Protein AF-0000000074725024 (afdb_homodimer)

Solvent-accessible surface area (backbone atoms only — not comparable to full-atom values): 27165 Å² total; per-residue (Å²): 115,57,59,33,85,63,50,76,61,23,32,67,68,50,50,46,53,52,60,68,39,51,56,36,55,47,45,32,67,66,24,28,79,45,58,31,84,35,16,43,44,42,52,52,52,52,29,56,77,61,71,52,32,69,74,36,36,34,34,26,52,48,32,56,48,36,32,62,54,53,39,37,39,75,73,43,40,26,52,33,37,39,29,23,20,64,48,58,70,36,41,52,50,19,51,52,53,34,47,76,68,71,37,56,92,34,45,48,76,43,78,31,46,54,81,66,59,83,71,57,68,49,69,21,47,25,30,38,36,59,57,38,63,36,49,41,81,51,62,59,54,45,44,39,44,43,46,44,27,22,23,72,64,15,32,42,39,37,35,28,58,25,40,43,55,85,59,46,71,70,56,46,42,52,50,22,58,72,69,27,21,29,41,35,42,37,53,67,54,50,46,49,43,40,42,75,42,44,22,49,75,76,41,64,40,74,64,74,50,42,45,66,46,38,52,37,39,47,45,34,56,68,27,25,29,32,55,62,49,33,55,56,53,70,64,38,62,68,62,49,51,49,51,51,52,52,46,50,53,52,35,52,36,23,71,65,39,23,37,38,26,32,32,38,26,26,34,31,49,68,76,73,72,79,120,116,56,60,34,84,65,51,76,62,24,33,68,71,48,49,45,53,51,61,69,40,50,57,35,55,46,45,32,69,65,24,28,80,45,58,34,83,33,15,42,45,41,53,50,52,53,29,57,76,62,73,52,32,68,74,36,37,34,35,27,53,47,32,56,48,34,33,61,54,52,38,36,37,74,72,43,39,26,53,33,37,40,30,22,22,64,47,59,68,35,41,52,50,18,52,52,54,35,45,77,69,69,37,57,91,34,47,48,76,43,78,31,45,54,81,66,59,83,70,59,68,49,68,23,48,24,28,36,35,58,57,37,64,35,48,41,81,52,63,59,53,45,43,38,46,42,47,45,27,20,23,72,64,15,32,41,38,36,34,28,60,24,40,44,55,84,60,47,70,69,57,46,43,52,51,22,60,73,70,27,20,30,40,37,41,38,52,68,54,49,45,49,44,40,42,73,41,45,23,48,77,77,41,66,39,74,65,75,51,42,45,65,47,38,52,38,40,47,46,34,56,68,28,27,30,31,56,62,47,34,54,55,51,72,64,38,62,67,62,49,53,50,50,52,51,51,47,50,52,51,35,52,36,23,71,64,39,22,37,37,26,33,32,37,26,26,32,31,49,67,76,73,71,80,119

Foldseek 3Di:
DFFAPPLVCLDPVNLLVCCPALNVVLLCVQVNPQSFFPFLNVLLVQCVLQVHAAPFEEEEEQCFLVSSVCSRVVPRRHQAYEYEHQHPVRQVNNCVVCVVVVNNVGYYYDNDHLLPRPAAFQAGLEYEYEAGCLSPLDNLSSLLSRLRRHHAQGKYKYKHKAFFPDQDSVLQNVLCSVNSGRGHHALVVSCVSNVVSQWDWDFRDFPPRQLVSLVSSLCCCVPNVVVVSCVSVVNPPVVSVVVNVSSVSSNVCVVVRGITMIITMTTHHDPPPPD/DFFAPPLVCLDPVNLLVCCPALNVVLLCVQVNPQSFFPFLNVLLVQCVLQVHAAPFEEEEEQCFLVSSVVSRVVPRRHQAYEYEHQHPVRQVNNCVVCVVVVNNVGYYYDNDHLLPRPAAFQAGLEYEYEAGCLSPLDNLSSLLSRLRRHHAQGKYKYKHKAFFPDQDSVLQNVLCSVNSGRGHHALVVSCVSNVVSQWDWDFRDFPPRQLVSLVSSLCCCVPNVVVVSCVSVVNPPVVSVVVNVSSVSSNVCVVVRGITMIITMTTHHDPPPPD

Radius of gyration: 26.31 Å; Cα contacts (8 Å, |Δi|>4): 1121; chains: 2; bounding box: 47×104×57 Å

Structure (mmCIF, N/CA/C/O backbone):
data_AF-0000000074725024-model_v1
#
loop_
_entity.id
_entity.type
_entity.pdbx_description
1 polymer 'Methyltransferase type 11 domain-containing protein'
#
loop_
_atom_site.group_PDB
_atom_site.id
_atom_site.type_symbol
_atom_site.label_atom_id
_atom_site.label_alt_id
_atom_site.label_comp_id
_ato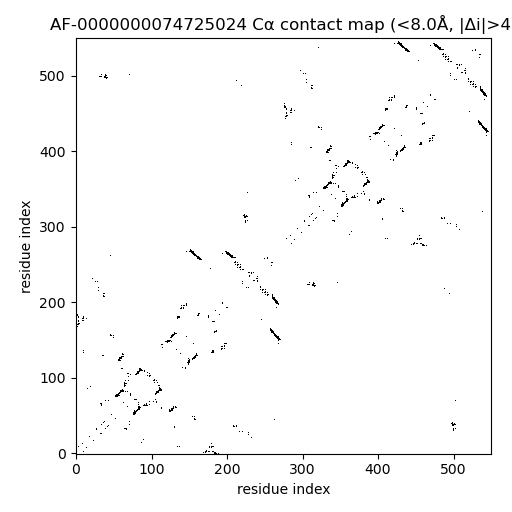m_site.label_asym_id
_atom_site.label_entity_id
_atom_site.label_seq_id
_atom_site.pdbx_PDB_ins_code
_atom_site.Cartn_x
_atom_site.Cartn_y
_atom_site.Cartn_z
_atom_site.occupancy
_atom_site.B_iso_or_equiv
_atom_site.auth_seq_id
_atom_site.auth_comp_id
_atom_site.auth_asym_id
_atom_site.auth_atom_id
_atom_site.pdbx_PDB_model_num
ATOM 1 N N . MET A 1 1 ? -19.097 -26.063 -10.879 1 89.95 1 MET A N 1
ATOM 2 C CA . MET A 1 1 ? -18.338 -24.819 -10.977 1 89.95 1 MET A CA 1
ATOM 3 C C . MET A 1 1 ? -19.211 -23.689 -11.512 1 89.95 1 MET A C 1
ATOM 5 O O . MET A 1 1 ? -19.903 -23.857 -12.518 1 89.95 1 MET A O 1
ATOM 9 N N . LYS A 1 2 ? -19.249 -22.587 -10.816 1 93.5 2 LYS A N 1
ATOM 10 C CA . LYS A 1 2 ? -20.007 -21.437 -11.3 1 93.5 2 LYS A CA 1
ATOM 11 C C . LYS A 1 2 ? -19.301 -20.769 -12.477 1 93.5 2 LYS A C 1
ATOM 13 O O . LYS A 1 2 ? -18.077 -20.626 -12.473 1 93.5 2 LYS A O 1
ATOM 18 N N . THR A 1 3 ? -20.054 -20.399 -13.488 1 94.34 3 THR A N 1
ATOM 19 C CA . THR A 1 3 ? -19.509 -19.849 -14.724 1 94.34 3 THR A CA 1
ATOM 20 C C . THR A 1 3 ? -20.167 -18.513 -15.057 1 94.34 3 THR A C 1
ATOM 22 O O . THR A 1 3 ? -21.323 -18.278 -14.7 1 94.34 3 THR A O 1
ATOM 25 N N . LEU A 1 4 ? -19.406 -17.691 -15.711 1 93.5 4 LEU A N 1
ATOM 26 C CA . LEU A 1 4 ? -19.961 -16.456 -16.256 1 93.5 4 LEU A CA 1
ATOM 27 C C . LEU A 1 4 ? -20.88 -16.747 -17.437 1 93.5 4 LEU A C 1
ATOM 29 O O . LEU A 1 4 ? -20.505 -17.48 -18.355 1 93.5 4 LEU A O 1
ATOM 33 N N . VAL A 1 5 ? -22.004 -16.153 -17.356 1 90.11 5 VAL A N 1
ATOM 34 C CA . VAL A 1 5 ? -22.998 -16.396 -18.396 1 90.11 5 VAL A CA 1
ATOM 35 C C . VAL A 1 5 ? -22.504 -15.829 -19.725 1 90.11 5 VAL A C 1
ATOM 37 O O . VAL A 1 5 ? -22.553 -16.508 -20.754 1 90.11 5 VAL A O 1
ATOM 40 N N . ASP A 1 6 ? -22.019 -14.632 -19.724 1 86.84 6 ASP A N 1
ATOM 41 C CA . ASP A 1 6 ? -21.477 -14.005 -20.926 1 86.84 6 ASP A CA 1
ATOM 42 C C . ASP A 1 6 ? -20.005 -14.364 -21.116 1 86.84 6 ASP A C 1
ATOM 44 O O . ASP A 1 6 ? -19.121 -13.564 -20.805 1 86.84 6 ASP A O 1
ATOM 48 N N . GLN A 1 7 ? -19.711 -15.383 -21.716 1 86.21 7 GLN A N 1
ATOM 49 C CA . GLN A 1 7 ? -18.352 -15.895 -21.849 1 86.21 7 GLN A CA 1
ATOM 50 C C . GLN A 1 7 ? -17.522 -15.019 -22.784 1 86.21 7 GLN A C 1
ATOM 52 O O . GLN A 1 7 ? -16.291 -15.053 -22.744 1 86.21 7 GLN A O 1
ATOM 57 N N . GLU A 1 8 ? -18.116 -14.277 -23.621 1 81.18 8 GLU A N 1
ATOM 58 C CA . GLU A 1 8 ? -17.41 -13.368 -24.52 1 81.18 8 GLU A CA 1
ATOM 59 C C . GLU A 1 8 ? -16.719 -12.25 -23.744 1 81.18 8 GLU A C 1
ATOM 61 O O . GLU A 1 8 ? -15.647 -11.786 -24.137 1 81.18 8 GLU A O 1
ATOM 66 N N . ALA A 1 9 ? -17.331 -11.995 -22.662 1 77.78 9 ALA A N 1
ATOM 67 C CA . ALA A 1 9 ? -16.816 -10.911 -21.83 1 77.78 9 ALA A CA 1
ATOM 68 C C . ALA A 1 9 ? -15.565 -11.346 -21.074 1 77.78 9 ALA A C 1
ATOM 70 O O . ALA A 1 9 ? -14.835 -10.511 -20.534 1 77.78 9 ALA A O 1
ATOM 71 N N . ALA A 1 10 ? -15.235 -12.596 -21.132 1 78.17 10 ALA A N 1
ATOM 72 C CA . ALA A 1 10 ? -14.094 -13.112 -20.382 1 78.17 10 ALA A CA 1
ATOM 73 C C . ALA A 1 10 ? -13.013 -13.639 -21.322 1 78.17 10 ALA A C 1
ATOM 75 O O . ALA A 1 10 ? -12.081 -14.32 -20.887 1 78.17 10 ALA A O 1
ATOM 76 N N . LYS A 1 11 ? -13.171 -13.309 -22.537 1 75.46 11 LYS A N 1
ATOM 77 C CA . LYS A 1 11 ? -12.157 -13.755 -23.488 1 75.46 11 LYS A CA 1
ATOM 78 C C . LYS A 1 11 ? -10.839 -13.016 -23.275 1 75.46 11 LYS A C 1
ATOM 80 O O . LYS A 1 11 ? -10.809 -11.963 -22.634 1 75.46 11 LYS A O 1
ATOM 85 N N . ALA A 1 12 ? -9.858 -13.542 -23.825 1 69.38 12 ALA A N 1
ATOM 86 C CA . ALA A 1 12 ? -8.47 -13.13 -23.633 1 69.38 12 ALA A CA 1
ATOM 87 C C . ALA A 1 12 ? -8.297 -11.64 -23.914 1 69.38 12 ALA A C 1
ATOM 89 O O . ALA A 1 12 ? -7.569 -10.948 -23.199 1 69.38 12 ALA A O 1
ATOM 90 N N . ASP A 1 13 ? -8.935 -11.201 -24.879 1 67.82 13 ASP A N 1
ATOM 91 C CA . ASP A 1 13 ? -8.801 -9.799 -25.265 1 67.82 13 ASP A CA 1
ATOM 92 C C . ASP A 1 13 ? -9.31 -8.875 -24.161 1 67.82 13 ASP A C 1
ATOM 94 O O . ASP A 1 13 ? -8.718 -7.825 -23.901 1 67.82 13 ASP A O 1
ATOM 98 N N . ALA A 1 14 ? -10.363 -9.303 -23.53 1 68.34 14 ALA A N 1
ATOM 99 C CA . ALA A 1 14 ? -10.942 -8.506 -22.452 1 68.34 14 ALA A CA 1
ATOM 100 C C . ALA A 1 14 ? -10.016 -8.469 -21.239 1 68.34 14 ALA A C 1
ATOM 102 O O . ALA A 1 14 ? -9.831 -7.416 -20.624 1 68.34 14 ALA A O 1
ATOM 103 N N . VAL A 1 15 ? -9.411 -9.595 -20.958 1 68.48 15 VAL A N 1
ATOM 104 C CA . VAL A 1 15 ? -8.474 -9.703 -19.845 1 68.48 15 VAL A CA 1
ATOM 105 C C . VAL A 1 15 ? -7.248 -8.833 -20.115 1 68.48 15 VAL A C 1
ATOM 107 O O . VAL A 1 15 ? -6.787 -8.108 -19.23 1 68.48 15 VAL A O 1
ATOM 110 N N . ALA A 1 16 ? -6.858 -8.911 -21.277 1 68.31 16 ALA A N 1
ATOM 111 C CA . ALA A 1 16 ? -5.699 -8.116 -21.671 1 68.31 16 ALA A CA 1
ATOM 112 C C . ALA A 1 16 ? -5.971 -6.625 -21.495 1 68.31 16 ALA A C 1
ATOM 114 O O . ALA A 1 16 ? -5.09 -5.872 -21.072 1 68.31 16 ALA A O 1
ATOM 115 N N . LYS A 1 17 ? -7.149 -6.216 -21.766 1 66.13 17 LYS A N 1
ATOM 116 C CA . LYS A 1 17 ? -7.52 -4.811 -21.626 1 66.13 17 LYS A CA 1
ATOM 117 C C . LYS A 1 17 ? -7.502 -4.381 -20.162 1 66.13 17 LYS A C 1
ATOM 119 O O . LYS A 1 17 ? -7.091 -3.263 -19.843 1 66.13 17 LYS A O 1
ATOM 124 N N . CYS A 1 18 ? -7.87 -5.307 -19.284 1 62.96 18 CYS A N 1
ATOM 125 C CA . CYS A 1 18 ? -7.897 -5.032 -17.852 1 62.96 18 CYS A CA 1
ATOM 126 C C . CYS A 1 18 ? -6.487 -4.845 -17.306 1 62.96 18 CYS A C 1
ATOM 128 O O . CYS A 1 18 ? -6.264 -4.015 -16.422 1 62.96 18 CYS A O 1
ATOM 130 N N . TYR A 1 19 ? -5.616 -5.425 -17.928 1 64.71 19 TYR A N 1
ATOM 131 C CA . TYR A 1 19 ? -4.273 -5.406 -17.36 1 64.71 19 TYR A CA 1
ATOM 132 C C . TYR A 1 19 ? -3.339 -4.539 -18.197 1 64.71 19 TYR A C 1
ATOM 134 O O . TYR A 1 19 ? -2.124 -4.54 -17.986 1 64.71 19 TYR A O 1
ATOM 142 N N . SER A 1 20 ? -3.861 -3.825 -19.102 1 67.45 20 SER A N 1
ATOM 143 C CA . SER A 1 20 ? -3.033 -2.904 -19.873 1 67.45 20 SER A CA 1
ATOM 144 C C . SER A 1 20 ? -3.419 -1.454 -19.603 1 67.45 20 SER A C 1
ATOM 146 O O . SER A 1 20 ? -2.729 -0.53 -20.04 1 67.45 20 SER A O 1
ATOM 148 N N . GLY A 1 21 ? -4.289 -1.244 -18.716 1 72.86 21 GLY A N 1
ATOM 149 C CA . GLY A 1 21 ? -4.763 0.112 -18.49 1 72.86 21 GLY A CA 1
ATOM 150 C C . GLY A 1 21 ? -4.537 0.594 -17.069 1 72.86 21 GLY A C 1
ATOM 151 O O . GLY A 1 21 ? -3.704 0.043 -16.346 1 72.86 21 GLY A O 1
ATOM 152 N N . PRO A 1 22 ? -5.108 1.684 -16.752 1 79.69 22 PRO A N 1
ATOM 153 C CA . PRO A 1 22 ? -4.988 2.318 -15.437 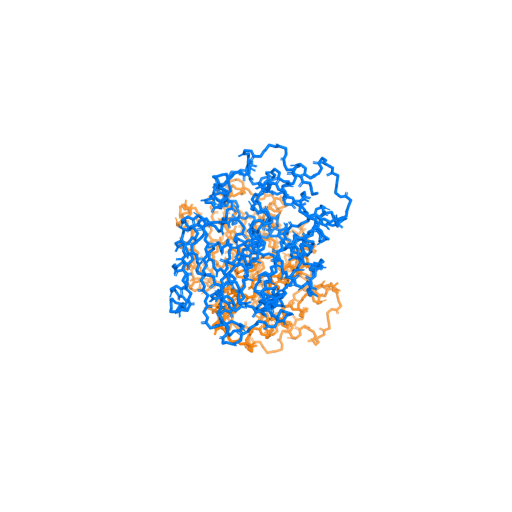1 79.69 22 PRO A CA 1
ATOM 154 C C . PRO A 1 22 ? -5.339 1.372 -14.291 1 79.69 22 PRO A C 1
ATOM 156 O O . PRO A 1 22 ? -4.814 1.515 -13.184 1 79.69 22 PRO A O 1
ATOM 159 N N . GLU A 1 23 ? -6.058 0.396 -14.631 1 78.29 23 GLU A N 1
ATOM 160 C CA . GLU A 1 23 ? -6.493 -0.528 -13.589 1 78.29 23 GLU A CA 1
ATOM 161 C C . GLU A 1 23 ? -5.335 -1.397 -13.103 1 78.29 23 GLU A C 1
ATOM 163 O O . GLU A 1 23 ? -5.224 -1.682 -11.909 1 78.29 23 GLU A O 1
ATOM 168 N N . GLN A 1 24 ? -4.499 -1.815 -14.018 1 83.73 24 GLN A N 1
ATOM 169 C CA . GLN A 1 24 ? -3.316 -2.581 -13.638 1 83.73 24 GLN A CA 1
ATOM 170 C C . GLN A 1 24 ? -2.429 -1.786 -12.684 1 83.73 24 GLN A C 1
ATOM 172 O O . GLN A 1 24 ? -1.877 -2.341 -11.732 1 83.73 24 GLN A O 1
ATOM 177 N N . ASN A 1 25 ? -2.368 -0.521 -12.966 1 90.95 25 ASN A N 1
ATOM 178 C CA . ASN A 1 25 ? -1.54 0.338 -12.127 1 90.95 25 ASN A CA 1
ATOM 179 C C . ASN A 1 25 ? -2.114 0.47 -10.72 1 90.95 25 ASN A C 1
ATOM 181 O O . ASN A 1 25 ? -1.366 0.589 -9.748 1 90.95 25 ASN A O 1
ATOM 185 N N . VAL A 1 26 ? -3.389 0.41 -10.648 1 93.77 26 VAL A N 1
ATOM 186 C CA . VAL A 1 26 ? -4.029 0.493 -9.34 1 93.77 26 VAL A CA 1
ATOM 187 C C . VAL A 1 26 ? -3.783 -0.797 -8.561 1 93.77 26 VAL A C 1
ATOM 189 O O . VAL A 1 26 ? -3.548 -0.764 -7.35 1 93.77 26 VAL A O 1
ATOM 192 N N . TRP A 1 27 ? -3.838 -1.911 -9.237 1 93.61 27 TRP A N 1
ATOM 193 C CA . TRP A 1 27 ? -3.526 -3.171 -8.572 1 93.61 27 TRP A CA 1
ATOM 194 C C . TRP A 1 27 ? -2.098 -3.167 -8.038 1 93.61 27 TRP A C 1
ATOM 196 O O . TRP A 1 27 ? -1.846 -3.613 -6.916 1 93.61 27 TRP A O 1
ATOM 206 N N . GLU A 1 28 ? -1.204 -2.665 -8.859 1 94.25 28 GLU A N 1
ATOM 207 C CA . GLU A 1 28 ? 0.183 -2.601 -8.407 1 94.25 28 GLU A CA 1
ATOM 208 C C . GLU A 1 28 ? 0.33 -1.671 -7.206 1 94.25 28 GLU A C 1
ATOM 210 O O . GLU A 1 28 ? 1.142 -1.924 -6.314 1 94.25 28 GLU A O 1
ATOM 215 N N . LEU A 1 29 ? -0.467 -0.607 -7.208 1 95.86 29 LEU A N 1
ATOM 216 C CA . LEU A 1 29 ? -0.442 0.337 -6.096 1 95.86 29 LEU A CA 1
ATOM 217 C C . LEU A 1 29 ? -0.753 -0.366 -4.779 1 95.86 29 LEU A C 1
ATOM 219 O O . LEU A 1 29 ? -0.082 -0.131 -3.771 1 95.86 29 LEU A O 1
ATOM 223 N N . VAL A 1 30 ? -1.691 -1.266 -4.785 1 96.64 30 VAL A N 1
ATOM 224 C CA . VAL A 1 30 ? -2.148 -1.805 -3.508 1 96.64 30 VAL A CA 1
ATOM 225 C C . VAL A 1 30 ? -1.504 -3.167 -3.261 1 96.64 30 VAL A C 1
ATOM 227 O O . VAL A 1 30 ? -1.335 -3.581 -2.111 1 96.64 30 VAL A O 1
ATOM 230 N N . MET A 1 31 ? -1.038 -3.879 -4.302 1 97 31 MET A N 1
ATOM 231 C CA . MET A 1 31 ? -0.524 -5.235 -4.133 1 97 31 MET A CA 1
ATOM 232 C C . MET A 1 31 ? 0.998 -5.257 -4.227 1 97 31 MET A C 1
ATOM 234 O O . MET A 1 31 ? 1.628 -6.276 -3.939 1 97 31 MET A O 1
ATOM 238 N N . GLY A 1 32 ? 1.568 -4.151 -4.641 1 94.97 32 GLY A N 1
ATOM 239 C CA . GLY A 1 32 ? 2.988 -4.157 -4.954 1 94.97 32 GLY A CA 1
ATOM 240 C C . GLY A 1 32 ? 3.301 -4.807 -6.289 1 94.97 32 GLY A C 1
ATOM 241 O O . GLY A 1 32 ? 2.392 -5.134 -7.055 1 94.97 32 GLY A O 1
ATOM 242 N N . LYS A 1 33 ? 4.533 -5.034 -6.535 1 93.52 33 LYS A N 1
ATOM 243 C CA . LYS A 1 33 ? 4.991 -5.467 -7.852 1 93.52 33 LYS A CA 1
ATOM 244 C C . LYS A 1 33 ? 4.772 -6.964 -8.046 1 93.52 33 LYS A C 1
ATOM 246 O O . LYS A 1 33 ? 4.893 -7.476 -9.161 1 93.52 33 LYS A O 1
ATOM 251 N N . GLN A 1 34 ? 4.42 -7.651 -7.038 1 94.94 34 GLN A N 1
ATOM 252 C CA . GLN A 1 34 ? 4.088 -9.067 -7.164 1 94.94 34 GLN A CA 1
ATOM 253 C C . GLN A 1 34 ? 2.711 -9.255 -7.794 1 94.94 34 GLN A C 1
ATOM 255 O O . GLN A 1 34 ? 2.46 -10.262 -8.459 1 94.94 34 GLN A O 1
ATOM 260 N N . ILE A 1 35 ? 1.803 -8.347 -7.518 1 94.84 35 ILE A N 1
ATOM 261 C CA . ILE A 1 35 ? 0.449 -8.262 -8.056 1 94.84 35 ILE A CA 1
ATOM 262 C C . ILE A 1 35 ? -0.311 -9.55 -7.747 1 94.84 35 ILE A C 1
ATOM 264 O O . ILE A 1 35 ? -0.96 -10.121 -8.627 1 94.84 35 ILE A O 1
ATOM 268 N N . ASP A 1 36 ? -0.214 -10.04 -6.592 1 97.03 36 ASP A N 1
ATOM 269 C CA . ASP A 1 36 ? -1.001 -11.167 -6.102 1 97.03 36 ASP A CA 1
ATOM 270 C C . ASP A 1 36 ? -1.218 -11.072 -4.594 1 97.03 36 ASP A C 1
ATOM 272 O O . ASP A 1 36 ? -0.539 -10.302 -3.911 1 97.03 36 ASP A O 1
ATOM 276 N N . ILE A 1 37 ? -2.158 -11.807 -4.101 1 97.95 37 ILE A N 1
ATOM 277 C CA . ILE A 1 37 ? -2.502 -11.789 -2.683 1 97.95 37 ILE A CA 1
ATOM 278 C C . ILE A 1 37 ? -1.365 -12.401 -1.868 1 97.95 37 ILE A C 1
ATOM 280 O O . ILE A 1 37 ? -0.971 -13.546 -2.102 1 97.95 37 ILE A O 1
ATOM 284 N N . GLY A 1 38 ? -0.888 -11.618 -0.943 1 97.61 38 GLY A N 1
ATOM 285 C CA . GLY A 1 38 ? 0.121 -12.112 -0.02 1 97.61 38 GLY A CA 1
ATOM 286 C C . GLY A 1 38 ? 1.539 -11.881 -0.507 1 97.61 38 GLY A C 1
ATOM 287 O O . GLY A 1 38 ? 2.501 -12.135 0.222 1 97.61 38 GLY A O 1
ATOM 288 N N . GLY A 1 39 ? 1.707 -11.46 -1.805 1 97.66 39 GLY A N 1
ATOM 289 C CA . GLY A 1 39 ? 3.011 -11.101 -2.341 1 97.66 39 GLY A CA 1
ATOM 290 C C . GLY A 1 39 ? 4.058 -12.179 -2.134 1 97.66 39 GLY A C 1
ATOM 291 O O . GLY A 1 39 ? 3.754 -13.371 -2.214 1 97.66 39 GLY A O 1
ATOM 292 N N . ALA A 1 40 ? 5.293 -11.779 -1.957 1 98 40 ALA A N 1
ATOM 293 C CA . ALA A 1 40 ? 6.422 -12.697 -1.832 1 98 40 ALA A CA 1
ATOM 294 C C . ALA A 1 40 ? 6.27 -13.59 -0.603 1 98 40 ALA A C 1
ATOM 296 O O . ALA A 1 40 ? 6.706 -14.744 -0.609 1 98 40 ALA A O 1
ATOM 297 N N . SER A 1 41 ? 5.622 -13.065 0.42 1 98.1 41 SER A N 1
ATOM 298 C CA . SER A 1 41 ? 5.389 -13.885 1.605 1 98.1 41 SER A CA 1
ATOM 299 C C . SER A 1 41 ? 4.57 -15.126 1.266 1 98.1 41 SER A C 1
ATOM 301 O O . SER A 1 41 ? 4.916 -16.235 1.678 1 98.1 41 SER A O 1
ATOM 303 N N . SER A 1 42 ? 3.531 -14.921 0.53 1 98.35 42 SER A N 1
ATOM 304 C CA . SER A 1 42 ? 2.688 -16.031 0.098 1 98.35 42 SER A CA 1
ATOM 305 C C . SER A 1 42 ? 3.441 -16.962 -0.846 1 98.35 42 SER A C 1
ATOM 307 O O . SER A 1 42 ? 3.313 -18.185 -0.754 1 98.35 42 SER A O 1
ATOM 309 N N . THR A 1 43 ? 4.227 -16.405 -1.73 1 98.53 43 THR A N 1
ATOM 310 C CA . THR A 1 43 ? 5.031 -17.176 -2.672 1 98.53 43 THR A CA 1
ATOM 311 C C . THR A 1 43 ? 6.02 -18.072 -1.932 1 98.53 43 THR A C 1
ATOM 313 O O . THR A 1 43 ? 6.16 -19.252 -2.259 1 98.53 43 THR A O 1
ATOM 316 N N . LEU A 1 44 ? 6.663 -17.583 -0.95 1 98.42 44 LEU A N 1
ATOM 317 C CA . LEU A 1 44 ? 7.644 -18.333 -0.174 1 98.42 44 LEU A CA 1
ATOM 318 C C . LEU A 1 44 ? 6.969 -19.44 0.631 1 98.42 44 LEU A C 1
ATOM 320 O O . LEU A 1 44 ? 7.491 -20.554 0.72 1 98.42 44 LEU A O 1
ATOM 324 N N . GLU A 1 45 ? 5.85 -19.104 1.228 1 98.52 45 GLU A N 1
ATOM 325 C CA . GLU A 1 45 ? 5.116 -20.139 1.95 1 98.52 45 GLU A CA 1
ATOM 326 C C . GLU A 1 45 ? 4.73 -21.288 1.024 1 98.52 45 GLU A C 1
ATOM 328 O O . GLU A 1 45 ? 4.907 -22.458 1.371 1 98.52 45 GLU A O 1
ATOM 333 N N . LEU A 1 46 ? 4.176 -20.952 -0.1 1 98.74 46 LEU A N 1
ATOM 334 C CA . LEU A 1 46 ? 3.764 -21.951 -1.08 1 98.74 46 LEU A CA 1
ATOM 335 C C . LEU A 1 46 ? 4.946 -22.816 -1.505 1 98.74 46 LEU A C 1
ATOM 337 O O . LEU A 1 46 ? 4.833 -24.042 -1.568 1 98.74 46 LEU A O 1
ATOM 341 N N . SER A 1 47 ? 6.087 -22.193 -1.824 1 98.77 47 SER A N 1
ATOM 342 C CA . SER A 1 47 ? 7.268 -22.929 -2.259 1 98.77 47 SER A CA 1
ATOM 343 C C . SER A 1 47 ? 7.77 -23.866 -1.166 1 98.77 47 SER A C 1
ATOM 345 O O . SER A 1 47 ? 8.134 -25.011 -1.441 1 98.77 47 SER A O 1
ATOM 347 N N . GLN A 1 48 ? 7.753 -23.391 0.038 1 98.69 48 GLN A N 1
ATOM 348 C CA . GLN A 1 48 ? 8.187 -24.212 1.163 1 98.69 48 GLN A CA 1
ATOM 349 C C . GLN A 1 48 ? 7.279 -25.426 1.341 1 98.69 48 GLN A C 1
ATOM 351 O O . GLN A 1 48 ? 7.76 -26.548 1.512 1 98.69 48 GLN A O 1
ATOM 356 N N . ARG A 1 49 ? 6.03 -25.213 1.319 1 98.48 49 ARG A N 1
ATOM 357 C CA . ARG A 1 49 ? 5.064 -26.291 1.503 1 98.48 49 ARG A CA 1
ATOM 358 C C . ARG A 1 49 ? 5.141 -27.296 0.359 1 98.48 49 ARG A C 1
ATOM 360 O O . ARG A 1 49 ? 4.863 -28.482 0.547 1 98.48 49 ARG A O 1
ATOM 367 N N . ALA A 1 50 ? 5.56 -26.835 -0.812 1 98.74 50 ALA A N 1
ATOM 368 C CA . ALA A 1 50 ? 5.657 -27.693 -1.991 1 98.74 50 ALA A CA 1
ATOM 369 C C . ALA A 1 50 ? 7.017 -28.381 -2.057 1 98.74 50 ALA A C 1
ATOM 371 O O . ALA A 1 50 ? 7.239 -29.251 -2.903 1 98.74 50 ALA A O 1
ATOM 372 N N . GLY A 1 51 ? 7.944 -27.974 -1.204 1 98.38 51 GLY A N 1
ATOM 373 C CA . GLY A 1 51 ? 9.292 -28.515 -1.272 1 98.38 51 GLY A CA 1
ATOM 374 C C . GLY A 1 51 ? 10.076 -28.013 -2.47 1 98.38 51 GLY A C 1
ATOM 375 O O . GLY A 1 51 ? 10.897 -28.742 -3.032 1 98.38 51 GLY A O 1
ATOM 376 N N . VAL A 1 52 ? 9.8 -26.801 -2.894 1 98.21 52 VAL A N 1
ATOM 377 C CA . VAL A 1 52 ? 10.476 -26.167 -4.02 1 98.21 52 VAL A CA 1
ATOM 378 C C . VAL A 1 52 ? 11.529 -25.187 -3.507 1 98.21 52 VAL A C 1
ATOM 380 O O . VAL A 1 52 ? 11.261 -24.4 -2.596 1 98.21 52 VAL A O 1
ATOM 383 N N . GLY A 1 53 ? 12.689 -25.205 -4.123 1 97.24 53 GLY A N 1
ATOM 384 C CA . GLY A 1 53 ? 13.744 -24.346 -3.608 1 97.24 53 GLY A CA 1
ATOM 385 C C . GLY A 1 53 ? 15.025 -24.425 -4.416 1 97.24 53 GLY A C 1
ATOM 386 O O . GLY A 1 53 ? 14.986 -24.531 -5.644 1 97.24 53 GLY A O 1
ATOM 387 N N . PRO A 1 54 ? 16.131 -24.416 -3.721 1 98.07 54 PRO A N 1
ATOM 388 C CA . PRO A 1 54 ? 17.449 -24.275 -4.344 1 98.07 54 PRO A CA 1
ATOM 38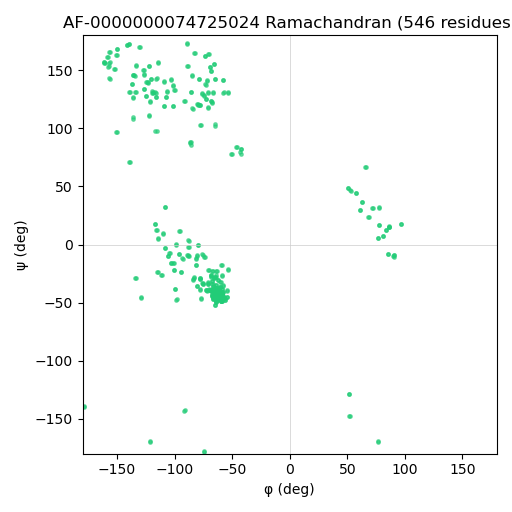9 C C . PRO A 1 54 ? 17.728 -25.357 -5.385 1 98.07 54 PRO A C 1
ATOM 391 O O . PRO A 1 54 ? 17.485 -26.539 -5.132 1 98.07 54 PRO A O 1
ATOM 394 N N . GLY A 1 55 ? 18.189 -24.871 -6.548 1 97.41 55 GLY A N 1
ATOM 395 C CA . GLY A 1 55 ? 18.667 -25.773 -7.583 1 97.41 55 GLY A CA 1
ATOM 396 C C . GLY A 1 55 ? 17.579 -26.206 -8.547 1 97.41 55 GLY A C 1
ATOM 397 O O . GLY A 1 55 ? 17.862 -26.827 -9.573 1 97.41 55 GLY A O 1
ATOM 398 N N . MET A 1 56 ? 16.403 -25.908 -8.275 1 98.79 56 MET A N 1
ATOM 399 C CA . MET A 1 56 ? 15.292 -26.357 -9.11 1 98.79 56 MET A CA 1
ATOM 400 C C . MET A 1 56 ? 15.006 -25.354 -10.222 1 98.79 56 MET A C 1
ATOM 402 O O . MET A 1 56 ? 15.326 -24.171 -10.094 1 98.79 56 MET A O 1
ATOM 406 N N . LYS A 1 57 ? 14.451 -25.839 -11.291 1 98.87 57 LYS A N 1
ATOM 407 C CA . LYS A 1 57 ? 14.029 -25.051 -12.446 1 98.87 57 LYS A CA 1
ATOM 408 C C . LYS A 1 57 ? 12.518 -25.132 -12.644 1 98.87 57 LYS A C 1
ATOM 410 O O . LYS A 1 57 ? 11.935 -26.216 -12.581 1 98.87 57 LYS A O 1
ATOM 415 N N . GLY A 1 58 ? 11.979 -23.958 -12.802 1 98.84 58 GLY A N 1
ATOM 416 C CA . GLY A 1 58 ? 10.526 -23.96 -12.855 1 98.84 58 GLY A CA 1
ATOM 417 C C . GLY A 1 58 ? 9.971 -23.185 -14.035 1 98.84 58 GLY A C 1
ATOM 418 O O . GLY A 1 58 ? 10.723 -22.549 -14.776 1 98.84 58 GLY A O 1
ATOM 419 N N . VAL A 1 59 ? 8.66 -23.318 -14.261 1 98.92 59 VAL A N 1
ATOM 420 C CA . VAL A 1 59 ? 7.873 -22.595 -15.255 1 98.92 59 VAL A CA 1
ATOM 421 C C . VAL A 1 59 ? 6.676 -21.927 -14.581 1 98.92 59 VAL A C 1
ATOM 423 O O . VAL A 1 59 ? 6.028 -22.525 -13.718 1 98.92 59 VAL A O 1
ATOM 426 N N . GLU A 1 60 ? 6.459 -20.709 -14.9 1 98.89 60 GLU A N 1
ATOM 427 C CA . GLU A 1 60 ? 5.224 -20.062 -14.467 1 98.89 60 GLU A CA 1
ATOM 428 C C . GLU A 1 60 ? 4.28 -19.832 -15.644 1 98.89 60 GLU A C 1
ATOM 430 O O . GLU A 1 60 ? 4.65 -19.185 -16.626 1 98.89 60 GLU A O 1
ATOM 435 N N . LEU A 1 61 ? 3.125 -20.406 -15.588 1 98.55 61 LEU A N 1
ATOM 436 C CA . LEU A 1 61 ? 2.076 -20.207 -16.582 1 98.55 61 LEU A CA 1
ATOM 437 C C . LEU A 1 61 ? 1.146 -19.071 -16.171 1 98.55 61 LEU A C 1
ATOM 439 O O . LEU A 1 61 ? 0.517 -19.13 -15.112 1 98.55 61 LEU A O 1
ATOM 443 N N . ASN A 1 62 ? 0.988 -18.024 -17.032 1 97.01 62 ASN A N 1
ATOM 444 C CA . ASN A 1 62 ? 0.363 -16.74 -16.731 1 97.01 62 ASN A CA 1
ATOM 445 C C . ASN A 1 62 ? 1.173 -15.95 -15.707 1 97.01 62 ASN A C 1
ATOM 447 O O . ASN A 1 62 ? 0.668 -15.617 -14.633 1 97.01 62 ASN A O 1
ATOM 451 N N . CYS A 1 63 ? 2.373 -15.543 -16.153 1 97.23 63 CYS A N 1
ATOM 452 C CA . CYS A 1 63 ? 3.38 -15.07 -15.21 1 97.23 63 CYS A CA 1
ATOM 453 C C . CYS A 1 63 ? 3.241 -13.572 -14.969 1 97.23 63 CYS A C 1
ATOM 455 O O . CYS A 1 63 ? 3.86 -13.026 -14.054 1 97.23 63 CYS A O 1
ATOM 457 N N . ASN A 1 64 ? 2.382 -12.908 -15.766 1 94.63 64 ASN A N 1
ATOM 458 C CA . ASN A 1 64 ? 2.272 -11.456 -15.68 1 94.63 64 ASN A CA 1
ATOM 459 C C . ASN A 1 64 ? 3.638 -10.783 -15.78 1 94.63 64 ASN A C 1
ATOM 461 O O . ASN A 1 64 ? 4.402 -11.056 -16.707 1 94.63 64 ASN A O 1
ATOM 465 N N . ASN A 1 65 ? 4.036 -9.898 -14.885 1 95.32 65 ASN A N 1
ATOM 466 C CA . ASN A 1 65 ? 5.306 -9.186 -14.983 1 95.32 65 ASN A CA 1
ATOM 467 C C . ASN A 1 65 ? 6.439 -9.967 -14.324 1 95.32 65 ASN A C 1
ATOM 469 O O . ASN A 1 65 ? 7.534 -9.436 -14.13 1 95.32 65 ASN A O 1
ATOM 473 N N . GLY A 1 66 ? 6.181 -11.158 -13.837 1 97.67 66 GLY A N 1
ATOM 474 C CA . GLY A 1 66 ? 7.214 -12.056 -13.347 1 97.67 66 GLY A CA 1
ATOM 475 C C . GLY A 1 66 ? 7.576 -11.811 -11.894 1 97.67 66 GLY A C 1
ATOM 476 O O . GLY A 1 66 ? 8.639 -12.234 -11.434 1 97.67 66 GLY A O 1
ATOM 477 N N . GLY A 1 67 ? 6.737 -11.076 -11.197 1 97.65 67 GLY A N 1
ATOM 478 C CA . GLY A 1 67 ? 7.02 -10.794 -9.799 1 97.65 67 GLY A CA 1
ATOM 479 C C . GLY A 1 67 ? 7.247 -12.045 -8.972 1 97.65 67 GLY A C 1
ATOM 480 O O . GLY A 1 67 ? 8.16 -12.092 -8.145 1 97.65 67 GLY A O 1
ATOM 481 N N . GLY A 1 68 ? 6.399 -13.02 -9.147 1 98.16 68 GLY A N 1
ATOM 482 C CA . GLY A 1 68 ? 6.556 -14.277 -8.434 1 98.16 68 GLY A CA 1
ATOM 483 C C . GLY A 1 68 ? 7.846 -14.999 -8.775 1 98.16 68 GLY A C 1
ATOM 484 O O . GLY A 1 68 ? 8.495 -15.57 -7.896 1 98.16 68 GLY A O 1
ATOM 485 N N . MET A 1 69 ? 8.265 -14.964 -10.027 1 98.75 69 MET A N 1
ATOM 486 C CA . MET A 1 69 ? 9.502 -15.612 -10.454 1 98.75 69 MET A CA 1
ATOM 487 C C . MET A 1 69 ? 10.714 -14.95 -9.808 1 98.75 69 MET A C 1
ATOM 489 O O . MET A 1 69 ? 11.608 -15.635 -9.307 1 98.75 69 MET A O 1
ATOM 493 N N . ARG A 1 70 ? 10.738 -13.659 -9.822 1 98.74 70 ARG A N 1
ATOM 494 C CA . ARG A 1 70 ? 11.848 -12.946 -9.198 1 98.74 70 ARG A CA 1
ATOM 495 C C . ARG A 1 70 ? 11.926 -13.253 -7.706 1 98.74 70 ARG A C 1
ATOM 497 O O . ARG A 1 70 ? 13.017 -13.424 -7.158 1 98.74 70 ARG A O 1
ATOM 504 N N . ALA A 1 71 ? 10.784 -13.346 -7.051 1 98.51 71 ALA A N 1
ATOM 505 C CA . ALA A 1 71 ? 10.767 -13.691 -5.632 1 98.51 71 ALA A CA 1
ATOM 506 C C . ALA A 1 71 ? 11.335 -15.088 -5.399 1 98.51 71 ALA A C 1
ATOM 508 O O . ALA A 1 71 ? 12.135 -15.295 -4.484 1 98.51 71 ALA A O 1
ATOM 509 N N . LEU A 1 72 ? 10.951 -16.064 -6.199 1 98.77 72 LEU A N 1
ATOM 510 C CA . LEU A 1 72 ? 11.405 -17.441 -6.037 1 98.77 72 LEU A CA 1
ATOM 511 C C . LEU A 1 72 ? 12.909 -17.549 -6.266 1 98.77 72 LEU A C 1
ATOM 513 O O . LEU A 1 72 ? 13.611 -18.222 -5.508 1 98.77 72 LEU A O 1
ATOM 517 N N . VAL A 1 73 ? 13.381 -16.887 -7.304 1 98.72 73 VAL A N 1
ATOM 518 C CA . VAL A 1 73 ? 14.804 -16.951 -7.62 1 98.72 73 VAL A CA 1
ATOM 519 C C . VAL A 1 73 ? 15.608 -16.241 -6.533 1 98.72 73 VAL A C 1
ATOM 521 O O . VAL A 1 73 ? 16.584 -16.79 -6.016 1 98.72 73 VAL A O 1
ATOM 524 N N . ARG A 1 74 ? 15.207 -15.096 -6.093 1 97.81 74 ARG A N 1
ATOM 525 C CA . ARG A 1 74 ? 15.972 -14.248 -5.184 1 97.81 74 ARG A CA 1
ATOM 526 C C . ARG A 1 74 ? 15.886 -14.764 -3.752 1 97.81 74 ARG A C 1
ATOM 528 O O . ARG A 1 74 ? 16.877 -14.743 -3.018 1 97.81 74 ARG A O 1
ATOM 535 N N . LEU A 1 75 ? 14.681 -15.251 -3.38 1 97.39 75 LEU A N 1
ATOM 536 C CA . LEU A 1 75 ? 14.457 -15.458 -1.953 1 97.39 75 LEU A CA 1
ATOM 537 C C . LEU A 1 75 ? 14.36 -16.945 -1.628 1 97.39 75 LEU A C 1
ATOM 539 O O . LEU A 1 75 ? 14.609 -17.354 -0.492 1 97.39 75 LEU A O 1
ATOM 543 N N . ALA A 1 76 ? 13.951 -17.745 -2.625 1 97.74 76 ALA A N 1
ATOM 544 C CA . ALA A 1 76 ? 13.785 -19.169 -2.347 1 97.74 76 ALA A CA 1
ATOM 545 C C . ALA A 1 76 ? 14.934 -19.981 -2.938 1 97.74 76 ALA A C 1
ATOM 547 O O . ALA A 1 76 ? 15 -21.199 -2.756 1 97.74 76 ALA A O 1
ATOM 548 N N . GLY A 1 77 ? 15.806 -19.359 -3.724 1 97.97 77 GLY A N 1
ATOM 549 C CA . GLY A 1 77 ? 16.995 -20.024 -4.232 1 97.97 77 GLY A CA 1
ATOM 550 C C . GLY A 1 77 ? 16.732 -20.847 -5.478 1 97.97 77 GLY A C 1
ATOM 551 O O . GLY A 1 77 ? 17.556 -21.678 -5.865 1 97.97 77 GLY A O 1
ATOM 552 N N . VAL A 1 78 ? 15.615 -20.698 -6.089 1 98.81 78 VAL A N 1
ATOM 553 C CA . VAL A 1 78 ? 15.318 -21.376 -7.347 1 98.81 78 VAL A CA 1
ATOM 554 C C . VAL A 1 78 ? 16.362 -20.999 -8.396 1 98.81 78 VAL A C 1
ATOM 556 O O . VAL A 1 78 ? 16.77 -19.839 -8.486 1 98.81 78 VAL A O 1
ATOM 559 N N . ASP A 1 79 ? 16.723 -21.968 -9.186 1 98.8 79 ASP A N 1
ATOM 560 C CA . ASP A 1 79 ? 17.851 -21.781 -10.094 1 98.8 79 ASP A CA 1
ATOM 561 C C . ASP A 1 79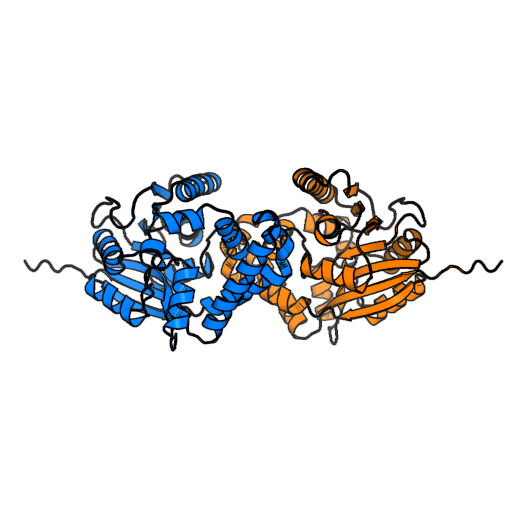 ? 17.451 -20.939 -11.303 1 98.8 79 ASP A C 1
ATOM 563 O O . ASP A 1 79 ? 18.184 -20.033 -11.705 1 98.8 79 ASP A O 1
ATOM 567 N N . SER A 1 80 ? 16.322 -21.274 -11.886 1 98.78 80 SER A N 1
ATOM 568 C CA . SER A 1 80 ? 15.875 -20.523 -13.055 1 98.78 80 SER A CA 1
ATOM 569 C C . SER A 1 80 ? 14.382 -20.719 -13.299 1 98.78 80 SER A C 1
ATOM 571 O O . SER A 1 80 ? 13.794 -21.695 -12.83 1 98.78 80 SER A O 1
ATOM 573 N N . MET A 1 81 ? 13.851 -19.778 -13.954 1 98.81 81 MET A N 1
ATOM 574 C CA . MET A 1 81 ? 12.422 -19.798 -14.253 1 98.81 81 MET A CA 1
ATOM 575 C C . MET A 1 81 ? 12.163 -19.382 -15.698 1 98.81 81 MET A C 1
ATOM 577 O O . MET A 1 81 ? 12.878 -18.539 -16.243 1 98.81 81 MET A O 1
ATOM 581 N N . ILE A 1 82 ? 11.167 -19.946 -16.331 1 98.89 82 ILE A N 1
ATOM 582 C CA . ILE A 1 82 ? 10.58 -19.479 -17.582 1 98.89 82 ILE A CA 1
ATOM 583 C C . ILE A 1 82 ? 9.128 -19.07 -17.349 1 98.89 82 ILE A C 1
ATOM 585 O O . ILE A 1 82 ? 8.356 -19.816 -16.742 1 98.89 82 ILE A O 1
ATOM 589 N N . GLY A 1 83 ? 8.79 -17.898 -17.74 1 98.72 83 GLY A N 1
ATOM 590 C CA . GLY A 1 83 ? 7.421 -17.422 -17.624 1 98.72 83 GLY A CA 1
ATOM 591 C C . GLY A 1 83 ? 6.716 -17.302 -18.962 1 98.72 83 GLY A C 1
ATOM 592 O O . GLY A 1 83 ? 7.321 -16.891 -19.954 1 98.72 83 GLY A O 1
ATOM 593 N N . VAL A 1 84 ? 5.462 -17.671 -18.987 1 98.33 84 VAL A N 1
ATOM 594 C CA . VAL A 1 84 ? 4.63 -17.563 -20.182 1 98.33 84 VAL A CA 1
ATOM 595 C C . VAL A 1 84 ? 3.441 -16.646 -19.903 1 98.33 84 VAL A C 1
ATOM 597 O O . VAL A 1 84 ? 2.766 -16.789 -18.88 1 98.33 84 VAL A O 1
ATOM 600 N N . ASP A 1 85 ? 3.213 -15.759 -20.761 1 96.37 85 ASP A N 1
ATOM 601 C CA . ASP A 1 85 ? 2.03 -14.908 -20.674 1 96.37 85 ASP A CA 1
ATOM 602 C C . ASP A 1 85 ? 1.599 -14.424 -22.057 1 96.37 85 ASP A C 1
ATOM 604 O O . ASP A 1 85 ? 2.438 -14.202 -22.932 1 96.37 85 ASP A O 1
ATOM 608 N N . LEU A 1 86 ? 0.332 -14.2 -22.16 1 93.97 86 LEU A N 1
ATOM 609 C CA . LEU A 1 86 ? -0.25 -13.834 -23.447 1 93.97 86 LEU A CA 1
ATOM 610 C C . LEU A 1 86 ? -0.104 -12.338 -23.704 1 93.97 86 LEU A C 1
ATOM 612 O O . LEU A 1 86 ? -0.075 -11.902 -24.857 1 93.97 86 LEU A O 1
ATOM 616 N N . THR A 1 87 ? -0.061 -11.557 -22.655 1 91.85 87 THR A N 1
ATOM 617 C CA . THR A 1 87 ? -0.054 -10.103 -22.773 1 91.85 87 THR A CA 1
ATOM 618 C C . THR A 1 87 ? 1.361 -9.587 -23.014 1 91.85 87 THR A C 1
ATOM 620 O O . THR A 1 87 ? 2.21 -9.648 -22.122 1 91.85 87 THR A O 1
ATOM 623 N N . LYS A 1 88 ? 1.592 -8.977 -24.131 1 93.34 88 LYS A N 1
ATOM 624 C CA . LYS A 1 88 ? 2.917 -8.52 -24.54 1 93.34 88 LYS A CA 1
ATOM 625 C C . LYS A 1 88 ? 3.445 -7.447 -23.593 1 93.34 88 LYS A C 1
ATOM 627 O O . LYS A 1 88 ? 4.615 -7.476 -23.203 1 93.34 88 LYS A O 1
ATOM 632 N N . SER A 1 89 ? 2.612 -6.531 -23.199 1 91.55 89 SER A N 1
ATOM 633 C CA . SER A 1 89 ? 3.052 -5.406 -22.379 1 91.55 89 SER A CA 1
ATOM 634 C C . SER A 1 89 ? 3.566 -5.878 -21.023 1 91.55 89 SER A C 1
ATOM 636 O O . SER A 1 89 ? 4.551 -5.346 -20.507 1 91.55 89 SER A O 1
ATOM 638 N N . VAL A 1 90 ? 2.961 -6.854 -20.403 1 92.37 90 VAL A N 1
ATOM 639 C CA . VAL A 1 90 ? 3.396 -7.304 -19.085 1 92.37 90 VAL A CA 1
ATOM 640 C C . VAL A 1 90 ? 4.67 -8.136 -19.217 1 92.37 90 VAL A C 1
ATOM 642 O O . VAL A 1 90 ? 5.538 -8.096 -18.343 1 92.37 90 VAL A O 1
ATOM 645 N N . VAL A 1 91 ? 4.81 -8.868 -20.295 1 95.66 91 VAL A N 1
ATOM 646 C CA . VAL A 1 91 ? 6.022 -9.635 -20.565 1 95.66 91 VAL A CA 1
ATOM 647 C C . VAL A 1 91 ? 7.208 -8.687 -20.728 1 95.66 91 VAL A C 1
ATOM 649 O O . VAL A 1 91 ? 8.272 -8.909 -20.145 1 95.66 91 VAL A O 1
ATOM 652 N N . GLU A 1 92 ? 6.989 -7.643 -21.465 1 96.48 92 GLU A N 1
ATOM 653 C CA . GLU A 1 92 ? 8.049 -6.662 -21.673 1 96.48 92 GLU A CA 1
ATOM 654 C C . GLU A 1 92 ? 8.418 -5.964 -20.367 1 96.48 92 GLU A C 1
ATOM 656 O O . GLU A 1 92 ? 9.598 -5.75 -20.083 1 96.48 92 GLU A O 1
ATOM 661 N N . MET A 1 93 ? 7.408 -5.622 -19.627 1 95.14 93 MET A N 1
ATOM 662 C CA . MET A 1 93 ? 7.658 -5.044 -18.31 1 95.14 93 MET A CA 1
ATOM 663 C C . MET A 1 93 ? 8.434 -6.015 -17.427 1 95.14 93 MET A C 1
ATOM 665 O O . MET A 1 93 ? 9.352 -5.612 -16.711 1 95.14 93 MET A O 1
ATOM 669 N N . GLY A 1 94 ? 8.027 -7.26 -17.454 1 97 94 GLY A N 1
ATOM 670 C CA . GLY A 1 94 ? 8.74 -8.282 -16.704 1 97 94 GLY A CA 1
ATOM 671 C C . GLY A 1 94 ? 10.203 -8.393 -17.09 1 97 94 GLY A C 1
ATOM 672 O O . GLY A 1 94 ? 11.074 -8.49 -16.222 1 97 94 GLY A O 1
ATOM 673 N N . ARG A 1 95 ? 10.5 -8.394 -18.368 1 98.46 95 ARG A N 1
ATOM 674 C CA . ARG A 1 95 ? 11.877 -8.453 -18.847 1 98.46 95 ARG A CA 1
ATOM 675 C C . ARG A 1 95 ? 12.688 -7.268 -18.331 1 98.46 95 ARG A C 1
ATOM 677 O O . ARG A 1 95 ? 13.806 -7.441 -17.842 1 98.46 95 ARG A O 1
ATOM 684 N N . LYS A 1 96 ? 12.112 -6.098 -18.465 1 98.3 96 LYS A N 1
ATOM 685 C CA . LYS A 1 96 ? 12.792 -4.884 -18.021 1 98.3 96 LYS A CA 1
ATOM 686 C C . LYS A 1 96 ? 13.108 -4.946 -16.529 1 98.3 96 LYS A C 1
ATOM 688 O O . LYS A 1 96 ? 14.238 -4.673 -16.117 1 98.3 96 LYS A O 1
ATOM 693 N N . ARG A 1 97 ? 12.147 -5.293 -15.727 1 97.64 97 ARG A N 1
ATOM 694 C CA . ARG A 1 97 ? 12.333 -5.342 -14.28 1 97.64 97 ARG A CA 1
ATOM 695 C C . ARG A 1 97 ? 13.351 -6.411 -13.895 1 97.64 97 ARG A C 1
ATOM 697 O O . ARG A 1 97 ? 14.158 -6.208 -12.986 1 97.64 97 ARG A O 1
ATOM 704 N N . THR A 1 98 ? 13.267 -7.515 -14.583 1 98.53 98 THR A N 1
ATOM 705 C CA . THR A 1 98 ? 14.206 -8.603 -14.332 1 98.53 98 THR A CA 1
ATOM 706 C C . THR A 1 98 ? 15.634 -8.168 -14.645 1 98.53 98 THR A C 1
ATOM 708 O O . THR A 1 98 ? 16.558 -8.454 -13.881 1 98.53 98 THR A O 1
ATOM 711 N N . GLU A 1 99 ? 15.758 -7.472 -15.736 1 98.5 99 GLU A N 1
ATOM 712 C CA . GLU A 1 99 ? 17.061 -6.933 -16.114 1 98.5 99 GLU A CA 1
ATOM 713 C C . GLU A 1 99 ? 17.566 -5.933 -15.078 1 98.5 99 GLU A C 1
ATOM 715 O O . GLU A 1 99 ? 18.725 -5.993 -14.663 1 98.5 99 GLU A O 1
ATOM 720 N N . GLU A 1 100 ? 16.726 -5.059 -14.658 1 97.57 100 GLU A N 1
ATOM 721 C CA . GLU A 1 100 ? 17.073 -4.047 -13.665 1 97.57 100 GLU A CA 1
ATOM 722 C C . GLU A 1 100 ? 17.555 -4.689 -12.367 1 97.57 100 GLU A C 1
ATOM 724 O O . GLU A 1 100 ? 18.369 -4.109 -11.647 1 97.57 100 GLU A O 1
ATOM 729 N N . GLU A 1 101 ? 17.097 -5.892 -12.128 1 97.45 101 GLU A N 1
ATOM 730 C CA . GLU A 1 101 ? 17.435 -6.555 -10.872 1 97.45 101 GLU A CA 1
ATOM 731 C C . GLU A 1 101 ? 18.586 -7.539 -11.059 1 97.45 101 GLU A C 1
ATOM 733 O O . GLU A 1 101 ? 18.958 -8.252 -10.125 1 97.45 101 GLU A O 1
ATOM 738 N N . GLY A 1 102 ? 19.099 -7.663 -12.238 1 97.99 102 GLY A N 1
ATOM 739 C CA . GLY A 1 102 ? 20.249 -8.508 -12.518 1 97.99 102 GLY A CA 1
ATOM 740 C C . GLY A 1 102 ? 19.903 -9.984 -12.585 1 97.99 102 GLY A C 1
ATOM 741 O O . GLY A 1 102 ? 20.711 -10.834 -12.207 1 97.99 102 GLY A O 1
ATOM 742 N N . LEU A 1 103 ? 18.701 -10.3 -13.037 1 98.48 103 LEU A N 1
ATOM 743 C CA . LEU A 1 103 ? 18.255 -11.689 -13.011 1 98.48 103 LEU A CA 1
ATOM 744 C C . LEU A 1 103 ? 17.999 -12.204 -14.424 1 98.48 103 LEU A C 1
ATOM 746 O O . LEU A 1 103 ? 17.34 -13.231 -14.605 1 98.48 103 LEU A O 1
ATOM 750 N N . SER A 1 104 ? 18.522 -11.544 -15.453 1 98.29 104 SER A N 1
ATOM 751 C CA . SER A 1 104 ? 18.229 -11.865 -16.846 1 98.29 104 SER A CA 1
ATOM 752 C C . SER A 1 104 ? 18.798 -13.226 -17.231 1 98.29 104 SER A C 1
ATOM 754 O O . SER A 1 104 ? 18.321 -13.86 -18.175 1 98.29 104 SER A O 1
ATOM 756 N N . ASP A 1 105 ? 19.801 -13.705 -16.533 1 98.45 105 ASP A N 1
ATOM 757 C CA . ASP A 1 105 ? 20.402 -15 -16.835 1 98.45 105 ASP A CA 1
ATOM 758 C C . ASP A 1 105 ? 19.586 -16.139 -16.228 1 98.45 105 ASP A C 1
ATOM 760 O O . ASP A 1 105 ? 19.788 -17.306 -16.571 1 98.45 105 ASP A O 1
ATOM 764 N N . LYS A 1 106 ? 18.675 -15.798 -15.374 1 98.78 106 LYS A N 1
ATOM 765 C CA . LYS A 1 106 ? 17.973 -16.833 -14.62 1 98.78 106 LYS A CA 1
ATOM 766 C C . LYS A 1 106 ? 16.491 -16.868 -14.985 1 98.78 106 LYS A C 1
ATOM 768 O O . LYS A 1 106 ? 15.814 -17.873 -14.757 1 98.78 106 LYS A O 1
ATOM 773 N N . ILE A 1 107 ? 15.963 -15.78 -15.483 1 98.89 107 ILE A N 1
ATOM 774 C CA . ILE A 1 107 ? 14.533 -15.701 -15.757 1 98.89 107 ILE A CA 1
ATOM 775 C C . ILE A 1 107 ? 14.308 -15.315 -17.218 1 98.89 107 ILE A C 1
ATOM 777 O O . ILE A 1 107 ? 14.872 -14.33 -17.7 1 98.89 107 ILE A O 1
ATOM 781 N N . LYS A 1 108 ? 13.525 -16.06 -17.916 1 98.68 108 LYS A N 1
ATOM 782 C CA . LYS A 1 108 ? 13.147 -15.79 -19.301 1 98.68 108 LYS A CA 1
ATOM 783 C C . LYS A 1 108 ? 11.632 -15.679 -19.445 1 98.68 108 LYS A C 1
ATOM 785 O O . LYS A 1 108 ? 10.884 -16.267 -18.662 1 98.68 108 LYS A O 1
ATOM 790 N N . PHE A 1 109 ? 11.229 -14.932 -20.462 1 98.6 109 PHE A N 1
ATOM 791 C CA . PHE A 1 109 ? 9.81 -14.722 -20.728 1 98.6 109 PHE A CA 1
ATOM 792 C C . PHE A 1 109 ? 9.454 -15.163 -22.143 1 98.6 109 PHE A C 1
ATOM 794 O O . PHE A 1 109 ? 10.216 -14.928 -23.082 1 98.6 109 PHE A O 1
ATOM 801 N N . ILE A 1 110 ? 8.336 -15.784 -22.249 1 97.98 110 ILE A N 1
ATOM 802 C CA . ILE A 1 110 ? 7.753 -16.151 -23.535 1 97.98 110 ILE A CA 1
ATOM 803 C C . ILE A 1 110 ? 6.375 -15.51 -23.679 1 97.98 110 ILE A C 1
ATOM 805 O O . ILE A 1 110 ? 5.514 -15.672 -22.811 1 97.98 110 ILE A O 1
ATOM 809 N N . ASN A 1 111 ? 6.167 -14.716 -24.749 1 96.87 111 ASN A N 1
ATOM 810 C CA . ASN A 1 111 ? 4.859 -14.145 -25.048 1 96.87 111 ASN A CA 1
ATOM 811 C C . ASN A 1 111 ? 4.004 -15.102 -25.874 1 96.87 111 ASN A C 1
ATOM 813 O O . ASN A 1 111 ? 4.06 -15.086 -27.105 1 96.87 111 ASN A O 1
ATOM 817 N N . LYS A 1 112 ? 3.274 -15.961 -25.177 1 95.9 112 LYS A N 1
ATOM 818 C CA . LYS A 1 112 ? 2.428 -16.98 -25.791 1 95.9 112 LYS A CA 1
ATOM 819 C C . LYS A 1 112 ? 1.227 -17.302 -24.907 1 95.9 112 LYS A C 1
ATOM 821 O O . LYS A 1 112 ? 1.149 -16.844 -23.765 1 95.9 112 LYS A O 1
ATOM 826 N N . ASN A 1 113 ? 0.322 -18.014 -25.493 1 95.25 113 ASN A N 1
ATOM 827 C CA . ASN A 1 113 ? -0.802 -18.578 -24.753 1 95.25 113 ASN A CA 1
ATOM 828 C C . ASN A 1 113 ? -0.364 -19.743 -23.87 1 95.25 113 ASN A C 1
ATOM 830 O O . ASN A 1 113 ? 0.21 -20.717 -24.36 1 95.25 113 ASN A O 1
ATOM 834 N N . SER A 1 114 ? -0.641 -19.717 -22.6 1 96.23 114 SER A N 1
ATOM 835 C CA . SER A 1 114 ? -0.236 -20.75 -21.653 1 96.23 114 SER A CA 1
ATOM 836 C C . SER A 1 114 ? -0.887 -22.09 -21.983 1 96.23 114 SER A C 1
ATOM 838 O O . SER A 1 114 ? -0.373 -23.145 -21.606 1 96.23 114 SER A O 1
ATOM 840 N N . LEU A 1 115 ? -1.99 -22.065 -22.682 1 96.25 115 LEU A N 1
ATOM 841 C CA . LEU A 1 115 ? -2.688 -23.29 -23.058 1 96.25 115 LEU A CA 1
ATOM 842 C C . LEU A 1 115 ? -2.047 -23.925 -24.287 1 96.25 115 LEU A C 1
ATOM 844 O O . LEU A 1 115 ? -2.336 -25.077 -24.618 1 96.25 115 LEU A O 1
ATOM 848 N N . GLU A 1 116 ? -1.285 -23.129 -24.978 1 94.75 116 GLU A N 1
ATOM 849 C CA . GLU A 1 116 ? -0.523 -23.547 -26.152 1 94.75 116 GLU A CA 1
ATOM 850 C C . GLU A 1 116 ? 0.869 -22.923 -26.157 1 94.75 116 GLU A C 1
ATOM 852 O O . GLU A 1 116 ? 1.203 -22.145 -27.053 1 94.75 116 GLU A O 1
ATOM 857 N N . ASN A 1 117 ? 1.73 -23.357 -25.286 1 93.7 117 ASN A N 1
ATOM 858 C CA . ASN A 1 117 ? 2.935 -22.592 -24.984 1 93.7 117 ASN A CA 1
ATOM 859 C C . ASN A 1 117 ? 4.165 -23.194 -25.656 1 93.7 117 ASN A C 1
ATOM 861 O O . ASN A 1 117 ? 5.206 -22.542 -25.754 1 93.7 117 ASN A O 1
ATOM 865 N N . GLY A 1 118 ? 4.068 -24.44 -26.125 1 95.38 118 GLY A N 1
ATOM 866 C CA . GLY A 1 118 ? 5.135 -25.032 -26.915 1 95.38 118 GLY A CA 1
ATOM 867 C C . GLY A 1 118 ? 6.323 -25.472 -26.081 1 95.38 118 GLY A C 1
ATOM 868 O O . GLY A 1 118 ? 7.348 -25.892 -26.623 1 95.38 118 GLY A O 1
ATOM 869 N N . LEU A 1 119 ? 6.277 -25.4 -24.793 1 98.19 119 LEU A N 1
ATOM 870 C CA . LEU A 1 119 ? 7.37 -25.848 -23.937 1 98.19 119 LEU A CA 1
ATOM 871 C C . LEU A 1 119 ? 7.522 -27.364 -23.999 1 98.19 119 LEU A C 1
ATOM 873 O O . LEU A 1 119 ? 6.538 -28.084 -24.185 1 98.19 119 LEU A O 1
ATOM 877 N N . PRO A 1 120 ? 8.72 -27.838 -23.833 1 98.01 120 PRO A N 1
ATOM 878 C CA . PRO A 1 120 ? 8.938 -29.283 -23.939 1 98.01 120 PRO A CA 1
ATOM 879 C C . PRO A 1 120 ? 8.318 -30.06 -22.78 1 98.01 120 PRO A C 1
ATOM 881 O O . PRO A 1 120 ? 8.211 -29.536 -21.668 1 98.01 120 PRO A O 1
ATOM 884 N N . ASP A 1 121 ? 7.988 -31.288 -23.07 1 97.99 121 ASP A N 1
ATOM 885 C CA . ASP A 1 121 ? 7.486 -32.197 -22.044 1 97.99 121 ASP A CA 1
ATOM 886 C C . ASP A 1 121 ? 8.559 -32.49 -20.997 1 97.99 121 ASP A C 1
ATOM 888 O O . ASP A 1 121 ? 9.739 -32.619 -21.329 1 97.99 121 ASP A O 1
ATOM 892 N N . ALA A 1 122 ? 8.134 -32.594 -19.761 1 97.96 122 ALA A N 1
ATOM 893 C CA . ALA A 1 122 ? 8.991 -33.03 -18.661 1 97.96 122 ALA A CA 1
ATOM 894 C C . ALA A 1 122 ? 10.275 -32.207 -18.607 1 97.96 122 ALA A C 1
ATOM 896 O O . ALA A 1 122 ? 11.372 -32.763 -18.504 1 97.96 122 ALA A O 1
ATOM 897 N N . SER A 1 123 ? 10.101 -30.939 -18.705 1 98.03 123 SER A N 1
ATOM 898 C CA . SER A 1 123 ? 11.267 -30.071 -18.825 1 98.03 123 SER A CA 1
ATOM 899 C C . SER A 1 123 ? 11.492 -29.268 -17.548 1 98.03 123 SER A C 1
ATOM 901 O O . SER A 1 123 ? 12.495 -28.563 -17.42 1 98.03 123 SER A O 1
ATOM 903 N N . ALA A 1 124 ? 10.645 -29.384 -16.583 1 98.76 124 ALA A N 1
ATOM 904 C CA . ALA A 1 124 ? 10.743 -28.553 -15.386 1 98.76 124 ALA A CA 1
ATOM 905 C C . ALA A 1 124 ? 10.581 -29.392 -14.121 1 98.76 124 ALA A C 1
ATOM 907 O O . ALA A 1 124 ? 9.901 -30.421 -14.135 1 98.76 124 ALA A O 1
ATOM 908 N N . ASP A 1 125 ? 11.157 -28.893 -13.059 1 98.87 125 ASP A N 1
ATOM 909 C CA . ASP A 1 125 ? 10.989 -29.525 -11.754 1 98.87 125 ASP A CA 1
ATOM 910 C C . ASP A 1 125 ? 9.631 -29.181 -11.148 1 98.87 125 ASP A C 1
ATOM 912 O O . ASP A 1 125 ? 9.075 -29.963 -10.374 1 98.87 125 ASP A O 1
ATOM 916 N N . PHE A 1 126 ? 9.133 -28.031 -11.51 1 98.92 126 PHE A N 1
ATOM 917 C CA . PHE A 1 126 ? 7.826 -27.627 -11.006 1 98.92 126 PHE A CA 1
ATOM 918 C C . PHE A 1 126 ? 7.18 -26.606 -11.935 1 98.92 126 PHE A C 1
ATOM 920 O O . PHE A 1 126 ? 7.868 -25.948 -12.718 1 98.92 126 PHE A O 1
ATOM 927 N N . VAL A 1 127 ? 5.9 -26.511 -11.88 1 98.94 127 VAL A N 1
ATOM 928 C CA . VAL A 1 127 ? 5.101 -25.454 -12.491 1 98.94 127 VAL A CA 1
ATOM 929 C C . VAL A 1 127 ? 4.391 -24.649 -11.405 1 98.94 127 VAL A C 1
ATOM 931 O O . VAL A 1 127 ? 3.933 -25.21 -10.407 1 98.94 127 VAL A O 1
ATOM 934 N N . TYR A 1 128 ? 4.312 -23.336 -11.657 1 98.57 128 TYR A N 1
ATOM 935 C CA . TYR A 1 128 ? 3.895 -22.357 -10.66 1 98.57 128 TYR A CA 1
ATOM 936 C C . TYR A 1 128 ? 2.887 -21.376 -11.246 1 98.57 128 TYR A C 1
ATOM 938 O O . TYR A 1 128 ? 2.882 -21.13 -12.455 1 98.57 128 TYR A O 1
ATOM 946 N N . SER A 1 129 ? 1.962 -20.952 -10.466 1 98.62 129 SER A N 1
ATOM 947 C CA . SER A 1 129 ? 1.108 -19.82 -10.811 1 98.62 129 SER A CA 1
ATOM 948 C C . SER A 1 129 ? 0.529 -19.163 -9.563 1 98.62 129 SER A C 1
ATOM 950 O O . SER A 1 129 ? 0.159 -19.85 -8.609 1 98.62 129 SER A O 1
ATOM 952 N N . LYS A 1 130 ? 0.422 -17.823 -9.601 1 97.73 130 LYS A N 1
ATOM 953 C CA . LYS A 1 130 ? -0.15 -17.097 -8.47 1 97.73 130 LYS A CA 1
ATOM 954 C C . LYS A 1 130 ? -1.359 -16.271 -8.902 1 97.73 130 LYS A C 1
ATOM 956 O O . LYS A 1 130 ? -1.215 -15.278 -9.618 1 97.73 130 LYS A O 1
ATOM 961 N N . ASP A 1 131 ? -2.553 -16.661 -8.471 1 97.42 131 ASP A N 1
ATOM 962 C CA . ASP A 1 131 ? -3.785 -15.902 -8.664 1 97.42 131 ASP A CA 1
ATOM 963 C C . ASP A 1 131 ? -3.961 -15.504 -10.128 1 97.42 131 ASP A C 1
ATOM 965 O O . ASP A 1 131 ? -4.238 -14.342 -10.431 1 97.42 131 ASP A O 1
ATOM 969 N N . ALA A 1 132 ? -3.805 -16.442 -11.035 1 96.75 132 ALA A N 1
ATOM 970 C CA . ALA A 1 132 ? -3.819 -16.095 -12.453 1 96.75 132 ALA A CA 1
ATOM 971 C C . ALA A 1 132 ? -4.694 -17.062 -13.246 1 96.75 132 ALA A C 1
ATOM 973 O O . ALA A 1 132 ? -5.268 -16.691 -14.273 1 96.75 132 ALA A O 1
ATOM 974 N N . TRP A 1 133 ? -4.801 -18.279 -12.783 1 97.24 133 TRP A N 1
ATOM 975 C CA . TRP A 1 133 ? -5.527 -19.287 -13.548 1 97.24 133 TRP A CA 1
ATOM 976 C C . TRP A 1 133 ? -7.032 -19.06 -13.459 1 97.24 133 TRP A C 1
ATOM 978 O O . TRP A 1 133 ? -7.8 -19.642 -14.228 1 97.24 133 TRP A O 1
ATOM 988 N N . CYS A 1 134 ? -7.465 -18.19 -12.584 1 96.09 134 CYS A N 1
ATOM 989 C CA . CYS A 1 134 ? -8.858 -17.757 -12.539 1 96.09 134 CYS A CA 1
ATOM 990 C C . CYS A 1 134 ? -9.275 -17.125 -13.862 1 96.09 134 CYS A C 1
ATOM 992 O O . CYS A 1 134 ? -10.457 -17.127 -14.21 1 96.09 134 CYS A O 1
ATOM 994 N N . TYR A 1 135 ? -8.328 -16.723 -14.679 1 94.08 135 TYR A N 1
ATOM 995 C CA . TYR A 1 135 ? -8.61 -16.076 -15.956 1 94.08 135 TYR A CA 1
ATOM 996 C C . TYR A 1 135 ? -8.657 -17.098 -17.086 1 94.08 135 TYR A C 1
ATOM 998 O O . TYR A 1 135 ? -9.086 -16.782 -18.198 1 94.08 135 TYR A O 1
ATOM 1006 N N . MET A 1 136 ? -8.228 -18.242 -16.811 1 93.3 136 MET A N 1
ATOM 1007 C CA . MET A 1 136 ? -8.152 -19.258 -17.857 1 93.3 136 MET A CA 1
ATOM 1008 C C . MET A 1 136 ? -9.534 -19.82 -18.172 1 93.3 136 MET A C 1
ATOM 1010 O O . MET A 1 136 ? -10.241 -20.279 -17.273 1 93.3 136 MET A O 1
ATOM 1014 N N . PRO A 1 137 ? -9.882 -19.859 -19.37 1 91.34 137 PRO A N 1
ATOM 1015 C CA . PRO A 1 137 ? -11.204 -20.378 -19.73 1 91.34 137 PRO A CA 1
ATOM 1016 C C . PRO A 1 137 ? -11.317 -21.888 -19.537 1 91.34 137 PRO A C 1
ATOM 1018 O O . PRO A 1 137 ? -12.41 -22.401 -19.281 1 91.34 137 PRO A O 1
ATOM 1021 N N . ASP A 1 138 ? -10.242 -22.618 -19.738 1 94.07 138 ASP A N 1
ATOM 1022 C CA . ASP A 1 138 ? -10.206 -24.07 -19.591 1 94.07 138 ASP A CA 1
ATOM 1023 C C . ASP A 1 138 ? -9.273 -24.484 -18.456 1 94.07 138 ASP A C 1
ATOM 1025 O O . ASP A 1 138 ? -8.074 -24.674 -18.669 1 94.07 138 ASP A O 1
ATOM 1029 N N . LYS A 1 139 ? -9.84 -24.738 -17.312 1 96.29 139 LYS A N 1
ATOM 1030 C CA . LYS A 1 139 ? -9.069 -25.018 -16.105 1 96.29 139 LYS A CA 1
ATOM 1031 C C . LYS A 1 139 ? -8.381 -26.377 -16.195 1 96.29 139 LYS A C 1
ATOM 1033 O O . LYS A 1 139 ? -7.248 -26.537 -15.734 1 96.29 139 LYS A O 1
ATOM 1038 N N . GLN A 1 140 ? -9.073 -27.314 -16.75 1 98.02 140 GLN A N 1
ATOM 1039 C CA . GLN A 1 140 ? -8.452 -28.628 -16.88 1 98.02 140 GLN A CA 1
ATOM 1040 C C . GLN A 1 140 ? -7.277 -28.587 -17.853 1 98.02 140 GLN A C 1
ATOM 1042 O O . GLN A 1 140 ? -6.239 -29.205 -17.607 1 98.02 140 GLN A O 1
ATOM 1047 N N . LYS A 1 141 ? -7.426 -27.832 -18.911 1 97.96 141 LYS A N 1
ATOM 1048 C CA . LYS A 1 141 ? -6.37 -27.774 -19.917 1 97.96 141 LYS A CA 1
ATOM 1049 C C . LYS A 1 141 ? -5.097 -27.158 -19.343 1 97.96 141 LYS A C 1
ATOM 1051 O O . LYS A 1 141 ? -3.99 -27.592 -19.668 1 97.96 141 LYS A O 1
ATOM 1056 N N . ILE A 1 142 ? -5.201 -26.12 -18.54 1 98.13 142 ILE A N 1
ATOM 1057 C CA . ILE A 1 142 ? -4.004 -25.504 -17.978 1 98.13 142 ILE A CA 1
ATOM 1058 C C . ILE A 1 142 ? -3.326 -26.478 -17.017 1 98.13 142 ILE A C 1
ATOM 1060 O O . ILE A 1 142 ? -2.096 -26.512 -16.922 1 98.13 142 ILE A O 1
ATOM 1064 N N . ILE A 1 143 ? -4.06 -27.243 -16.291 1 98.61 143 ILE A N 1
ATOM 1065 C CA . ILE A 1 143 ? -3.51 -28.274 -15.417 1 98.61 143 ILE A CA 1
ATOM 1066 C C . ILE A 1 143 ? -2.818 -29.346 -16.256 1 98.61 143 ILE A C 1
ATOM 1068 O O . ILE A 1 143 ? -1.736 -29.82 -15.9 1 98.61 143 ILE A O 1
ATOM 1072 N N . ASP A 1 144 ? -3.458 -29.689 -17.374 1 98.39 144 ASP A N 1
ATOM 1073 C CA . ASP A 1 144 ? -2.853 -30.664 -18.276 1 98.39 144 ASP A CA 1
ATOM 1074 C C . ASP A 1 144 ? -1.528 -30.15 -18.833 1 98.39 144 ASP A C 1
ATOM 1076 O O . ASP A 1 144 ? -0.575 -30.916 -18.99 1 98.39 144 ASP A O 1
ATOM 1080 N N . GLN A 1 145 ? -1.494 -28.845 -19.191 1 98.55 145 GLN A N 1
ATOM 1081 C CA . GLN A 1 145 ? -0.237 -28.24 -19.617 1 98.55 145 GLN A CA 1
ATOM 1082 C C . GLN A 1 145 ? 0.822 -28.344 -18.523 1 98.55 145 GLN A C 1
ATOM 1084 O O . GLN A 1 145 ? 1.976 -28.678 -18.799 1 98.55 145 GLN A O 1
ATOM 1089 N N . ALA A 1 146 ? 0.428 -28.07 -17.304 1 98.73 146 ALA A N 1
ATOM 1090 C CA . ALA A 1 146 ? 1.357 -28.2 -16.184 1 98.73 146 ALA A CA 1
ATOM 1091 C C . ALA A 1 146 ? 1.875 -29.63 -16.065 1 98.73 146 ALA A C 1
ATOM 1093 O O . ALA A 1 146 ? 3.077 -29.849 -15.897 1 98.73 146 ALA A O 1
ATOM 1094 N N . ALA A 1 147 ? 0.962 -30.573 -16.176 1 98.33 147 ALA A N 1
ATOM 1095 C CA . ALA A 1 147 ? 1.323 -31.984 -16.062 1 98.33 147 ALA A CA 1
ATOM 1096 C C . ALA A 1 147 ? 2.293 -32.392 -17.167 1 98.33 147 ALA A C 1
ATOM 1098 O O . ALA A 1 147 ? 3.207 -33.187 -16.936 1 98.33 147 ALA A O 1
ATOM 1099 N N . ARG A 1 148 ? 2.043 -31.912 -18.324 1 98.17 148 ARG A N 1
ATOM 1100 C CA . ARG A 1 148 ? 2.91 -32.213 -19.458 1 98.17 148 ARG A CA 1
ATOM 1101 C C . ARG A 1 148 ? 4.314 -31.662 -19.235 1 98.17 148 ARG A C 1
ATOM 1103 O O . ARG A 1 148 ? 5.304 -32.328 -19.543 1 98.17 148 ARG A O 1
ATOM 1110 N N . ILE A 1 149 ? 4.44 -30.493 -18.665 1 98.62 149 ILE A N 1
ATOM 1111 C CA . ILE A 1 149 ? 5.686 -29.744 -18.549 1 98.62 149 ILE A CA 1
ATOM 1112 C C . ILE A 1 149 ? 6.506 -30.283 -17.379 1 98.62 149 ILE A C 1
ATOM 1114 O O . ILE A 1 149 ? 7.737 -30.329 -17.444 1 98.62 149 ILE A O 1
ATOM 1118 N N . VAL A 1 150 ? 5.902 -30.695 -16.305 1 98.37 150 VAL A N 1
ATOM 1119 C CA . VAL A 1 150 ? 6.603 -31.09 -15.088 1 98.37 150 VAL A CA 1
ATOM 1120 C C . VAL A 1 150 ? 7.165 -32.501 -15.25 1 98.37 150 VAL A C 1
ATOM 1122 O O . VAL A 1 150 ? 6.51 -33.375 -15.823 1 98.37 150 VAL A O 1
ATOM 1125 N N . LYS A 1 151 ? 8.309 -32.74 -14.734 1 97.94 151 LYS A N 1
ATOM 1126 C CA . LYS A 1 151 ? 8.911 -34.069 -14.678 1 97.94 151 LYS A CA 1
ATOM 1127 C C . LYS A 1 151 ? 8.104 -35 -13.777 1 97.94 151 LYS A C 1
ATOM 1129 O O . LYS A 1 151 ? 7.371 -34.541 -12.899 1 97.94 151 LYS A O 1
ATOM 1134 N N . ALA A 1 152 ? 8.263 -36.31 -14.085 1 97.16 152 ALA A N 1
ATOM 1135 C CA . ALA A 1 152 ? 7.704 -37.274 -13.14 1 97.16 152 ALA A CA 1
ATOM 1136 C C . ALA A 1 152 ? 8.218 -37.018 -11.726 1 97.16 152 ALA A C 1
ATOM 1138 O O . ALA A 1 152 ? 9.41 -36.771 -11.527 1 97.16 152 ALA A O 1
ATOM 1139 N N . GLY A 1 153 ? 7.338 -36.971 -10.818 1 97.2 153 GLY A N 1
ATOM 1140 C CA . GLY A 1 153 ? 7.709 -36.695 -9.439 1 97.2 153 GLY A CA 1
ATOM 1141 C C . GLY A 1 153 ? 7.806 -35.213 -9.132 1 97.2 153 GLY A C 1
ATOM 1142 O O . GLY A 1 153 ? 7.939 -34.821 -7.971 1 97.2 153 GLY A O 1
ATOM 1143 N N . GLY A 1 154 ? 7.71 -34.384 -10.164 1 98.4 154 GLY A N 1
ATOM 1144 C CA . GLY A 1 154 ? 7.762 -32.942 -9.982 1 98.4 154 GLY A CA 1
ATOM 1145 C C . GLY A 1 154 ? 6.484 -32.368 -9.401 1 98.4 154 GLY A C 1
ATOM 1146 O O . GLY A 1 154 ? 5.573 -33.113 -9.034 1 98.4 154 GLY A O 1
ATOM 1147 N N . LYS A 1 155 ? 6.473 -31.029 -9.25 1 98.78 155 LYS A N 1
ATOM 1148 C CA . LYS A 1 155 ? 5.386 -30.402 -8.502 1 98.78 155 LYS A CA 1
ATOM 1149 C C . LYS A 1 155 ? 4.622 -29.409 -9.373 1 98.78 155 LYS A C 1
ATOM 1151 O O . LYS A 1 155 ? 5.208 -28.749 -10.233 1 98.78 155 LYS A O 1
ATOM 1156 N N . VAL A 1 156 ? 3.337 -29.364 -9.196 1 98.91 156 VAL A N 1
ATOM 1157 C CA . VAL A 1 156 ? 2.561 -28.175 -9.532 1 98.91 156 VAL A CA 1
ATOM 1158 C C . VAL A 1 156 ? 2.14 -27.454 -8.253 1 98.91 156 VAL A C 1
ATOM 1160 O O . VAL A 1 156 ? 1.754 -28.093 -7.271 1 98.91 156 VAL A O 1
ATOM 1163 N N . MET A 1 157 ? 2.347 -26.116 -8.164 1 98.93 157 MET A N 1
ATOM 1164 C CA . MET A 1 157 ? 1.953 -25.325 -7.001 1 98.93 157 MET A CA 1
ATOM 1165 C C . MET A 1 157 ? 1.351 -23.991 -7.429 1 98.93 157 MET A C 1
ATOM 1167 O O . MET A 1 157 ? 1.897 -23.309 -8.298 1 98.93 157 MET A O 1
ATOM 1171 N N . PHE A 1 158 ? 0.198 -23.644 -6.88 1 98.89 158 PHE A N 1
ATOM 1172 C CA . PHE A 1 158 ? -0.438 -22.398 -7.29 1 98.89 158 PHE A CA 1
ATOM 1173 C C . PHE A 1 158 ? -1.463 -21.948 -6.256 1 98.89 158 PHE A C 1
ATOM 1175 O O . PHE A 1 158 ? -1.88 -22.735 -5.403 1 98.89 158 PHE A O 1
ATOM 1182 N N . THR A 1 159 ? -1.759 -20.685 -6.238 1 98.83 159 THR A N 1
ATOM 1183 C CA . THR A 1 159 ? -2.926 -20.108 -5.58 1 98.83 159 THR A CA 1
ATOM 1184 C C . THR A 1 159 ? -3.878 -19.498 -6.604 1 98.83 159 THR A C 1
ATOM 1186 O O . THR A 1 159 ? -3.476 -19.196 -7.73 1 98.83 159 THR A O 1
ATOM 1189 N N . ASP A 1 160 ? -5.094 -19.402 -6.192 1 98.62 160 ASP A N 1
ATOM 1190 C CA . ASP A 1 160 ? -6.08 -18.837 -7.108 1 98.62 160 ASP A CA 1
ATOM 1191 C C . ASP A 1 160 ? -7.286 -18.289 -6.348 1 98.62 160 ASP A C 1
ATOM 1193 O O . ASP A 1 160 ? -7.538 -18.683 -5.207 1 98.62 160 ASP A O 1
ATOM 1197 N N . TRP A 1 161 ? -7.929 -17.299 -6.98 1 98.38 161 TRP A N 1
ATOM 1198 C CA . TRP A 1 161 ? -9.181 -16.788 -6.43 1 98.38 161 TRP A CA 1
ATOM 1199 C C . TRP A 1 161 ? -10.339 -17.727 -6.75 1 98.38 161 TRP A C 1
ATOM 1201 O O . TRP A 1 161 ? -10.656 -17.956 -7.919 1 98.38 161 TRP A O 1
ATOM 1211 N N . ILE A 1 162 ? -10.978 -18.239 -5.708 1 98.58 162 ILE A N 1
ATOM 1212 C CA . ILE A 1 162 ? -11.938 -19.305 -5.974 1 98.58 162 ILE A CA 1
ATOM 1213 C C . ILE A 1 162 ? -13.175 -19.115 -5.099 1 98.58 162 ILE A C 1
ATOM 1215 O O . ILE A 1 162 ? -13.206 -18.229 -4.241 1 98.58 162 ILE A O 1
ATOM 1219 N N . GLU A 1 163 ? -14.137 -19.962 -5.423 1 98.61 163 GLU A N 1
ATOM 1220 C CA . GLU A 1 163 ? -15.403 -19.943 -4.697 1 98.61 163 GLU A CA 1
ATOM 1221 C C . GLU A 1 163 ? -15.251 -20.556 -3.307 1 98.61 163 GLU A C 1
ATOM 1223 O O . GLU A 1 163 ? -14.663 -21.63 -3.158 1 98.61 163 GLU A O 1
ATOM 1228 N N . GLY A 1 164 ? -15.705 -19.795 -2.312 1 98.04 164 GLY A N 1
ATOM 1229 C CA . GLY A 1 164 ? -15.86 -20.337 -0.971 1 98.04 164 GLY A CA 1
ATOM 1230 C C . GLY A 1 164 ? -17.241 -20.909 -0.715 1 98.04 164 GLY A C 1
ATOM 1231 O O . GLY A 1 164 ? -17.829 -21.543 -1.594 1 98.04 164 GLY A O 1
ATOM 1232 N N . GLU A 1 165 ? -17.741 -20.727 0.459 1 97.15 165 GLU A N 1
ATOM 1233 C CA . GLU A 1 165 ? -19.037 -21.297 0.815 1 97.15 165 GLU A CA 1
ATOM 1234 C C . GLU A 1 165 ? -20.143 -20.249 0.732 1 97.15 165 GLU A C 1
ATOM 1236 O O . GLU A 1 165 ? -19.955 -19.105 1.151 1 97.15 165 GLU A O 1
ATOM 1241 N N . GLY A 1 166 ? -21.237 -20.632 0.099 1 97.1 166 GLY A N 1
ATOM 1242 C CA . GLY A 1 166 ? -22.454 -19.843 0.194 1 97.1 166 GLY A CA 1
ATOM 1243 C C . GLY A 1 166 ? -22.521 -18.723 -0.826 1 97.1 166 GLY A C 1
ATOM 1244 O O . GLY A 1 166 ? -23.309 -17.787 -0.678 1 97.1 166 GLY A O 1
ATOM 1245 N N . LEU A 1 167 ? -21.719 -18.75 -1.816 1 98.3 167 LEU A N 1
ATOM 1246 C CA . LEU A 1 167 ? -21.794 -17.749 -2.875 1 98.3 167 LEU A CA 1
ATOM 1247 C C . LEU A 1 167 ? -23.043 -17.952 -3.727 1 98.3 167 LEU A C 1
ATOM 1249 O O . LEU A 1 167 ? -23.199 -18.993 -4.37 1 98.3 167 LEU A O 1
ATOM 1253 N N . SER A 1 168 ? -23.939 -16.988 -3.76 1 98.25 168 SER A N 1
ATOM 1254 C CA . SER A 1 168 ? -25.15 -17.105 -4.566 1 98.25 168 SER A CA 1
ATOM 1255 C C . SER A 1 168 ? -24.843 -16.946 -6.052 1 98.25 168 SER A C 1
ATOM 1257 O O . SER A 1 168 ? -23.787 -16.429 -6.421 1 98.25 168 SER A O 1
ATOM 1259 N N . ASP A 1 169 ? -25.747 -17.383 -6.888 1 97.26 169 ASP A N 1
ATOM 1260 C CA . ASP A 1 169 ? -25.574 -17.25 -8.331 1 97.26 169 ASP A CA 1
ATOM 1261 C C . ASP A 1 169 ? -25.474 -15.782 -8.74 1 97.26 169 ASP A C 1
ATOM 1263 O O . ASP A 1 169 ? -24.689 -15.43 -9.622 1 97.26 169 ASP A O 1
ATOM 1267 N N . GLN A 1 170 ? -26.263 -14.969 -8.097 1 97.74 170 GLN A N 1
ATOM 1268 C CA . GLN A 1 170 ? -26.243 -13.541 -8.399 1 97.74 170 GLN A CA 1
ATOM 1269 C C . GLN A 1 170 ? -24.898 -12.921 -8.031 1 97.74 170 GLN A C 1
ATOM 1271 O O . GLN A 1 170 ? -24.33 -12.152 -8.81 1 97.74 170 GLN A O 1
ATOM 1276 N N . GLU A 1 171 ? -24.433 -13.233 -6.872 1 98.38 171 GLU A N 1
ATOM 1277 C CA . GLU A 1 171 ? -23.127 -12.749 -6.436 1 98.38 171 GLU A CA 1
ATOM 1278 C C . GLU A 1 171 ? -22.018 -13.243 -7.361 1 98.38 171 GLU A C 1
ATOM 1280 O O . GLU A 1 171 ? -21.109 -12.486 -7.709 1 98.38 171 GLU A O 1
ATOM 1285 N N . ALA A 1 172 ? -22.116 -14.485 -7.737 1 98.13 172 ALA A N 1
ATOM 1286 C CA . ALA A 1 172 ? -21.118 -15.082 -8.621 1 98.13 172 ALA A CA 1
ATOM 1287 C C . ALA A 1 172 ? -21.072 -14.358 -9.964 1 98.13 172 ALA A C 1
ATOM 1289 O O . ALA A 1 172 ? -19.992 -14.05 -10.473 1 98.13 172 ALA A O 1
ATOM 1290 N N . GLN A 1 173 ? -22.223 -14.082 -10.506 1 97.68 173 GLN A N 1
ATOM 1291 C CA . GLN A 1 173 ? -22.263 -13.407 -11.799 1 97.68 173 GLN A CA 1
ATOM 1292 C C . GLN A 1 173 ? -21.611 -12.03 -11.72 1 97.68 173 GLN A C 1
ATOM 1294 O O . GLN A 1 173 ? -20.845 -11.648 -12.608 1 97.68 173 GLN A O 1
ATOM 1299 N N . ARG A 1 174 ? -21.884 -11.314 -10.68 1 97.24 174 ARG A N 1
ATOM 1300 C CA . ARG A 1 174 ? -21.297 -9.987 -10.524 1 97.24 174 ARG A CA 1
ATOM 1301 C C . ARG A 1 174 ? -19.785 -10.075 -10.347 1 97.24 174 ARG A C 1
ATOM 1303 O O . ARG A 1 174 ? -19.037 -9.315 -10.965 1 97.24 174 ARG A O 1
ATOM 1310 N N . TYR A 1 175 ? -19.391 -11.003 -9.536 1 97.61 175 TYR A N 1
ATOM 1311 C CA . TYR A 1 175 ? -17.972 -11.172 -9.244 1 97.61 175 TYR A CA 1
ATOM 1312 C C . TYR A 1 175 ? -17.202 -11.578 -10.496 1 97.61 175 TYR A C 1
ATOM 1314 O O . TYR A 1 175 ? -16.158 -11 -10.805 1 97.61 175 TYR A O 1
ATOM 1322 N N . LEU A 1 176 ? -17.703 -12.556 -11.176 1 96.76 176 LEU A N 1
ATOM 1323 C CA . LEU A 1 176 ? -17.064 -13.055 -12.389 1 96.76 176 LEU A CA 1
ATOM 1324 C C . LEU A 1 176 ? -17.015 -11.974 -13.463 1 96.76 176 LEU A C 1
ATOM 1326 O O . LEU A 1 176 ? -16.013 -11.839 -14.169 1 96.76 176 LEU A O 1
ATOM 1330 N N . SER A 1 177 ? -18.083 -11.225 -13.573 1 94.29 177 SER A N 1
ATOM 1331 C CA . SER A 1 177 ? -18.118 -10.14 -14.548 1 94.29 177 SER A CA 1
ATOM 1332 C C . SER A 1 177 ? -17.108 -9.051 -14.2 1 94.29 177 SER A C 1
ATOM 1334 O O . SER A 1 177 ? -16.371 -8.58 -15.069 1 94.29 177 SER A O 1
ATOM 1336 N N . LEU A 1 178 ? -17.086 -8.743 -12.934 1 92.42 178 LEU A N 1
ATOM 1337 C CA . LEU A 1 178 ? -16.19 -7.707 -12.431 1 92.42 178 LEU A CA 1
ATOM 1338 C C . LEU A 1 178 ? -14.734 -8.07 -12.703 1 92.42 178 LEU A C 1
ATOM 1340 O O . LEU A 1 178 ? -13.944 -7.217 -13.113 1 92.42 178 LEU A O 1
ATOM 1344 N N . MET A 1 179 ? -14.406 -9.293 -12.5 1 93.12 179 MET A N 1
ATOM 1345 C CA . MET A 1 179 ? -13.016 -9.735 -12.578 1 93.12 179 MET A CA 1
ATOM 1346 C C . MET A 1 179 ? -12.705 -10.312 -13.954 1 93.12 179 MET A C 1
ATOM 1348 O O . MET A 1 179 ? -11.553 -10.633 -14.252 1 93.12 179 MET A O 1
ATOM 1352 N N . THR A 1 180 ? -13.706 -10.495 -14.787 1 91.83 180 THR A N 1
ATOM 1353 C CA . THR A 1 180 ? -13.586 -11.098 -16.11 1 91.83 180 THR A CA 1
ATOM 1354 C C . THR A 1 180 ? -13.102 -12.542 -16.004 1 91.83 180 THR A C 1
ATOM 1356 O O . THR A 1 180 ? -12.197 -12.953 -16.733 1 91.83 180 THR A O 1
ATOM 1359 N N . PHE A 1 181 ? -13.588 -13.207 -14.961 1 94.74 181 PHE A N 1
ATOM 1360 C CA . PHE A 1 181 ? -13.326 -14.631 -14.795 1 94.74 181 PHE A CA 1
ATOM 1361 C C . PHE A 1 181 ? -14.351 -15.463 -15.557 1 94.74 181 PHE A C 1
ATOM 1363 O O . PHE A 1 181 ? -15.558 -15.288 -15.376 1 94.74 181 PHE A O 1
ATOM 1370 N N . PRO A 1 182 ? -13.906 -16.43 -16.344 1 95.89 182 PRO A N 1
ATOM 1371 C CA . PRO A 1 182 ? -14.877 -17.277 -17.041 1 95.89 182 PRO A CA 1
ATOM 1372 C C . PRO A 1 182 ? -15.622 -18.22 -16.099 1 95.89 182 PRO A C 1
ATOM 1374 O O . PRO A 1 182 ? -16.771 -18.582 -16.364 1 95.89 182 PRO A O 1
ATOM 1377 N N . ALA A 1 183 ? -14.938 -18.664 -15.092 1 95.47 183 ALA A N 1
ATOM 1378 C CA . ALA A 1 183 ? -15.49 -19.58 -14.097 1 95.47 183 ALA A CA 1
ATOM 1379 C C . ALA A 1 183 ? -14.698 -19.518 -12.794 1 95.47 183 ALA A C 1
ATOM 1381 O O . ALA A 1 183 ? -13.558 -19.048 -12.776 1 95.47 183 ALA A O 1
ATOM 1382 N N . ILE A 1 184 ? -15.294 -19.98 -11.778 1 96.65 184 ILE A N 1
ATOM 1383 C CA . ILE A 1 184 ? -14.633 -19.962 -10.477 1 96.65 184 ILE A CA 1
ATOM 1384 C C . ILE A 1 184 ? -14.85 -21.297 -9.77 1 96.65 184 ILE A C 1
ATOM 1386 O O . ILE A 1 184 ? -15.958 -21.594 -9.317 1 96.65 184 ILE A O 1
ATOM 1390 N N . PRO A 1 185 ? -13.848 -22.108 -9.625 1 97.92 185 PRO A N 1
ATOM 1391 C CA . PRO A 1 185 ? -13.987 -23.415 -8.977 1 97.92 185 PRO A CA 1
ATOM 1392 C C . PRO A 1 185 ? -13.907 -23.33 -7.455 1 97.92 185 PRO A C 1
ATOM 1394 O O . PRO A 1 185 ? -13.494 -22.302 -6.911 1 97.92 185 PRO A O 1
ATOM 1397 N N . THR A 1 186 ? -14.325 -24.382 -6.787 1 98.43 186 THR A N 1
ATOM 1398 C CA . THR A 1 186 ? -14.094 -24.58 -5.361 1 98.43 186 THR A CA 1
ATOM 1399 C C . THR A 1 186 ? -12.774 -25.307 -5.121 1 98.43 186 THR A C 1
ATOM 1401 O O . THR A 1 186 ? -12.134 -25.77 -6.068 1 98.43 186 THR A O 1
ATOM 1404 N N . VAL A 1 187 ? -12.4 -25.411 -3.87 1 98.72 187 VAL A N 1
ATOM 1405 C CA . VAL A 1 187 ? -11.198 -26.15 -3.498 1 98.72 187 VAL A CA 1
ATOM 1406 C C . VAL A 1 187 ? -11.318 -27.6 -3.96 1 98.72 187 VAL A C 1
ATOM 1408 O O . VAL A 1 187 ? -10.387 -28.149 -4.553 1 98.72 187 VAL A O 1
ATOM 1411 N N . LYS A 1 188 ? -12.453 -28.22 -3.755 1 98.44 188 LYS A N 1
ATOM 1412 C CA . LYS A 1 188 ? -12.677 -29.619 -4.106 1 98.44 188 LYS A CA 1
ATOM 1413 C C . LYS A 1 188 ? -12.613 -29.824 -5.617 1 98.44 188 LYS A C 1
ATOM 1415 O O . LYS A 1 188 ? -12.065 -30.822 -6.09 1 98.44 188 LYS A O 1
ATOM 1420 N N . GLU A 1 189 ? -13.171 -28.92 -6.289 1 98.38 189 GLU A N 1
ATOM 1421 C CA . GLU A 1 189 ? -13.183 -29.034 -7.745 1 98.38 189 GLU A CA 1
ATOM 1422 C C . GLU A 1 189 ? -11.771 -28.951 -8.317 1 98.38 189 GLU A C 1
ATOM 1424 O O . GLU A 1 189 ? -11.406 -29.732 -9.198 1 98.38 189 GLU A O 1
ATOM 1429 N N . TYR A 1 190 ? -10.975 -28.054 -7.82 1 98.46 190 TYR A N 1
ATOM 1430 C CA . TYR A 1 190 ? -9.596 -27.946 -8.284 1 98.46 190 TYR A CA 1
ATOM 1431 C C . TYR A 1 190 ? -8.797 -29.19 -7.916 1 98.46 190 TYR A C 1
ATOM 1433 O O . TYR A 1 190 ? -7.955 -29.647 -8.692 1 98.46 190 TYR A O 1
ATOM 1441 N N . ALA A 1 191 ? -9.027 -29.704 -6.745 1 98.81 191 ALA A N 1
ATOM 1442 C CA . ALA A 1 191 ? -8.36 -30.939 -6.342 1 98.81 191 ALA A CA 1
ATOM 1443 C C . ALA A 1 191 ? -8.677 -32.074 -7.31 1 98.81 191 ALA A C 1
ATOM 1445 O O . ALA A 1 191 ? -7.786 -32.833 -7.7 1 98.81 191 ALA A O 1
ATOM 1446 N N . ARG A 1 192 ? -9.905 -32.162 -7.697 1 98.66 192 ARG A N 1
ATOM 1447 C CA . ARG A 1 192 ? -10.316 -33.195 -8.643 1 98.66 192 ARG A CA 1
ATOM 1448 C C . ARG A 1 192 ? -9.648 -32.993 -9.999 1 98.66 192 ARG A C 1
ATOM 1450 O O . ARG A 1 192 ? -9.261 -33.961 -10.656 1 98.66 192 ARG A O 1
ATOM 1457 N N . MET A 1 193 ? -9.566 -31.771 -10.4 1 98.64 193 MET A N 1
ATOM 1458 C CA . MET A 1 193 ? -8.914 -31.474 -11.673 1 98.64 193 MET A CA 1
ATOM 1459 C C . MET A 1 193 ? -7.442 -31.871 -11.635 1 98.64 193 MET A C 1
ATOM 1461 O O . MET A 1 193 ? -6.904 -32.369 -12.626 1 98.64 193 MET A O 1
ATOM 1465 N N . LEU A 1 194 ? -6.801 -31.634 -10.524 1 98.78 194 LEU A N 1
ATOM 1466 C CA . LEU A 1 194 ? -5.407 -32.032 -10.366 1 98.78 194 LEU A CA 1
ATOM 1467 C C . LEU A 1 194 ? -5.262 -33.548 -10.446 1 98.78 194 LEU A C 1
ATOM 1469 O O . LEU A 1 194 ? -4.37 -34.055 -11.13 1 98.78 194 LEU A O 1
ATOM 1473 N N . GLU A 1 195 ? -6.173 -34.243 -9.78 1 98.5 195 GLU A N 1
ATOM 1474 C CA . GLU A 1 195 ? -6.147 -35.702 -9.829 1 98.5 195 GLU A CA 1
ATOM 1475 C C . GLU A 1 195 ? -6.341 -36.21 -11.255 1 98.5 195 GLU A C 1
ATOM 1477 O O . GLU A 1 195 ? -5.618 -37.1 -11.706 1 98.5 195 GLU A O 1
ATOM 1482 N N . LYS A 1 196 ? -7.306 -35.63 -11.868 1 98.27 196 LYS A N 1
ATOM 1483 C CA . LYS A 1 196 ? -7.575 -36 -13.255 1 98.27 196 LYS A CA 1
ATOM 1484 C C . LYS A 1 196 ? -6.366 -35.722 -14.143 1 98.27 196 LYS A C 1
ATOM 1486 O O . LYS A 1 196 ? -6.113 -36.453 -15.103 1 98.27 196 LYS A O 1
ATOM 1491 N N . GLY A 1 197 ? -5.643 -34.69 -13.787 1 97.83 197 GLY A N 1
ATOM 1492 C CA . GLY A 1 197 ? -4.463 -34.312 -14.548 1 97.83 197 GLY A CA 1
ATOM 1493 C C . GLY A 1 197 ? -3.246 -35.157 -14.222 1 97.83 197 GLY A C 1
ATOM 1494 O O . GLY A 1 197 ? -2.168 -34.944 -14.78 1 97.83 197 GLY A O 1
ATOM 1495 N N . GLY A 1 198 ? -3.373 -36.12 -13.309 1 97.72 198 GLY A N 1
ATOM 1496 C CA . GLY A 1 198 ? -2.291 -37.048 -13.023 1 97.72 198 GLY A CA 1
ATOM 1497 C C . GLY A 1 198 ? -1.464 -36.648 -11.816 1 97.72 198 GLY A C 1
ATOM 1498 O O . GLY A 1 198 ? -0.331 -37.105 -11.654 1 97.72 198 GLY A O 1
ATOM 1499 N N . PHE A 1 199 ? -2.014 -35.791 -11.008 1 98.61 199 PHE A N 1
ATOM 1500 C CA . PHE A 1 199 ? -1.29 -35.363 -9.817 1 98.61 199 PHE A CA 1
ATOM 1501 C C . PHE A 1 199 ? -1.843 -36.046 -8.572 1 98.61 199 PHE A C 1
ATOM 1503 O O . PHE A 1 199 ? -3.049 -36.28 -8.47 1 98.61 199 PHE A O 1
ATOM 1510 N N . GLU A 1 200 ? -1.01 -36.395 -7.665 1 98.51 200 GLU A N 1
ATOM 1511 C CA . GLU A 1 200 ? -1.4 -36.63 -6.278 1 98.51 200 GLU A CA 1
ATOM 1512 C C . GLU A 1 200 ? -1.523 -35.318 -5.51 1 98.51 200 GLU A C 1
ATOM 1514 O O . GLU A 1 200 ? -0.541 -34.589 -5.355 1 98.51 200 GLU A O 1
ATOM 1519 N N . VAL A 1 201 ? -2.666 -35.067 -4.995 1 98.78 201 VAL A N 1
ATOM 1520 C CA . VAL A 1 201 ? -2.909 -33.791 -4.329 1 98.78 201 VAL A CA 1
ATOM 1521 C C . VAL A 1 201 ? -2.32 -33.823 -2.921 1 98.78 201 VAL A C 1
ATOM 1523 O O . VAL A 1 201 ? -2.727 -34.638 -2.09 1 98.78 201 VAL A O 1
ATOM 1526 N N . GLU A 1 202 ? -1.422 -32.945 -2.673 1 98.8 202 GLU A N 1
ATOM 1527 C CA . GLU A 1 202 ? -0.794 -32.859 -1.358 1 98.8 202 GLU A CA 1
ATOM 1528 C C . GLU A 1 202 ? -1.416 -31.745 -0.522 1 98.8 202 GLU A C 1
ATOM 1530 O O . GLU A 1 202 ? -1.52 -31.863 0.701 1 98.8 202 GLU A O 1
ATOM 1535 N N . ILE A 1 203 ? -1.735 -30.67 -1.151 1 98.89 203 ILE A N 1
ATOM 1536 C CA . ILE A 1 203 ? -2.376 -29.533 -0.499 1 98.89 203 ILE A CA 1
ATOM 1537 C C . ILE A 1 203 ? -3.542 -29.04 -1.353 1 98.89 203 ILE A C 1
ATOM 1539 O O . ILE A 1 203 ? -3.403 -28.87 -2.566 1 98.89 203 ILE A O 1
ATOM 1543 N N . ALA A 1 204 ? -4.65 -28.832 -0.879 1 98.9 204 ALA A N 1
ATOM 1544 C CA . ALA A 1 204 ? -5.836 -28.173 -1.42 1 98.9 204 ALA A CA 1
ATOM 1545 C C . ALA A 1 204 ? -6.664 -27.535 -0.308 1 98.9 204 ALA A C 1
ATOM 1547 O O . ALA A 1 204 ? -7.446 -28.215 0.36 1 98.9 204 ALA A O 1
ATOM 1548 N N . GLU A 1 205 ? -6.456 -26.239 -0.104 1 98.81 205 GLU A N 1
ATOM 1549 C CA . GLU A 1 205 ? -7.084 -25.615 1.056 1 98.81 205 GLU A CA 1
ATOM 1550 C C . GLU A 1 205 ? -7.244 -24.111 0.854 1 98.81 205 GLU A C 1
ATOM 1552 O O . GLU A 1 205 ? -6.719 -23.549 -0.109 1 98.81 205 GLU A O 1
ATOM 1557 N N . ASN A 1 206 ? -8.048 -23.493 1.69 1 98.64 206 ASN A N 1
ATOM 1558 C CA . ASN A 1 206 ? -8.106 -22.041 1.815 1 98.64 206 ASN A CA 1
ATOM 1559 C C . ASN A 1 206 ? -6.82 -21.478 2.415 1 98.64 206 ASN A C 1
ATOM 1561 O O . ASN A 1 206 ? -6.413 -21.878 3.507 1 98.64 206 ASN A O 1
ATOM 1565 N N . SER A 1 207 ? -6.166 -20.581 1.703 1 98.41 207 SER A N 1
ATOM 1566 C CA . SER A 1 207 ? -4.891 -20.056 2.18 1 98.41 207 SER A CA 1
ATOM 1567 C C . SER A 1 207 ? -5.08 -19.19 3.421 1 98.41 207 SER A C 1
ATOM 1569 O O . SER A 1 207 ? -4.129 -18.947 4.166 1 98.41 207 SER A O 1
ATOM 1571 N N . GLY A 1 208 ? -6.35 -18.598 3.535 1 98.03 208 GLY A N 1
ATOM 1572 C CA . GLY A 1 208 ? -6.639 -17.706 4.646 1 98.03 208 GLY A CA 1
ATOM 1573 C C . GLY A 1 208 ? -6.124 -16.295 4.429 1 98.03 208 GLY A C 1
ATOM 1574 O O . GLY A 1 208 ? -6.237 -15.444 5.314 1 98.03 208 GLY A O 1
ATOM 1575 N N . ARG A 1 209 ? -5.632 -15.934 3.295 1 97.94 209 ARG A N 1
ATOM 1576 C CA . ARG A 1 209 ? -4.947 -14.664 3.08 1 97.94 209 ARG A CA 1
ATOM 1577 C C . ARG A 1 209 ? -5.866 -13.654 2.401 1 97.94 209 ARG A C 1
ATOM 1579 O O . ARG A 1 209 ? -5.583 -12.454 2.397 1 97.94 209 ARG A O 1
ATOM 1586 N N . TYR A 1 210 ? -6.947 -14.116 1.836 1 98.11 210 TYR A N 1
ATOM 1587 C CA . TYR A 1 210 ? -7.77 -13.274 0.976 1 98.11 210 TYR A CA 1
ATOM 1588 C C . TYR A 1 210 ? -8.384 -12.124 1.765 1 98.11 210 TYR A C 1
ATOM 1590 O O . TYR A 1 210 ? -8.25 -10.959 1.383 1 98.11 210 TYR A O 1
ATOM 1598 N N . LEU A 1 211 ? -9.036 -12.388 2.863 1 98.04 211 LEU A N 1
ATOM 1599 C CA . LEU A 1 211 ? -9.78 -11.372 3.599 1 98.04 211 LEU A CA 1
ATOM 1600 C C . LEU A 1 211 ? -8.842 -10.302 4.147 1 98.04 211 LEU A C 1
ATOM 1602 O O . LEU A 1 211 ? -9.059 -9.108 3.927 1 98.04 211 LEU A O 1
ATOM 1606 N N . PRO A 1 212 ? -7.725 -10.657 4.833 1 97.8 212 PRO A N 1
ATOM 1607 C CA . PRO A 1 212 ? -6.837 -9.604 5.33 1 97.8 212 PRO A CA 1
ATOM 1608 C C . PRO A 1 212 ? -6.264 -8.738 4.21 1 97.8 212 PRO A C 1
ATOM 1610 O O . PRO A 1 212 ? -6.077 -7.532 4.391 1 97.8 212 PRO A O 1
ATOM 1613 N N . ALA A 1 213 ? -5.969 -9.327 3.096 1 97.96 213 ALA A N 1
ATOM 1614 C CA . ALA A 1 213 ? -5.459 -8.557 1.964 1 97.96 213 ALA A CA 1
ATOM 1615 C C . ALA A 1 213 ? -6.501 -7.561 1.464 1 97.96 213 ALA A C 1
ATOM 1617 O O . ALA A 1 213 ? -6.198 -6.381 1.272 1 97.96 213 ALA A O 1
ATOM 1618 N N . MET A 1 214 ? -7.711 -8.048 1.304 1 97.88 214 MET A N 1
ATOM 1619 C CA . MET A 1 214 ? -8.775 -7.183 0.802 1 97.88 214 MET A CA 1
ATOM 1620 C C . MET A 1 214 ? -9.024 -6.018 1.755 1 97.88 214 MET A C 1
ATOM 1622 O O . MET A 1 214 ? -9.27 -4.893 1.316 1 97.88 214 MET A O 1
ATOM 1626 N N . ASN A 1 215 ? -8.99 -6.304 3.052 1 97.82 215 ASN A N 1
ATOM 1627 C CA . ASN A 1 215 ? -9.143 -5.229 4.026 1 97.82 215 ASN A CA 1
ATOM 1628 C C . ASN A 1 215 ? -8.06 -4.166 3.862 1 97.82 215 ASN A C 1
ATOM 1630 O O . ASN A 1 215 ? -8.345 -2.969 3.927 1 97.82 215 ASN A O 1
ATOM 1634 N N . SER A 1 216 ? -6.903 -4.609 3.674 1 97.83 216 SER A N 1
ATOM 1635 C CA . SER A 1 216 ? -5.785 -3.691 3.483 1 97.83 216 SER A CA 1
ATOM 1636 C C . SER A 1 216 ? -5.946 -2.883 2.2 1 97.83 216 SER A C 1
ATOM 1638 O O . SER A 1 216 ? -5.696 -1.675 2.186 1 97.83 216 SER A O 1
ATOM 1640 N N . TYR A 1 217 ? -6.347 -3.525 1.108 1 97.96 217 TYR A N 1
ATOM 1641 C CA . TYR A 1 217 ? -6.522 -2.842 -0.168 1 97.96 217 TYR A CA 1
ATOM 1642 C C . TYR A 1 217 ? -7.604 -1.773 -0.07 1 97.96 217 TYR A C 1
ATOM 1644 O O . TYR A 1 217 ? -7.432 -0.659 -0.573 1 97.96 217 TYR A O 1
ATOM 1652 N N . VAL A 1 218 ? -8.677 -2.13 0.588 1 98.2 218 VAL A N 1
ATOM 1653 C CA . VAL A 1 218 ? -9.768 -1.178 0.765 1 98.2 218 VAL A CA 1
ATOM 1654 C C . VAL A 1 218 ? -9.285 0.015 1.586 1 98.2 218 VAL A C 1
ATOM 1656 O O . VAL A 1 218 ? -9.57 1.166 1.247 1 98.2 218 VAL A O 1
ATOM 1659 N N . HIS A 1 219 ? -8.563 -0.237 2.62 1 98.14 219 HIS A N 1
ATOM 1660 C CA . HIS A 1 219 ? -8.021 0.851 3.426 1 98.14 219 HIS A CA 1
ATOM 1661 C C . HIS A 1 219 ? -7.132 1.766 2.589 1 98.14 219 HIS A C 1
ATOM 1663 O O . HIS A 1 219 ? -7.254 2.991 2.66 1 98.14 219 HIS A O 1
ATOM 1669 N N . MET A 1 220 ? -6.259 1.197 1.825 1 97.8 220 MET A N 1
ATOM 1670 C CA . MET A 1 220 ? -5.348 1.979 0.993 1 97.8 220 MET A CA 1
ATOM 1671 C C . MET A 1 220 ? -6.122 2.852 0.011 1 97.8 220 MET A C 1
ATOM 1673 O O . MET A 1 220 ? -5.858 4.05 -0.103 1 97.8 220 MET A O 1
ATOM 1677 N N . LEU A 1 221 ? -7.086 2.291 -0.583 1 97.61 221 LEU A N 1
ATOM 1678 C CA . LEU A 1 221 ? -7.78 2.976 -1.668 1 97.61 221 LEU A CA 1
ATOM 1679 C C . LEU A 1 221 ? -8.752 4.016 -1.121 1 97.61 221 LEU A C 1
ATOM 1681 O O . LEU A 1 221 ? -8.98 5.051 -1.751 1 97.61 221 LEU A O 1
ATOM 1685 N N . LYS A 1 222 ? -9.295 3.802 0.057 1 97.63 222 LYS A N 1
ATOM 1686 C CA . LYS A 1 222 ? -10.317 4.705 0.578 1 97.63 222 LYS A CA 1
ATOM 1687 C C . LYS A 1 222 ? -9.701 5.774 1.476 1 97.63 222 LYS A C 1
ATOM 1689 O O . LYS A 1 222 ? -10.283 6.844 1.667 1 97.63 222 LYS A O 1
ATOM 1694 N N . ARG A 1 223 ? -8.544 5.454 2.005 1 97.82 223 ARG A N 1
ATOM 1695 C CA . ARG A 1 223 ? -8.079 6.33 3.075 1 97.82 223 ARG A CA 1
ATOM 1696 C C . ARG A 1 223 ? -6.648 6.794 2.82 1 97.82 223 ARG A C 1
ATOM 1698 O O . ARG A 1 223 ? -6.357 7.99 2.888 1 97.82 223 ARG A O 1
ATOM 1705 N N . GLN A 1 224 ? -5.781 5.923 2.446 1 98.01 224 GLN A N 1
ATOM 1706 C CA . GLN A 1 224 ? -4.357 6.229 2.537 1 98.01 224 GLN A CA 1
ATOM 1707 C C . GLN A 1 224 ? -3.802 6.67 1.186 1 98.01 224 GLN A C 1
ATOM 1709 O O . GLN A 1 224 ? -3.106 7.684 1.095 1 98.01 224 GLN A O 1
ATOM 1714 N N . ALA A 1 225 ? -4.11 5.938 0.136 1 97.49 225 ALA A N 1
ATOM 1715 C CA . ALA A 1 225 ? -3.489 6.177 -1.165 1 97.49 225 ALA A CA 1
ATOM 1716 C C . ALA A 1 225 ? -4.484 6.795 -2.143 1 97.49 225 ALA A C 1
ATOM 1718 O O . ALA A 1 225 ? -4.45 6.503 -3.34 1 97.49 225 ALA A O 1
ATOM 1719 N N . VAL A 1 226 ? -5.405 7.593 -1.617 1 97.77 226 VAL A N 1
ATOM 1720 C CA . VAL A 1 226 ? -6.501 8.165 -2.392 1 97.77 226 VAL A CA 1
ATOM 1721 C C . VAL A 1 226 ? -5.941 9.015 -3.53 1 97.77 226 VAL A C 1
ATOM 1723 O O . VAL A 1 226 ? -6.34 8.857 -4.686 1 97.77 226 VAL A O 1
ATOM 1726 N N . TYR A 1 227 ? -4.991 9.884 -3.204 1 97.9 227 TYR A N 1
ATOM 1727 C CA . TYR A 1 227 ? -4.423 10.78 -4.205 1 97.9 227 TYR A CA 1
ATOM 1728 C C . TYR A 1 227 ? -3.726 9.993 -5.308 1 97.9 227 TYR A C 1
ATOM 1730 O O . TYR A 1 227 ? -3.916 10.274 -6.494 1 97.9 227 TYR A O 1
ATOM 1738 N N . ASP A 1 228 ? -2.907 9.012 -4.921 1 97.24 228 ASP A N 1
ATOM 1739 C CA . ASP A 1 228 ? -2.171 8.193 -5.88 1 97.24 228 ASP A CA 1
ATOM 1740 C C . ASP A 1 228 ? -3.124 7.435 -6.801 1 97.24 228 ASP A C 1
ATOM 1742 O O . ASP A 1 228 ? -2.912 7.38 -8.014 1 97.24 228 ASP A O 1
ATOM 1746 N N . ALA A 1 229 ? -4.159 6.897 -6.223 1 97.36 229 ALA A N 1
ATOM 1747 C CA . ALA A 1 229 ? -5.123 6.128 -7.006 1 97.36 229 ALA A CA 1
ATOM 1748 C C . ALA A 1 229 ? -5.867 7.024 -7.992 1 97.36 229 ALA A C 1
ATOM 1750 O O . ALA A 1 229 ? -6.016 6.676 -9.166 1 97.36 229 ALA A O 1
ATOM 1751 N N . LYS A 1 230 ? -6.304 8.157 -7.524 1 97.08 230 LYS A N 1
ATOM 1752 C CA . LYS A 1 230 ? -7.003 9.09 -8.403 1 97.08 230 LYS A CA 1
ATOM 1753 C C . LYS A 1 230 ? -6.099 9.553 -9.542 1 97.08 230 LYS A C 1
ATOM 1755 O O . LYS A 1 230 ? -6.542 9.66 -10.688 1 97.08 230 LYS A O 1
ATOM 1760 N N . LYS A 1 231 ? -4.888 9.838 -9.186 1 96.63 231 LYS A N 1
ATOM 1761 C CA . LYS A 1 231 ? -3.935 10.246 -10.215 1 96.63 231 LYS A CA 1
ATOM 1762 C C . LYS A 1 231 ? -3.8 9.177 -11.295 1 96.63 231 LYS A C 1
ATOM 1764 O O . LYS A 1 231 ? -3.804 9.488 -12.488 1 96.63 231 LYS A O 1
ATOM 1769 N N . LEU A 1 232 ? -3.696 7.94 -10.907 1 95.78 232 LEU A N 1
ATOM 1770 C CA . LEU A 1 232 ? -3.557 6.832 -11.846 1 95.78 232 LEU A CA 1
ATOM 1771 C C . LEU A 1 232 ? -4.801 6.699 -12.718 1 95.78 232 LEU A C 1
ATOM 1773 O O . LEU A 1 232 ? -4.721 6.223 -13.852 1 95.78 232 LEU A O 1
ATOM 1777 N N . LEU A 1 233 ? -5.921 7.132 -12.224 1 95.58 233 LEU A N 1
ATOM 1778 C CA . LEU A 1 233 ? -7.183 7.059 -12.953 1 95.58 233 LEU A CA 1
ATOM 1779 C C . LEU A 1 233 ? -7.48 8.378 -13.658 1 95.58 233 LEU A C 1
ATOM 1781 O O . LEU A 1 233 ? -8.623 8.637 -14.042 1 95.58 233 LEU A O 1
ATOM 1785 N N . ASN A 1 234 ? -6.475 9.274 -13.717 1 94.79 234 ASN A N 1
ATOM 1786 C CA . ASN A 1 234 ? -6.564 10.566 -14.39 1 94.79 234 ASN A CA 1
ATOM 1787 C C . ASN A 1 234 ? -7.651 11.444 -13.776 1 94.79 234 ASN A C 1
ATOM 1789 O O . ASN A 1 234 ? -8.382 12.127 -14.494 1 94.79 234 ASN A O 1
ATOM 1793 N N . TRP A 1 235 ? -7.881 11.264 -12.525 1 95.16 235 TRP A N 1
ATOM 1794 C CA . TRP A 1 235 ? -8.759 12.103 -11.716 1 95.16 235 TRP A CA 1
ATOM 1795 C C . TRP A 1 235 ? -10.215 11.931 -12.135 1 95.16 235 TRP A C 1
ATOM 1797 O O . TRP A 1 235 ? -11.021 12.855 -11.996 1 95.16 235 TRP A O 1
ATOM 1807 N N . ASP A 1 236 ? -10.6 10.814 -12.741 1 95.54 236 ASP A N 1
ATOM 1808 C CA . ASP A 1 236 ? -11.976 10.466 -13.082 1 95.54 236 ASP A CA 1
ATOM 1809 C C . ASP A 1 236 ? -12.74 9.98 -11.852 1 95.54 236 ASP A C 1
ATOM 1811 O O . ASP A 1 236 ? -12.613 8.82 -11.454 1 95.54 236 ASP A O 1
ATOM 1815 N N . ASP A 1 237 ? -13.574 10.801 -11.295 1 95.67 237 ASP A N 1
ATOM 1816 C CA . ASP A 1 237 ? -14.278 10.515 -10.049 1 95.67 237 ASP A CA 1
ATOM 1817 C C . ASP A 1 237 ? -15.229 9.331 -10.214 1 95.67 237 ASP A C 1
ATOM 1819 O O . ASP A 1 237 ? -15.421 8.548 -9.282 1 95.67 237 ASP A O 1
ATOM 1823 N N . GLU A 1 238 ? -15.817 9.272 -11.319 1 96.71 238 GLU A N 1
ATOM 1824 C CA . GLU A 1 238 ? -16.722 8.152 -11.561 1 96.71 238 GLU A CA 1
ATOM 1825 C C . GLU A 1 238 ? -15.97 6.824 -11.554 1 96.71 238 GLU A C 1
ATOM 1827 O O . GLU A 1 238 ? -16.399 5.865 -10.908 1 96.71 238 GLU A O 1
ATOM 1832 N N . ALA A 1 239 ? -14.825 6.828 -12.274 1 94.77 239 ALA A N 1
ATOM 1833 C CA . ALA A 1 239 ? -14.002 5.622 -12.303 1 94.77 239 ALA A CA 1
ATOM 1834 C C . ALA A 1 239 ? -13.504 5.264 -10.906 1 94.77 239 ALA A C 1
ATOM 1836 O O . ALA A 1 239 ? -13.492 4.091 -10.526 1 94.77 239 ALA A O 1
ATOM 1837 N N . TYR A 1 240 ? -13.131 6.227 -10.183 1 96.41 240 TYR A N 1
ATOM 1838 C CA . TYR A 1 240 ? -12.621 6.009 -8.834 1 96.41 240 TYR A CA 1
ATOM 1839 C C . TYR A 1 240 ? -13.709 5.452 -7.923 1 96.41 240 TYR A C 1
ATOM 1841 O O . TYR A 1 240 ? -13.475 4.496 -7.179 1 96.41 240 TYR A O 1
ATOM 1849 N N . ASN A 1 241 ? -14.891 6.008 -7.935 1 96.95 241 ASN A N 1
ATOM 1850 C CA . ASN A 1 241 ? -15.997 5.543 -7.104 1 96.95 241 ASN A CA 1
ATOM 1851 C C . ASN A 1 241 ? -16.392 4.11 -7.448 1 96.95 241 ASN A C 1
ATOM 1853 O O . ASN A 1 241 ? -16.722 3.323 -6.559 1 96.95 241 ASN A O 1
ATOM 1857 N N . LYS A 1 242 ? -16.397 3.831 -8.708 1 95.93 242 LYS A N 1
ATOM 1858 C CA . LYS A 1 242 ? -16.674 2.459 -9.126 1 95.93 242 LYS A CA 1
ATOM 1859 C C . LYS A 1 242 ? -15.626 1.495 -8.578 1 95.93 242 LYS A C 1
ATOM 1861 O O . LYS A 1 242 ? -15.962 0.408 -8.104 1 95.93 242 LYS A O 1
ATOM 1866 N N . LEU A 1 243 ? -14.393 1.868 -8.659 1 95.47 243 LEU A N 1
ATOM 1867 C CA . LEU A 1 243 ? -13.293 1.064 -8.139 1 95.47 243 LEU A CA 1
ATOM 1868 C C . LEU A 1 243 ? -13.494 0.761 -6.658 1 95.47 243 LEU A C 1
ATOM 1870 O O . LEU A 1 243 ? -13.37 -0.39 -6.232 1 95.47 243 LEU A O 1
ATOM 1874 N N . ILE A 1 244 ? -13.812 1.745 -5.893 1 97.01 244 ILE A N 1
ATOM 1875 C CA . ILE A 1 244 ? -14.024 1.585 -4.459 1 97.01 244 ILE A CA 1
ATOM 1876 C C . ILE A 1 244 ? -15.182 0.621 -4.212 1 97.01 244 ILE A C 1
ATOM 1878 O O . ILE A 1 244 ? -15.074 -0.291 -3.389 1 97.01 244 ILE A O 1
ATOM 1882 N N . SER A 1 245 ? -16.242 0.852 -4.937 1 97.55 245 SER A N 1
ATOM 1883 C CA . SER A 1 245 ? -17.419 0.002 -4.781 1 97.55 245 SER A CA 1
ATOM 1884 C C . SER A 1 245 ? -17.094 -1.454 -5.096 1 97.55 245 SER A C 1
ATOM 1886 O O . SER A 1 245 ? -17.561 -2.363 -4.406 1 97.55 245 SER A O 1
ATOM 1888 N N . ASP A 1 246 ? -16.31 -1.681 -6.114 1 96.63 246 ASP A N 1
ATOM 1889 C CA . ASP A 1 246 ? -15.918 -3.028 -6.517 1 96.63 246 ASP A CA 1
ATOM 1890 C C . ASP A 1 246 ? -15.065 -3.696 -5.442 1 96.63 246 ASP A C 1
ATOM 1892 O O . ASP A 1 246 ? -15.29 -4.859 -5.097 1 96.63 246 ASP A O 1
ATOM 1896 N N . PHE A 1 247 ? -14.165 -2.97 -4.881 1 97.74 247 PHE A N 1
ATOM 1897 C CA . PHE A 1 247 ? -13.301 -3.526 -3.847 1 97.74 247 PHE A CA 1
ATOM 1898 C C . PHE A 1 247 ? -14.093 -3.813 -2.576 1 97.74 247 PHE A C 1
ATOM 1900 O O . PHE A 1 247 ? -13.852 -4.816 -1.901 1 97.74 247 PHE A O 1
ATOM 1907 N N . GLU A 1 248 ? -14.993 -2.965 -2.248 1 98.24 248 GLU A N 1
ATOM 1908 C CA . GLU A 1 248 ? -15.837 -3.203 -1.081 1 98.24 248 GLU A CA 1
ATOM 1909 C C . GLU A 1 248 ? -16.719 -4.432 -1.279 1 98.24 248 GLU A C 1
ATOM 1911 O O . GLU A 1 248 ? -16.935 -5.205 -0.343 1 98.24 248 GLU A O 1
ATOM 1916 N N . PHE A 1 249 ? -17.256 -4.523 -2.505 1 98.54 249 PHE A N 1
ATOM 1917 C CA . PHE A 1 249 ? -18.047 -5.702 -2.837 1 98.54 249 PHE A CA 1
ATOM 1918 C C . PHE A 1 249 ? -17.238 -6.975 -2.618 1 98.54 249 PHE A C 1
ATOM 1920 O O . PHE A 1 249 ? -17.697 -7.901 -1.946 1 98.54 249 PHE A O 1
ATOM 1927 N N . MET A 1 250 ? -16.007 -7.034 -3.07 1 98.33 250 MET A N 1
ATOM 1928 C CA . MET A 1 250 ? -15.145 -8.201 -2.912 1 98.33 250 MET A CA 1
ATOM 1929 C C . MET A 1 250 ? -14.787 -8.419 -1.446 1 98.33 250 MET A C 1
ATOM 1931 O O . MET A 1 250 ? -14.756 -9.556 -0.972 1 98.33 250 MET A O 1
ATOM 1935 N N . ALA A 1 251 ? -14.534 -7.358 -0.742 1 98.46 251 ALA A N 1
ATOM 1936 C CA . ALA A 1 251 ? -14.2 -7.462 0.676 1 98.46 251 ALA A CA 1
ATOM 1937 C C . ALA A 1 251 ? -15.366 -8.04 1.473 1 98.46 251 ALA A C 1
ATOM 1939 O O . ALA A 1 251 ? -15.163 -8.825 2.402 1 98.46 251 ALA A O 1
ATOM 1940 N N . ASN A 1 252 ? -16.547 -7.618 1.155 1 98.61 252 ASN A N 1
ATOM 1941 C CA . ASN A 1 252 ? -17.727 -8.153 1.827 1 98.61 252 ASN A CA 1
ATOM 1942 C C . ASN A 1 252 ? -17.89 -9.648 1.568 1 98.61 252 ASN A C 1
ATOM 1944 O O . ASN A 1 252 ? -18.188 -10.413 2.487 1 98.61 252 ASN A O 1
ATOM 1948 N N . LEU A 1 253 ? -17.743 -10.077 0.303 1 98.73 253 LEU A N 1
ATOM 1949 C CA . LEU A 1 253 ? -17.806 -11.499 -0.017 1 98.73 253 LEU A CA 1
ATOM 1950 C C . LEU A 1 253 ? -16.742 -12.276 0.75 1 98.73 253 LEU A C 1
ATOM 1952 O O . LEU A 1 253 ? -17.003 -13.379 1.237 1 98.73 253 LEU A O 1
ATOM 1956 N N . ALA A 1 254 ? -15.548 -11.691 0.808 1 98.6 254 ALA A N 1
ATOM 1957 C CA . ALA A 1 254 ? -14.456 -12.333 1.535 1 98.6 254 ALA A CA 1
ATOM 1958 C C . ALA A 1 254 ? -14.79 -12.468 3.018 1 98.6 254 ALA A C 1
ATOM 1960 O O . ALA A 1 254 ? -14.511 -13.501 3.632 1 98.6 254 ALA A O 1
ATOM 1961 N N . GLN A 1 255 ? -15.329 -11.436 3.555 1 98.5 255 GLN A N 1
ATOM 1962 C CA . GLN A 1 255 ? -15.716 -11.43 4.962 1 98.5 255 GLN A CA 1
ATOM 1963 C C . GLN A 1 255 ? -16.701 -12.556 5.265 1 98.5 255 GLN A C 1
ATOM 1965 O O . GLN A 1 255 ? -16.659 -13.15 6.344 1 98.5 255 GLN A O 1
ATOM 1970 N N . GLU A 1 256 ? -17.539 -12.832 4.343 1 98.51 256 GLU A N 1
ATOM 1971 C CA . GLU A 1 256 ? -18.556 -13.864 4.517 1 98.51 256 GLU A CA 1
ATOM 1972 C C . GLU A 1 256 ? -18.025 -15.237 4.112 1 98.51 256 GLU A C 1
ATOM 1974 O O . GLU A 1 256 ? -18.75 -16.232 4.175 1 98.51 256 GLU A O 1
ATOM 1979 N N . GLY A 1 257 ? -16.798 -15.301 3.634 1 98.24 257 GLY A N 1
ATOM 1980 C CA . GLY A 1 257 ? -16.181 -16.557 3.236 1 98.24 257 GLY A CA 1
ATOM 1981 C C . GLY A 1 257 ? -16.669 -17.062 1.891 1 98.24 257 GLY A C 1
ATOM 1982 O O . GLY A 1 257 ? -16.473 -18.231 1.552 1 98.24 257 GLY A O 1
ATOM 1983 N N . LYS A 1 258 ? -17.284 -16.231 1.108 1 98.69 258 LYS A N 1
ATOM 1984 C CA . LYS A 1 258 ? -17.914 -16.631 -0.147 1 98.69 258 LYS A CA 1
ATOM 1985 C C . LYS A 1 258 ? -16.895 -16.681 -1.282 1 98.69 258 LYS A C 1
ATOM 1987 O O . LYS A 1 258 ? -17.095 -17.388 -2.272 1 98.69 258 LYS A O 1
ATOM 1992 N N . ILE A 1 259 ? -15.879 -15.844 -1.191 1 98.64 259 ILE A N 1
ATOM 1993 C CA . ILE A 1 259 ? -14.716 -15.941 -2.067 1 98.64 259 ILE A CA 1
ATOM 1994 C C . ILE A 1 259 ? -13.446 -16.056 -1.227 1 98.64 259 ILE A C 1
ATOM 1996 O O . ILE A 1 259 ? -13.344 -15.449 -0.158 1 98.64 259 ILE A O 1
ATOM 2000 N N . ILE A 1 260 ? -12.568 -16.862 -1.637 1 98.73 260 ILE A N 1
ATOM 2001 C CA . ILE A 1 260 ? -11.337 -17.131 -0.901 1 98.73 260 ILE A CA 1
ATOM 2002 C C . ILE A 1 260 ? -10.173 -17.273 -1.879 1 98.73 260 ILE A C 1
ATOM 2004 O O . ILE A 1 260 ? -10.366 -17.228 -3.096 1 98.73 260 ILE A O 1
ATOM 2008 N N . GLN A 1 261 ? -9.037 -17.353 -1.389 1 98.74 261 GLN A N 1
ATOM 2009 C CA . GLN A 1 261 ? -7.874 -17.792 -2.153 1 98.74 261 GLN A CA 1
ATOM 2010 C C . GLN A 1 261 ? -7.523 -19.243 -1.837 1 98.74 261 GLN A C 1
ATOM 2012 O O . GLN A 1 261 ? -7.274 -19.589 -0.681 1 98.74 261 GLN A O 1
ATOM 2017 N N . GLY A 1 262 ? -7.557 -20.087 -2.832 1 98.76 262 GLY A N 1
ATOM 2018 C CA . GLY A 1 262 ? -7.109 -21.461 -2.666 1 98.76 262 GLY A CA 1
ATOM 2019 C C . GLY A 1 262 ? -5.611 -21.625 -2.838 1 98.76 262 GLY A C 1
ATOM 2020 O O . GLY A 1 262 ? -4.987 -20.898 -3.614 1 98.76 262 GLY A O 1
ATOM 2021 N N . MET A 1 263 ? -5.06 -22.508 -2.112 1 98.89 263 MET A N 1
ATOM 2022 C CA . MET A 1 263 ? -3.664 -22.919 -2.236 1 98.89 263 MET A CA 1
ATOM 2023 C C . MET A 1 263 ? -3.562 -24.402 -2.577 1 98.89 263 MET A C 1
ATOM 2025 O O . MET A 1 263 ? -4.188 -25.238 -1.923 1 98.89 263 MET A O 1
ATOM 2029 N N . PHE A 1 264 ? -2.791 -24.723 -3.579 1 98.94 264 PHE A N 1
ATOM 2030 C CA . PHE A 1 264 ? -2.757 -26.083 -4.101 1 98.94 264 PHE A CA 1
ATOM 2031 C C . PHE A 1 264 ? -1.324 -26.521 -4.381 1 98.94 264 PHE A C 1
ATOM 2033 O O . PHE A 1 264 ? -0.518 -25.737 -4.886 1 98.94 264 PHE A O 1
ATOM 2040 N N . VAL A 1 265 ? -1.043 -27.768 -4.019 1 98.93 265 VAL A N 1
ATOM 2041 C CA . VAL A 1 265 ? 0.195 -28.45 -4.384 1 98.93 265 VAL A CA 1
ATOM 2042 C C . VAL A 1 265 ? -0.114 -29.873 -4.844 1 98.93 265 VAL A C 1
ATOM 2044 O O . VAL A 1 265 ? -0.859 -30.598 -4.18 1 98.93 265 VAL A O 1
ATOM 2047 N N . GLY A 1 266 ? 0.332 -30.202 -5.955 1 98.84 266 GLY A N 1
ATOM 2048 C CA . GLY A 1 266 ? 0.236 -31.557 -6.475 1 98.84 266 GLY A CA 1
ATOM 2049 C C . GLY A 1 266 ? 1.573 -32.124 -6.913 1 98.84 266 GLY A C 1
ATOM 2050 O O . GLY A 1 266 ? 2.415 -31.399 -7.447 1 98.84 266 GLY A O 1
ATOM 2051 N N . ARG A 1 267 ? 1.737 -33.41 -6.741 1 98.71 267 ARG A N 1
ATOM 2052 C CA . ARG A 1 267 ? 2.903 -34.131 -7.242 1 98.71 267 ARG A CA 1
ATOM 2053 C C . ARG A 1 267 ? 2.535 -35.005 -8.436 1 98.71 267 ARG A C 1
ATOM 2055 O O . ARG A 1 267 ? 1.6 -35.804 -8.363 1 98.71 267 ARG A O 1
ATOM 2062 N N . LYS A 1 268 ? 3.264 -34.827 -9.483 1 97.89 268 LYS A N 1
ATOM 2063 C CA . LYS A 1 268 ? 2.98 -35.635 -10.665 1 97.89 268 LYS A CA 1
ATOM 2064 C C . LYS A 1 268 ? 3.286 -37.108 -10.411 1 97.89 268 LYS A C 1
ATOM 2066 O O . LYS A 1 268 ? 4.369 -37.448 -9.929 1 97.89 268 LYS A O 1
ATOM 2071 N N . ARG A 1 269 ? 2.34 -37.914 -10.75 1 93.1 269 ARG A N 1
ATOM 2072 C CA . ARG A 1 269 ? 2.488 -39.353 -10.56 1 93.1 269 ARG A CA 1
ATOM 2073 C C . ARG A 1 269 ? 3.484 -39.937 -11.556 1 93.1 269 ARG A C 1
ATOM 2075 O O . ARG A 1 269 ? 3.632 -39.423 -12.667 1 93.1 269 ARG A O 1
ATOM 2082 N N . ASP A 1 270 ? 4.274 -40.898 -11.07 1 83.82 270 ASP A N 1
ATOM 2083 C CA . ASP A 1 270 ? 5.179 -41.644 -11.94 1 83.82 270 ASP A CA 1
ATOM 2084 C C . ASP A 1 270 ? 4.401 -42.481 -12.953 1 83.82 270 ASP A C 1
ATOM 2086 O O . ASP A 1 270 ? 3.319 -42.986 -12.648 1 83.82 270 ASP A O 1
ATOM 2090 N N . VAL A 1 271 ? 4.288 -42.112 -14.208 1 62.05 271 VAL A N 1
ATOM 2091 C CA . VAL A 1 271 ? 3.672 -43.011 -15.177 1 62.05 271 VAL A CA 1
ATOM 2092 C C . VAL A 1 271 ? 4.329 -44.387 -15.096 1 62.05 271 VAL A C 1
ATOM 2094 O O . VAL A 1 271 ? 5.528 -44.525 -15.353 1 62.05 271 VAL A O 1
ATOM 2097 N N . ILE A 1 272 ? 4.017 -45.159 -14.158 1 52.25 272 ILE A N 1
ATOM 2098 C CA . ILE A 1 272 ? 4.485 -46.534 -14.295 1 52.25 272 ILE A CA 1
ATOM 2099 C C . ILE A 1 272 ? 4.195 -47.04 -15.706 1 52.25 272 ILE A C 1
ATOM 2101 O O . ILE A 1 272 ? 3.038 -47.084 -16.131 1 52.25 272 ILE A O 1
ATOM 2105 N N . ARG A 1 273 ? 5.061 -46.75 -16.695 1 46.79 273 ARG A N 1
ATOM 2106 C CA . ARG A 1 273 ? 4.991 -47.524 -17.93 1 46.79 273 ARG A CA 1
ATOM 2107 C C . ARG A 1 273 ? 4.785 -49.006 -17.636 1 46.79 273 ARG A C 1
ATOM 2109 O O . ARG A 1 273 ? 5.589 -49.624 -16.935 1 46.79 273 ARG A O 1
ATOM 2116 N N . GLU A 1 274 ? 3.609 -49.381 -17.403 1 39.75 274 GLU A N 1
ATOM 2117 C CA . GLU A 1 274 ? 3.455 -50.826 -17.542 1 39.75 274 GLU A CA 1
ATOM 2118 C C . GLU A 1 274 ? 4.202 -51.346 -18.767 1 39.75 274 GLU A C 1
ATOM 2120 O O . GLU A 1 274 ? 3.875 -50.984 -19.899 1 39.75 274 GLU A O 1
ATOM 2125 N N . LEU A 1 275 ? 5.457 -51.475 -18.656 1 35.73 275 LEU A N 1
ATOM 2126 C CA . LEU A 1 275 ? 5.983 -52.499 -19.552 1 35.73 275 LEU A CA 1
ATOM 2127 C C . LEU A 1 275 ? 5.364 -53.859 -19.247 1 35.73 275 LEU A C 1
ATOM 2129 O O . LEU A 1 275 ? 5.211 -54.229 -18.08 1 35.73 275 LEU A O 1
ATOM 2133 N N . MET B 1 1 ? 4.533 16.938 29.236 1 89.95 1 MET B N 1
ATOM 2134 C CA . MET B 1 1 ? 4.909 16.362 27.948 1 89.95 1 MET B CA 1
ATOM 2135 C C . MET B 1 1 ? 6.104 15.427 28.097 1 89.95 1 MET B C 1
ATOM 2137 O O . MET B 1 1 ? 7.105 15.787 28.72 1 89.95 1 MET B O 1
ATOM 2141 N N . LYS B 1 2 ? 5.988 14.229 27.61 1 93.61 2 LYS B N 1
ATOM 2142 C CA . LYS B 1 2 ? 7.11 13.296 27.653 1 93.61 2 LYS B CA 1
ATOM 2143 C C . LYS B 1 2 ? 8.185 13.681 26.64 1 93.61 2 LYS B C 1
ATOM 2145 O O . LYS B 1 2 ? 7.872 14.081 25.517 1 93.61 2 LYS B O 1
ATOM 2150 N N . THR B 1 3 ? 9.434 13.586 27.043 1 94.53 3 THR B N 1
ATOM 2151 C CA . THR B 1 3 ? 10.558 14.025 26.224 1 94.53 3 THR B CA 1
ATOM 2152 C C . THR B 1 3 ? 11.594 12.912 26.087 1 94.53 3 THR B C 1
ATOM 2154 O O . THR B 1 3 ? 11.732 12.072 26.979 1 94.53 3 THR B O 1
ATOM 2157 N N . LEU B 1 4 ? 12.272 12.935 24.982 1 93.67 4 LEU B N 1
ATOM 2158 C CA . LEU B 1 4 ? 13.418 12.051 24.796 1 93.67 4 LEU B CA 1
ATOM 2159 C C . LEU B 1 4 ? 14.59 12.489 25.668 1 93.67 4 LEU B C 1
ATOM 2161 O O . LEU B 1 4 ? 14.963 13.664 25.669 1 93.67 4 LEU B O 1
ATOM 2165 N N . VAL B 1 5 ? 15.096 11.537 26.336 1 90.47 5 VAL B N 1
ATOM 2166 C CA . VAL B 1 5 ? 16.19 11.838 27.253 1 90.47 5 VAL B CA 1
ATOM 2167 C C . VAL B 1 5 ? 17.419 12.285 26.464 1 90.47 5 VAL B C 1
ATOM 2169 O O . VAL B 1 5 ? 18.038 13.301 26.791 1 90.47 5 VAL B O 1
ATOM 2172 N N . ASP B 1 6 ? 17.766 11.567 25.438 1 87.11 6 ASP B N 1
ATOM 2173 C CA . ASP B 1 6 ? 18.893 11.924 24.584 1 87.11 6 ASP B CA 1
ATOM 2174 C C . ASP B 1 6 ? 18.467 12.905 23.494 1 87.11 6 ASP B C 1
ATOM 2176 O O . ASP B 1 6 ? 18.268 12.513 22.342 1 87.11 6 ASP B O 1
ATOM 2180 N N . GLN B 1 7 ? 18.457 14.104 23.728 1 86.4 7 GLN B N 1
ATOM 2181 C CA . GLN B 1 7 ? 17.953 15.125 22.816 1 86.4 7 GLN B CA 1
ATOM 2182 C C . GLN B 1 7 ? 18.87 15.283 21.607 1 86.4 7 GLN B C 1
ATOM 2184 O O . GLN B 1 7 ? 18.455 15.806 20.57 1 86.4 7 GLN B O 1
ATOM 2189 N N . GLU B 1 8 ? 20.079 14.902 21.683 1 81.38 8 GLU B N 1
ATOM 2190 C CA . GLU B 1 8 ? 21.015 14.963 20.565 1 81.38 8 GLU B CA 1
ATOM 2191 C C . GLU B 1 8 ? 20.598 14.016 19.443 1 81.38 8 GLU B C 1
ATOM 2193 O O . GLU B 1 8 ? 20.805 14.312 18.264 1 81.38 8 GLU B O 1
ATOM 2198 N N . ALA B 1 9 ? 19.963 13.023 19.909 1 77.39 9 ALA B N 1
ATOM 2199 C CA . ALA B 1 9 ? 19.536 12.001 18.958 1 77.39 9 ALA B CA 1
ATOM 2200 C C . ALA B 1 9 ? 18.331 12.473 18.149 1 77.39 9 ALA B C 1
ATOM 2202 O O . ALA B 1 9 ? 18.001 11.886 17.116 1 77.39 9 ALA B O 1
ATOM 2203 N N . ALA B 1 10 ? 17.755 13.583 18.509 1 78.06 10 ALA B N 1
ATOM 2204 C CA . ALA B 1 10 ? 16.558 14.073 17.831 1 78.06 10 ALA B CA 1
ATOM 2205 C C . ALA B 1 10 ? 16.834 15.395 17.12 1 78.06 10 ALA B C 1
ATOM 2207 O O . ALA B 1 10 ? 15.904 16.077 16.681 1 78.06 10 ALA B O 1
ATOM 2208 N N . LYS B 1 11 ? 18.06 15.72 17.008 1 75.51 11 LYS B N 1
ATOM 2209 C CA . LYS B 1 11 ? 18.395 16.96 16.314 1 75.51 11 LYS B CA 1
ATOM 2210 C C . LYS B 1 11 ? 18.135 16.838 14.815 1 75.51 11 LYS B C 1
ATOM 2212 O O . LYS B 1 11 ? 18.027 15.729 14.287 1 75.51 11 LYS B O 1
ATOM 2217 N N . ALA B 1 12 ? 18.097 17.907 14.188 1 69.6 12 ALA B N 1
ATOM 2218 C CA . ALA B 1 12 ? 17.695 18.076 12.794 1 69.6 12 ALA B CA 1
ATOM 2219 C C . ALA B 1 12 ? 18.505 17.166 11.875 1 69.6 12 ALA B C 1
ATOM 2221 O O . ALA B 1 12 ? 17.962 16.581 10.935 1 69.6 12 ALA B O 1
ATOM 2222 N N . ASP B 1 13 ? 19.724 17.063 12.195 1 68.18 13 ASP B N 1
ATOM 2223 C CA . ASP B 1 13 ? 20.597 16.255 11.35 1 68.18 13 ASP B CA 1
ATOM 2224 C C . ASP B 1 13 ? 20.179 14.786 11.374 1 68.18 13 ASP B C 1
ATOM 2226 O O . ASP B 1 13 ? 20.21 14.109 10.344 1 68.18 13 ASP B O 1
ATOM 2230 N N . ALA B 1 14 ? 19.761 14.344 12.529 1 68.19 14 ALA B N 1
ATOM 2231 C CA . ALA B 1 14 ? 19.329 12.957 12.679 1 68.19 14 ALA B CA 1
ATOM 2232 C C . ALA B 1 14 ? 18.024 12.706 11.93 1 68.19 14 ALA B C 1
ATOM 2234 O O . ALA B 1 14 ? 17.87 11.677 11.267 1 68.19 14 ALA B O 1
ATOM 2235 N N . VAL B 1 15 ? 17.154 13.654 11.994 1 68.92 15 VAL B N 1
ATOM 2236 C CA . VAL B 1 15 ? 15.871 13.565 11.305 1 68.92 15 VAL B CA 1
ATOM 2237 C C . VAL B 1 15 ? 16.096 13.552 9.795 1 68.92 15 VAL B C 1
ATOM 2239 O O . VAL B 1 15 ? 15.49 12.753 9.077 1 68.92 15 VAL B O 1
ATOM 2242 N N . ALA B 1 16 ? 16.959 14.373 9.446 1 68.36 16 ALA B N 1
ATOM 2243 C CA . ALA B 1 16 ? 17.28 14.45 8.023 1 68.36 16 ALA B CA 1
ATOM 2244 C C . ALA B 1 16 ? 17.818 13.118 7.509 1 68.36 16 ALA B C 1
ATOM 2246 O O . ALA B 1 16 ? 17.493 12.698 6.396 1 68.36 16 ALA B O 1
ATOM 2247 N N . LYS B 1 17 ? 18.57 12.445 8.299 1 65.9 17 LYS B N 1
ATOM 2248 C CA . LYS B 1 17 ? 19.132 11.154 7.911 1 65.9 17 LYS B CA 1
ATOM 2249 C C . LYS B 1 17 ? 18.038 10.101 7.761 1 65.9 17 LYS B C 1
ATOM 2251 O O . LYS B 1 17 ? 18.096 9.263 6.859 1 65.9 17 LYS B O 1
ATOM 2256 N N . CYS B 1 18 ? 17.014 10.211 8.597 1 63.46 18 CYS B N 1
ATOM 2257 C CA . CYS B 1 18 ? 15.899 9.271 8.564 1 63.46 18 CYS B CA 1
ATOM 2258 C C . CYS B 1 18 ? 15.082 9.44 7.288 1 63.46 18 CYS B C 1
ATOM 2260 O O . CYS B 1 18 ? 14.598 8.458 6.722 1 63.46 18 CYS B O 1
ATOM 2262 N N . TYR B 1 19 ? 15.107 10.559 6.805 1 65.18 19 TYR B N 1
ATOM 2263 C CA . TYR B 1 19 ? 14.221 10.816 5.676 1 65.18 19 TYR B CA 1
ATOM 2264 C C . TYR B 1 19 ? 15.015 10.984 4.386 1 65.18 19 TYR B C 1
ATOM 2266 O O . TYR B 1 19 ? 14.462 11.376 3.356 1 65.18 19 TYR B O 1
ATOM 2274 N N . SER B 1 20 ? 16.246 10.706 4.415 1 67.16 20 SER B N 1
ATOM 2275 C CA . SER B 1 20 ? 17.037 10.764 3.19 1 67.16 20 SER B CA 1
ATOM 2276 C C . SER B 1 20 ? 17.533 9.379 2.787 1 67.16 20 SER B C 1
ATOM 2278 O O . SER B 1 20 ? 18.084 9.204 1.699 1 67.16 20 SER B O 1
ATOM 2280 N N . GLY B 1 21 ? 17.128 8.411 3.465 1 72.67 21 GLY B N 1
ATOM 2281 C CA . GLY B 1 21 ? 17.643 7.081 3.185 1 72.67 21 GLY B CA 1
ATOM 2282 C C . GLY B 1 21 ? 16.558 6.085 2.82 1 72.67 21 GLY B C 1
ATOM 2283 O O . GLY B 1 21 ? 15.459 6.476 2.421 1 72.67 21 GLY B O 1
ATOM 2284 N N . PRO B 1 22 ? 16.916 4.868 2.781 1 79.43 22 PRO B N 1
ATOM 2285 C CA . PRO B 1 22 ? 16.017 3.768 2.423 1 79.43 22 PRO B CA 1
ATOM 2286 C C . PRO B 1 22 ? 14.744 3.748 3.267 1 79.43 22 PRO B C 1
ATOM 2288 O O . PRO B 1 22 ? 13.696 3.295 2.799 1 79.43 22 PRO B O 1
ATOM 2291 N N . GLU B 1 23 ? 14.845 4.364 4.371 1 78.18 23 GLU B N 1
ATOM 2292 C CA . GLU B 1 23 ? 13.695 4.346 5.27 1 78.18 23 GLU B CA 1
ATOM 2293 C C . GLU B 1 23 ? 12.572 5.237 4.748 1 78.18 23 GLU B C 1
ATOM 2295 O O . GLU B 1 23 ? 11.394 4.894 4.868 1 78.18 23 GLU B O 1
ATOM 2300 N N . GLN B 1 24 ? 12.933 6.36 4.198 1 83.52 24 GLN B N 1
ATOM 2301 C CA . GLN B 1 24 ? 11.933 7.236 3.595 1 83.52 24 GLN B CA 1
ATOM 2302 C C . GLN B 1 24 ? 11.179 6.522 2.477 1 83.52 24 GLN B C 1
ATOM 2304 O O . GLN B 1 24 ? 9.965 6.684 2.339 1 83.52 24 GLN B O 1
ATOM 2309 N N . ASN B 1 25 ? 11.935 5.741 1.763 1 90.86 25 ASN B N 1
ATOM 2310 C CA . ASN B 1 25 ? 11.322 5.014 0.656 1 90.86 25 ASN B CA 1
ATOM 2311 C C . ASN B 1 25 ? 10.343 3.955 1.155 1 90.86 25 ASN B C 1
ATOM 2313 O O . ASN B 1 25 ? 9.335 3.678 0.502 1 90.86 25 ASN B O 1
ATOM 2317 N N . VAL B 1 26 ? 10.635 3.438 2.284 1 93.75 26 VAL B N 1
ATOM 2318 C CA . VAL B 1 26 ? 9.739 2.441 2.861 1 93.75 26 VAL B CA 1
ATOM 2319 C C . VAL B 1 26 ? 8.458 3.117 3.347 1 93.75 26 VAL B C 1
ATOM 2321 O O . VAL B 1 26 ? 7.364 2.569 3.194 1 93.75 26 VAL B O 1
ATOM 2324 N N . TRP B 1 27 ? 8.592 4.282 3.922 1 93.59 27 TRP B N 1
ATOM 2325 C CA . TRP B 1 27 ? 7.401 5.021 4.329 1 93.59 27 TRP B CA 1
ATOM 2326 C C . TRP B 1 27 ? 6.517 5.335 3.127 1 93.59 27 TRP B C 1
ATOM 2328 O O . TRP B 1 27 ? 5.293 5.2 3.197 1 93.59 27 TRP B O 1
ATOM 2338 N N . GLU B 1 28 ? 7.163 5.744 2.059 1 94.18 28 GLU B N 1
ATOM 2339 C CA . GLU B 1 28 ? 6.385 6.039 0.859 1 94.18 28 GLU B CA 1
ATOM 2340 C C . GLU B 1 28 ? 5.701 4.785 0.323 1 94.18 28 GLU B C 1
ATOM 2342 O O . GLU B 1 28 ? 4.586 4.854 -0.199 1 94.18 28 GLU B O 1
ATOM 2347 N N . LEU B 1 29 ? 6.387 3.655 0.465 1 95.82 29 LEU B N 1
ATOM 2348 C CA . LEU B 1 29 ? 5.822 2.385 0.021 1 95.82 29 LEU B CA 1
ATOM 2349 C C . LEU B 1 29 ? 4.49 2.111 0.712 1 95.82 29 LEU B C 1
ATOM 2351 O O . LEU B 1 29 ? 3.525 1.695 0.067 1 95.82 29 LEU B O 1
ATOM 2355 N N . VAL B 1 30 ? 4.392 2.407 1.978 1 96.64 30 VAL B N 1
ATOM 2356 C CA . VAL B 1 30 ? 3.208 1.971 2.711 1 96.64 30 VAL B CA 1
ATOM 2357 C C . VAL B 1 30 ? 2.234 3.138 2.862 1 96.64 30 VAL B C 1
ATOM 2359 O O . VAL B 1 30 ? 1.025 2.932 2.991 1 96.64 30 VAL B O 1
ATOM 2362 N N . MET B 1 31 ? 2.693 4.404 2.762 1 96.97 31 MET B N 1
ATOM 2363 C CA . MET B 1 31 ? 1.829 5.552 3.02 1 96.97 31 MET B CA 1
ATOM 2364 C C . MET B 1 31 ? 1.447 6.248 1.718 1 96.97 31 MET B C 1
ATOM 2366 O O . MET B 1 31 ? 0.584 7.127 1.709 1 96.97 31 MET B O 1
ATOM 2370 N N . GLY B 1 32 ? 2.095 5.859 0.649 1 94.97 32 GLY B N 1
ATOM 2371 C CA . GLY B 1 32 ? 1.941 6.615 -0.583 1 94.97 32 GLY B CA 1
ATOM 2372 C C . GLY B 1 32 ? 2.722 7.916 -0.587 1 94.97 32 GLY B C 1
ATOM 2373 O O . GLY B 1 32 ? 3.516 8.172 0.321 1 94.97 32 GLY B O 1
ATOM 2374 N N . LYS B 1 33 ? 2.471 8.73 -1.54 1 93.53 33 LYS B N 1
ATOM 2375 C CA . LYS B 1 33 ? 3.287 9.917 -1.777 1 93.53 33 LYS B CA 1
ATOM 2376 C C . LYS B 1 33 ? 2.897 11.051 -0.833 1 93.53 33 LYS B C 1
ATOM 2378 O O . LYS B 1 33 ? 3.609 12.052 -0.729 1 93.53 33 LYS B O 1
ATOM 2383 N N . GLN B 1 34 ? 1.848 10.898 -0.137 1 94.87 34 GLN B N 1
ATOM 2384 C CA . GLN B 1 34 ? 1.466 11.889 0.864 1 94.87 34 GLN B CA 1
ATOM 2385 C C . GLN B 1 34 ? 2.342 11.781 2.108 1 94.87 34 GLN B C 1
ATOM 2387 O O . GLN B 1 34 ? 2.578 12.776 2.797 1 94.87 34 GLN B O 1
ATOM 2392 N N . ILE B 1 35 ? 2.759 10.583 2.446 1 94.78 35 ILE B N 1
ATOM 2393 C CA . ILE B 1 35 ? 3.663 10.23 3.535 1 94.78 35 ILE B CA 1
ATOM 2394 C C . ILE B 1 35 ? 3.09 10.724 4.861 1 94.78 35 ILE B C 1
ATOM 2396 O O . ILE B 1 35 ? 3.802 11.333 5.664 1 94.78 35 ILE B O 1
ATOM 2400 N N . ASP B 1 36 ? 1.868 10.537 5.099 1 96.97 36 ASP B N 1
ATOM 2401 C CA . ASP B 1 36 ? 1.215 10.81 6.375 1 96.97 36 ASP B CA 1
ATOM 2402 C C . ASP B 1 36 ? 0.026 9.878 6.594 1 96.97 36 ASP B C 1
ATOM 2404 O O . ASP B 1 36 ? -0.443 9.231 5.656 1 96.97 36 ASP B O 1
ATOM 2408 N N . ILE B 1 37 ? -0.418 9.789 7.794 1 97.96 37 ILE B N 1
ATOM 2409 C CA . ILE B 1 37 ? -1.525 8.91 8.156 1 97.96 37 ILE B CA 1
ATOM 2410 C C . ILE B 1 37 ? -2.818 9.423 7.528 1 97.96 37 ILE B C 1
ATOM 2412 O O . ILE B 1 37 ? -3.215 10.568 7.757 1 97.96 37 ILE B O 1
ATOM 2416 N N . GLY B 1 38 ? -3.429 8.563 6.773 1 97.63 38 GLY B N 1
ATOM 2417 C CA . GLY B 1 38 ? -4.73 8.879 6.204 1 97.63 38 GLY B CA 1
ATOM 2418 C C . GLY B 1 38 ? -4.64 9.551 4.847 1 97.63 38 GLY B C 1
ATOM 2419 O O . GLY B 1 38 ? -5.659 9.776 4.191 1 97.63 38 GLY B O 1
ATOM 2420 N N . GLY B 1 39 ? -3.405 9.961 4.406 1 97.65 39 GLY B N 1
ATOM 2421 C CA . GLY B 1 39 ? -3.186 10.514 3.079 1 97.65 39 GLY B CA 1
ATOM 2422 C C . GLY B 1 39 ? -4.131 11.652 2.743 1 97.65 39 GLY B C 1
ATOM 2423 O O . GLY B 1 39 ? -4.475 12.457 3.61 1 97.65 39 GLY B O 1
ATOM 2424 N N . ALA B 1 40 ? -4.479 11.78 1.494 1 97.98 40 ALA B N 1
ATOM 2425 C CA . ALA B 1 40 ? -5.309 12.877 1.002 1 97.98 40 ALA B CA 1
ATOM 2426 C C . ALA B 1 40 ? -6.689 12.856 1.654 1 97.98 40 ALA B C 1
ATOM 2428 O O . ALA B 1 40 ? -7.298 13.907 1.867 1 97.98 40 ALA B O 1
ATOM 2429 N N . SER B 1 41 ? -7.158 11.666 1.994 1 98.07 41 SER B N 1
ATOM 2430 C CA . SER B 1 41 ? -8.445 11.576 2.675 1 98.07 41 SER B CA 1
ATOM 2431 C C . SER B 1 41 ? -8.428 12.341 3.994 1 98.07 41 SER B C 1
ATOM 2433 O O . SER B 1 41 ? -9.349 13.105 4.287 1 98.07 41 SER B O 1
ATOM 2435 N N . SER B 1 42 ? -7.397 12.133 4.736 1 98.33 42 SER B N 1
ATOM 2436 C CA . SER B 1 42 ? -7.234 12.836 6.004 1 98.33 42 SER B CA 1
ATOM 2437 C C . SER B 1 42 ? -7.039 14.333 5.785 1 98.33 42 SER B C 1
ATOM 2439 O O . SER B 1 42 ? -7.589 15.15 6.527 1 98.33 42 SER B O 1
ATOM 2441 N N . THR B 1 43 ? -6.294 14.698 4.787 1 98.52 43 THR B N 1
ATOM 2442 C CA . THR B 1 43 ? -6.046 16.094 4.444 1 98.52 43 THR B CA 1
ATOM 2443 C C . THR B 1 43 ? -7.35 16.805 4.093 1 98.52 43 THR B C 1
ATOM 2445 O O . THR B 1 43 ? -7.602 17.917 4.56 1 98.52 43 THR B O 1
ATOM 2448 N N . LEU B 1 44 ? -8.177 16.204 3.344 1 98.4 44 LEU B N 1
ATOM 2449 C CA . LEU B 1 44 ? -9.451 16.78 2.927 1 98.4 44 LEU B CA 1
ATOM 2450 C C . LEU B 1 44 ? -10.399 16.919 4.113 1 98.4 44 LEU B C 1
ATOM 2452 O O . LEU B 1 44 ? -11.095 17.929 4.242 1 98.4 44 LEU B O 1
ATOM 2456 N N . GLU B 1 45 ? -10.434 15.897 4.921 1 98.51 45 GLU B N 1
ATOM 2457 C CA . GLU B 1 45 ? -11.264 15.999 6.118 1 98.51 45 GLU B CA 1
ATOM 2458 C C . GLU B 1 45 ? -10.831 17.173 6.991 1 98.51 45 GLU B C 1
ATOM 2460 O O . GLU B 1 45 ? -11.669 17.95 7.456 1 98.51 45 GLU B O 1
ATOM 2465 N N . LEU B 1 46 ? -9.559 17.264 7.237 1 98.74 46 LEU B N 1
ATOM 2466 C CA . LEU B 1 46 ? -9.01 18.342 8.052 1 98.74 46 LEU B CA 1
ATOM 2467 C C . LEU B 1 46 ? -9.359 19.703 7.46 1 98.74 46 LEU B C 1
ATOM 2469 O O . LEU B 1 46 ? -9.781 20.609 8.183 1 98.74 46 LEU B O 1
ATOM 2473 N N . SER B 1 47 ? -9.172 19.871 6.149 1 98.77 47 SER B N 1
ATOM 2474 C CA . SER B 1 47 ? -9.457 21.142 5.492 1 98.77 47 SER B CA 1
ATOM 2475 C C . SER B 1 47 ? -10.937 21.498 5.595 1 98.77 47 SER B C 1
ATOM 2477 O O . SER B 1 47 ? -11.287 22.651 5.854 1 98.77 47 SER B O 1
ATOM 2479 N N . GLN B 1 48 ? -11.765 20.525 5.427 1 98.69 48 GLN B N 1
ATOM 2480 C CA . GLN B 1 48 ? -13.204 20.748 5.533 1 98.69 48 GLN B CA 1
ATOM 2481 C C . GLN B 1 48 ? -13.589 21.19 6.942 1 98.69 48 GLN B C 1
ATOM 2483 O O . GLN B 1 48 ? -14.35 22.145 7.112 1 98.69 48 GLN B O 1
ATOM 2488 N N . ARG B 1 49 ? -13.105 20.511 7.898 1 98.48 49 ARG B N 1
ATOM 2489 C CA . ARG B 1 49 ? -13.421 20.825 9.287 1 98.48 49 ARG B CA 1
ATOM 2490 C C . ARG B 1 49 ? -12.88 22.198 9.675 1 98.48 49 ARG B C 1
ATOM 2492 O O . ARG B 1 49 ? -13.451 22.876 10.532 1 98.48 49 ARG B O 1
ATOM 2499 N N . ALA B 1 50 ? -11.81 22.626 9.022 1 98.74 50 ALA B N 1
ATOM 2500 C CA . ALA B 1 50 ? -11.184 23.914 9.314 1 98.74 50 ALA B CA 1
ATOM 2501 C C . ALA B 1 50 ? -11.824 25.032 8.497 1 98.74 50 ALA B C 1
ATOM 2503 O O . ALA B 1 50 ? -11.529 26.211 8.709 1 98.74 50 ALA B O 1
ATOM 2504 N N . GLY B 1 51 ? -12.666 24.685 7.545 1 98.39 51 GLY B N 1
ATOM 2505 C CA . GLY B 1 51 ? -13.238 25.688 6.661 1 98.39 51 GLY B CA 1
ATOM 2506 C C . GLY B 1 51 ? -12.236 26.249 5.669 1 98.39 51 GLY B C 1
ATOM 2507 O O .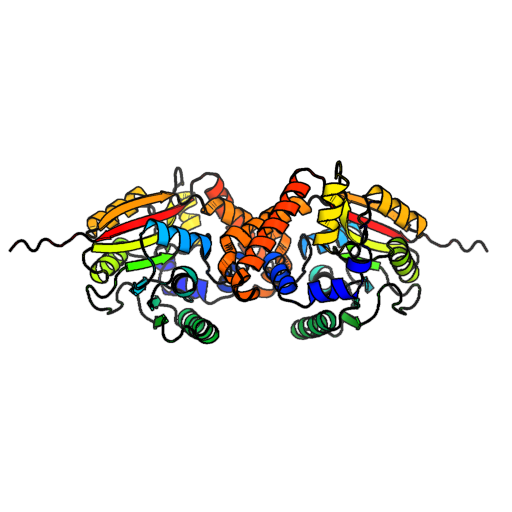 GLY B 1 51 ? -12.3 27.428 5.313 1 98.39 51 GLY B O 1
ATOM 2508 N N . VAL B 1 52 ? -11.287 25.437 5.262 1 98.21 52 VAL B N 1
ATOM 2509 C CA . VAL B 1 52 ? -10.26 25.818 4.298 1 98.21 52 VAL B CA 1
ATOM 2510 C C . VAL B 1 52 ? -10.608 25.254 2.922 1 98.21 52 VAL B C 1
ATOM 2512 O O . VAL B 1 52 ? -10.979 24.084 2.8 1 98.21 52 VAL B O 1
ATOM 2515 N N . GLY B 1 53 ? -10.445 26.065 1.9 1 97.25 53 GLY B N 1
ATOM 2516 C CA . GLY B 1 53 ? -10.842 25.586 0.586 1 97.25 53 GLY B CA 1
ATOM 2517 C C . GLY B 1 53 ? -10.571 26.588 -0.521 1 97.25 53 GLY B C 1
ATOM 2518 O O . GLY B 1 53 ? -9.547 27.275 -0.506 1 97.25 53 GLY B O 1
ATOM 2519 N N . PRO B 1 54 ? -11.497 26.7 -1.432 1 98.1 54 PRO B N 1
ATOM 2520 C CA . PRO B 1 54 ? -11.304 27.451 -2.674 1 98.1 54 PRO B CA 1
ATOM 2521 C C . PRO B 1 54 ? -10.93 28.912 -2.429 1 98.1 54 PRO B C 1
ATOM 2523 O O . PRO B 1 54 ? -11.562 29.586 -1.612 1 98.1 54 PRO B O 1
ATOM 2526 N N . GLY B 1 55 ? -9.863 29.302 -3.125 1 97.58 55 GLY B N 1
ATOM 2527 C CA . GLY B 1 55 ? -9.482 30.705 -3.148 1 97.58 55 GLY B CA 1
ATOM 2528 C C . GLY B 1 55 ? -8.511 31.078 -2.044 1 97.58 55 GLY B C 1
ATOM 2529 O O . GLY B 1 55 ? -7.961 32.181 -2.041 1 97.58 55 GLY B O 1
ATOM 2530 N N . MET B 1 56 ? -8.279 30.238 -1.154 1 98.79 56 MET B N 1
ATOM 2531 C CA . MET B 1 56 ? -7.418 30.548 -0.017 1 98.79 56 MET B CA 1
ATOM 2532 C C . MET B 1 56 ? -5.958 30.248 -0.342 1 98.79 56 MET B C 1
ATOM 2534 O O . MET B 1 56 ? -5.669 29.425 -1.213 1 98.79 56 MET B O 1
ATOM 2538 N N . LYS B 1 57 ? -5.073 30.936 0.323 1 98.87 57 LYS B N 1
ATOM 2539 C CA . LYS B 1 57 ? -3.627 30.762 0.224 1 98.87 57 LYS B CA 1
ATOM 2540 C C . LYS B 1 57 ? -3.037 30.293 1.551 1 98.87 57 LYS B C 1
ATOM 2542 O O . LYS B 1 57 ? -3.369 30.832 2.608 1 98.87 57 LYS B O 1
ATOM 2547 N N . GLY B 1 58 ? -2.247 29.261 1.407 1 98.85 58 GLY B N 1
ATOM 2548 C CA . GLY B 1 58 ? -1.768 28.684 2.653 1 98.85 58 GLY B CA 1
ATOM 2549 C C . GLY B 1 58 ? -0.266 28.47 2.672 1 98.85 58 GLY B C 1
ATOM 2550 O O . GLY B 1 58 ? 0.407 28.666 1.658 1 98.85 58 GLY B O 1
ATOM 2551 N N . VAL B 1 59 ? 0.265 28.144 3.846 1 98.92 59 VAL B N 1
ATOM 2552 C CA . VAL B 1 59 ? 1.654 27.78 4.101 1 98.92 59 VAL B CA 1
ATOM 2553 C C . VAL B 1 59 ? 1.713 26.436 4.822 1 98.92 59 VAL B C 1
ATOM 2555 O O . VAL B 1 59 ? 0.917 26.175 5.728 1 98.92 59 VAL B O 1
ATOM 2558 N N . GLU B 1 60 ? 2.564 25.584 4.376 1 98.88 60 GLU B N 1
ATOM 2559 C CA . GLU B 1 60 ? 2.832 24.361 5.127 1 98.88 60 GLU B CA 1
ATOM 2560 C C . GLU B 1 60 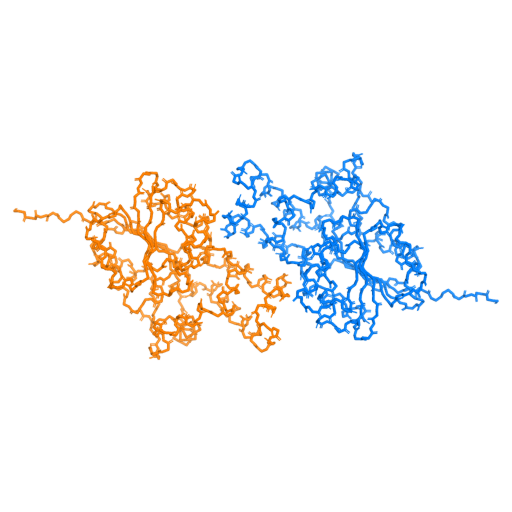? 4.221 24.394 5.758 1 98.88 60 GLU B C 1
ATOM 2562 O O . GLU B 1 60 ? 5.223 24.56 5.058 1 98.88 60 GLU B O 1
ATOM 2567 N N . LEU B 1 61 ? 4.28 24.325 7.044 1 98.56 61 LEU B N 1
ATOM 2568 C CA . LEU B 1 61 ? 5.531 24.242 7.789 1 98.56 61 LEU B CA 1
ATOM 2569 C C . LEU B 1 61 ? 5.929 22.789 8.023 1 98.56 61 LEU B C 1
ATOM 2571 O O . LEU B 1 61 ? 5.18 22.027 8.64 1 98.56 61 LEU B O 1
ATOM 2575 N N . ASN B 1 62 ? 7.152 22.377 7.582 1 96.98 62 ASN B N 1
ATOM 2576 C CA . ASN B 1 62 ? 7.617 20.998 7.478 1 96.98 62 ASN B CA 1
ATOM 2577 C C . ASN B 1 62 ? 6.824 20.216 6.434 1 96.98 62 ASN B C 1
ATOM 2579 O O . ASN B 1 62 ? 6.201 19.202 6.753 1 96.98 62 ASN B O 1
ATOM 2583 N N . CYS B 1 63 ? 7.006 20.64 5.182 1 97.17 63 CYS B N 1
ATOM 2584 C CA . CYS B 1 63 ? 6.09 20.222 4.127 1 97.17 63 CYS B CA 1
ATOM 2585 C C . CYS B 1 63 ? 6.546 18.913 3.494 1 97.17 63 CYS B C 1
ATOM 2587 O O . CYS B 1 63 ? 5.802 18.294 2.732 1 97.17 63 CYS B O 1
ATOM 2589 N N . ASN B 1 64 ? 7.766 18.465 3.848 1 94.52 64 ASN B N 1
ATOM 2590 C CA . ASN B 1 64 ? 8.33 17.285 3.201 1 94.52 64 ASN B CA 1
ATOM 2591 C C . ASN B 1 64 ? 8.283 17.403 1.681 1 94.52 64 ASN B C 1
ATOM 2593 O O . ASN B 1 64 ? 8.736 18.401 1.117 1 94.52 64 ASN B O 1
ATOM 2597 N N . ASN B 1 65 ? 7.77 16.449 0.935 1 95.14 65 ASN B N 1
ATOM 2598 C CA . ASN B 1 65 ? 7.769 16.493 -0.523 1 95.14 65 ASN B CA 1
ATOM 2599 C C . ASN B 1 65 ? 6.542 17.222 -1.062 1 95.14 65 ASN B C 1
ATOM 2601 O O . ASN B 1 65 ? 6.271 17.187 -2.264 1 95.14 65 ASN B O 1
ATOM 2605 N N . GLY B 1 66 ? 5.705 17.762 -0.206 1 97.59 66 GLY B N 1
ATOM 2606 C CA . GLY B 1 66 ? 4.599 18.617 -0.608 1 97.59 66 GLY B CA 1
ATOM 2607 C C . GLY B 1 66 ? 3.346 17.841 -0.969 1 97.59 66 GLY B C 1
ATOM 2608 O O . GLY B 1 66 ? 2.455 18.368 -1.64 1 97.59 66 GLY B O 1
ATOM 2609 N N . GLY B 1 67 ? 3.302 16.573 -0.595 1 97.6 67 GLY B N 1
ATOM 2610 C CA . GLY B 1 67 ? 2.134 15.765 -0.907 1 97.6 67 GLY B CA 1
ATOM 2611 C C . GLY B 1 67 ? 0.836 16.378 -0.418 1 97.6 67 GLY B C 1
ATOM 2612 O O . GLY B 1 67 ? -0.168 16.371 -1.134 1 97.6 67 GLY B O 1
ATOM 2613 N N . GLY B 1 68 ? 0.84 16.85 0.8 1 98.15 68 GLY B N 1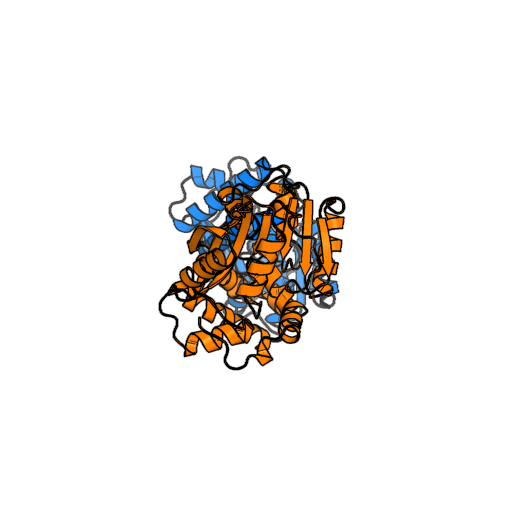
ATOM 2614 C CA . GLY B 1 68 ? -0.343 17.499 1.344 1 98.15 68 GLY B CA 1
ATOM 2615 C C . GLY B 1 68 ? -0.737 18.754 0.588 1 98.15 68 GLY B C 1
ATOM 2616 O O . GLY B 1 68 ? -1.923 19.006 0.368 1 98.15 68 GLY B O 1
ATOM 2617 N N . MET B 1 69 ? 0.219 19.542 0.148 1 98.74 69 MET B N 1
ATOM 2618 C CA . MET B 1 69 ? -0.054 20.762 -0.606 1 98.74 69 MET B CA 1
ATOM 2619 C C . MET B 1 69 ? -0.696 20.439 -1.95 1 98.74 69 MET B C 1
ATOM 2621 O O . MET B 1 69 ? -1.679 21.071 -2.341 1 98.74 69 MET B O 1
ATOM 2625 N N . ARG B 1 70 ? -0.152 19.474 -2.632 1 98.73 70 ARG B N 1
ATOM 2626 C CA . ARG B 1 70 ? -0.724 19.082 -3.916 1 98.73 70 ARG B CA 1
ATOM 2627 C C . ARG B 1 70 ? -2.155 18.583 -3.748 1 98.73 70 ARG B C 1
ATOM 2629 O O . ARG B 1 70 ? -3.024 18.887 -4.569 1 98.73 70 ARG B O 1
ATOM 2636 N N . ALA B 1 71 ? -2.417 17.851 -2.689 1 98.51 71 ALA B N 1
ATOM 2637 C CA . ALA B 1 71 ? -3.773 17.377 -2.424 1 98.51 71 ALA B CA 1
ATOM 2638 C C . ALA B 1 71 ? -4.725 18.546 -2.185 1 98.51 71 ALA B C 1
ATOM 2640 O O . ALA B 1 71 ? -5.836 18.568 -2.72 1 98.51 71 ALA B O 1
ATOM 2641 N N . LEU B 1 72 ? -4.331 19.531 -1.398 1 98.77 72 LEU B N 1
ATOM 2642 C CA . LEU B 1 72 ? -5.181 20.672 -1.075 1 98.77 72 LEU B CA 1
ATOM 2643 C C . LEU B 1 72 ? -5.48 21.497 -2.323 1 98.77 72 LEU B C 1
ATOM 2645 O O . LEU B 1 72 ? -6.622 21.908 -2.542 1 98.77 72 LEU B O 1
ATOM 2649 N N . VAL B 1 73 ? -4.452 21.723 -3.116 1 98.72 73 VAL B N 1
ATOM 2650 C CA . VAL B 1 73 ? -4.634 22.526 -4.321 1 98.72 73 VAL B CA 1
ATOM 2651 C C . VAL B 1 73 ? -5.514 21.773 -5.316 1 98.72 73 VAL B C 1
ATOM 2653 O O . VAL B 1 73 ? -6.478 22.33 -5.846 1 98.72 73 VAL B O 1
ATOM 2656 N N . ARG B 1 74 ? -5.302 20.52 -5.531 1 97.84 74 ARG B N 1
ATOM 2657 C CA . ARG B 1 74 ? -5.96 19.737 -6.572 1 97.84 74 ARG B CA 1
ATOM 2658 C C . ARG B 1 74 ? -7.379 19.36 -6.158 1 97.84 74 ARG B C 1
ATOM 2660 O O . ARG B 1 74 ? -8.297 19.383 -6.98 1 97.84 74 ARG B O 1
ATOM 2667 N N . LEU B 1 75 ? -7.531 19.032 -4.86 1 97.44 75 LEU B N 1
ATOM 2668 C CA . LEU B 1 75 ? -8.774 18.366 -4.485 1 97.44 75 LEU B CA 1
ATOM 2669 C C . LEU B 1 75 ? -9.643 19.279 -3.627 1 97.44 75 LEU B C 1
ATOM 2671 O O . LEU B 1 75 ? -10.863 19.108 -3.569 1 97.44 75 LEU B O 1
ATOM 2675 N N . ALA B 1 76 ? -8.997 20.225 -2.922 1 97.77 76 ALA B N 1
ATOM 2676 C CA . ALA B 1 76 ? -9.778 21.085 -2.037 1 97.77 76 ALA B CA 1
ATOM 2677 C C . ALA B 1 76 ? -9.952 22.477 -2.637 1 97.77 76 ALA B C 1
ATOM 2679 O O . ALA B 1 76 ? -10.631 23.329 -2.059 1 97.77 76 ALA B O 1
ATOM 2680 N N . GLY B 1 77 ? -9.286 22.779 -3.746 1 98 77 GLY B N 1
ATOM 2681 C CA . GLY B 1 77 ? -9.482 24.036 -4.451 1 98 77 GLY B CA 1
ATOM 2682 C C . GLY B 1 77 ? -8.671 25.179 -3.87 1 98 77 GLY B C 1
ATOM 2683 O O . GLY B 1 77 ? -8.929 26.346 -4.171 1 98 77 GLY B O 1
ATOM 2684 N N . VAL B 1 78 ? -7.75 24.911 -3.031 1 98.82 78 VAL B N 1
ATOM 2685 C CA . VAL B 1 78 ? -6.86 25.936 -2.497 1 98.82 78 VAL B CA 1
ATOM 2686 C C . VAL B 1 78 ? -6.117 26.622 -3.641 1 98.82 78 VAL B C 1
ATOM 2688 O O . VAL B 1 78 ? -5.683 25.965 -4.59 1 98.82 78 VAL B O 1
ATOM 2691 N N . ASP B 1 79 ? -5.944 27.904 -3.491 1 98.79 79 ASP B N 1
ATOM 2692 C CA . ASP B 1 79 ? -5.426 28.698 -4.601 1 98.79 79 ASP B CA 1
ATOM 2693 C C . ASP B 1 79 ? -3.918 28.513 -4.753 1 98.79 79 ASP B C 1
ATOM 2695 O O . ASP B 1 79 ? -3.417 28.343 -5.866 1 98.79 79 ASP B O 1
ATOM 2699 N N . SER B 1 80 ? -3.217 28.587 -3.648 1 98.79 80 SER B N 1
ATOM 2700 C CA . SER B 1 80 ? -1.767 28.433 -3.709 1 98.79 80 SER B CA 1
ATOM 2701 C C . SER B 1 80 ? -1.19 28.084 -2.341 1 98.79 80 SER B C 1
ATOM 2703 O O . SER B 1 80 ? -1.823 28.333 -1.313 1 98.79 80 SER B O 1
ATOM 2705 N N . MET B 1 81 ? -0.08 27.487 -2.397 1 98.81 81 MET B N 1
ATOM 2706 C CA . MET B 1 81 ? 0.596 27.06 -1.175 1 98.81 81 MET B CA 1
ATOM 2707 C C . MET B 1 81 ? 2.087 27.373 -1.24 1 98.81 81 MET B C 1
ATOM 2709 O O . MET B 1 81 ? 2.692 27.313 -2.312 1 98.81 81 MET B O 1
ATOM 2713 N N . ILE B 1 82 ? 2.692 27.707 -0.128 1 98.89 82 ILE B N 1
ATOM 2714 C CA . ILE B 1 82 ? 4.137 27.748 0.071 1 98.89 82 ILE B CA 1
ATOM 2715 C C . ILE B 1 82 ? 4.543 26.715 1.12 1 98.89 82 ILE B C 1
ATOM 2717 O O . ILE B 1 82 ? 3.942 26.643 2.195 1 98.89 82 ILE B O 1
ATOM 2721 N N . GLY B 1 83 ? 5.469 25.884 0.788 1 98.71 83 GLY B N 1
ATOM 2722 C CA . GLY B 1 83 ? 5.978 24.895 1.724 1 98.71 83 GLY B CA 1
ATOM 2723 C C . GLY B 1 83 ? 7.387 25.195 2.2 1 98.71 83 GLY B C 1
ATOM 2724 O O . GLY B 1 83 ? 8.229 25.645 1.421 1 98.71 83 GLY B O 1
ATOM 2725 N N . VAL B 1 84 ? 7.638 24.974 3.474 1 98.32 84 VAL B N 1
ATOM 2726 C CA . VAL B 1 84 ? 8.957 25.158 4.071 1 98.32 84 VAL B CA 1
ATOM 2727 C C . VAL B 1 84 ? 9.458 23.832 4.637 1 98.32 84 VAL B C 1
ATOM 2729 O O . VAL B 1 84 ? 8.725 23.133 5.34 1 98.32 84 VAL B O 1
ATOM 2732 N N . ASP B 1 85 ? 10.629 23.506 4.324 1 96.35 85 ASP B N 1
ATOM 2733 C CA . ASP B 1 85 ? 11.265 22.33 4.909 1 96.35 85 ASP B CA 1
ATOM 2734 C C . ASP B 1 85 ? 12.783 22.494 4.96 1 96.35 85 ASP B C 1
ATOM 2736 O O . ASP B 1 85 ? 13.374 23.125 4.082 1 96.35 85 ASP B O 1
ATOM 2740 N N . LEU B 1 86 ? 13.347 21.856 5.931 1 93.96 86 LEU B N 1
ATOM 2741 C CA . LEU B 1 86 ? 14.778 21.997 6.177 1 93.96 86 LEU B CA 1
ATOM 2742 C C . LEU B 1 86 ? 15.579 21.066 5.272 1 93.96 86 LEU B C 1
ATOM 2744 O O . LEU B 1 86 ? 16.741 21.342 4.964 1 93.96 86 LEU B O 1
ATOM 2748 N N . THR B 1 87 ? 14.991 19.955 4.879 1 91.76 87 THR B N 1
ATOM 2749 C CA . THR B 1 87 ? 15.699 18.926 4.126 1 91.76 87 THR B CA 1
ATOM 2750 C C . THR B 1 87 ? 15.695 19.248 2.635 1 91.76 87 THR B C 1
ATOM 2752 O O . THR B 1 87 ? 14.65 19.188 1.984 1 91.76 87 THR B O 1
ATOM 2755 N N . LYS B 1 88 ? 16.84 19.455 2.068 1 93.27 88 LYS B N 1
ATOM 2756 C CA . LYS B 1 88 ? 16.984 19.871 0.676 1 93.27 88 LYS B CA 1
ATOM 2757 C C . LYS B 1 88 ? 16.46 18.799 -0.275 1 93.27 88 LYS B C 1
ATOM 2759 O O . LYS B 1 88 ? 15.761 19.108 -1.243 1 93.27 88 LYS B O 1
ATOM 2764 N N . SER B 1 89 ? 16.753 17.566 -0.009 1 91.4 89 SER B N 1
ATOM 2765 C CA . SER B 1 89 ? 16.386 16.484 -0.917 1 91.4 89 SER B CA 1
ATOM 2766 C C . SER B 1 89 ? 14.871 16.359 -1.044 1 91.4 89 SER B C 1
ATOM 2768 O O . SER B 1 89 ? 14.353 16.101 -2.132 1 91.4 89 SER B O 1
ATOM 2770 N N . VAL B 1 90 ? 14.117 16.527 0.012 1 92.22 90 VAL B N 1
ATOM 2771 C CA . VAL B 1 90 ? 12.668 16.372 -0.061 1 92.22 90 VAL B CA 1
ATOM 2772 C C . VAL B 1 90 ? 12.051 17.593 -0.738 1 92.22 90 VAL B C 1
ATOM 2774 O O . VAL B 1 90 ? 11.056 17.475 -1.457 1 92.22 90 VAL B O 1
ATOM 2777 N N . VAL B 1 91 ? 12.619 18.754 -0.535 1 95.55 91 VAL B N 1
ATOM 2778 C CA . VAL B 1 91 ? 12.165 19.972 -1.198 1 95.55 91 VAL B CA 1
ATOM 2779 C C . VAL B 1 91 ? 12.344 19.836 -2.708 1 95.55 91 VAL B C 1
ATOM 2781 O O . VAL B 1 91 ? 11.433 20.149 -3.478 1 95.55 91 VAL B O 1
ATOM 2784 N N . GLU B 1 92 ? 13.481 19.332 -3.096 1 96.36 92 GLU B N 1
ATOM 2785 C CA . GLU B 1 92 ? 13.75 19.141 -4.518 1 96.36 92 GLU B CA 1
ATOM 2786 C C . GLU B 1 92 ? 12.81 18.102 -5.123 1 96.36 92 GLU B C 1
ATOM 2788 O O . GLU B 1 92 ? 12.3 18.288 -6.23 1 96.36 92 GLU B O 1
ATOM 2793 N N . MET B 1 93 ? 12.624 17.052 -4.393 1 94.98 93 MET B N 1
ATOM 2794 C CA . MET B 1 93 ? 11.66 16.047 -4.834 1 94.98 93 MET B CA 1
ATOM 2795 C C . MET B 1 93 ? 10.264 16.649 -4.957 1 94.98 93 MET B C 1
ATOM 2797 O O . MET B 1 93 ? 9.541 16.36 -5.912 1 94.98 93 MET B O 1
ATOM 2801 N N . GLY B 1 94 ? 9.887 17.431 -3.97 1 96.91 94 GLY B N 1
ATOM 2802 C CA . GLY B 1 94 ? 8.605 18.114 -4.019 1 96.91 94 GLY B CA 1
ATOM 2803 C C . GLY B 1 94 ? 8.45 19.006 -5.237 1 96.91 94 GLY B C 1
ATOM 2804 O O . GLY B 1 94 ? 7.403 19 -5.888 1 96.91 94 GLY B O 1
ATOM 2805 N N . ARG B 1 95 ? 9.457 19.782 -5.559 1 98.43 95 ARG B N 1
ATOM 2806 C CA . ARG B 1 95 ? 9.43 20.646 -6.735 1 98.43 95 ARG B CA 1
ATOM 2807 C C . ARG B 1 95 ? 9.237 19.831 -8.009 1 98.43 95 ARG B C 1
ATOM 2809 O O . ARG B 1 95 ? 8.411 20.178 -8.855 1 98.43 95 ARG B O 1
ATOM 2816 N N . LYS B 1 96 ? 10.01 18.778 -8.12 1 98.28 96 LYS B N 1
ATOM 2817 C CA . LYS B 1 96 ? 9.929 17.922 -9.301 1 98.28 96 LYS B CA 1
ATOM 2818 C C . LYS B 1 96 ? 8.528 17.338 -9.461 1 98.28 96 LYS B C 1
ATOM 2820 O O . LYS B 1 96 ? 7.946 17.394 -10.546 1 98.28 96 LYS B O 1
ATOM 2825 N N . ARG B 1 97 ? 7.99 16.787 -8.416 1 97.59 97 ARG B N 1
ATOM 2826 C CA . ARG B 1 97 ? 6.671 16.164 -8.472 1 97.59 97 ARG B CA 1
ATOM 2827 C C . ARG B 1 97 ? 5.591 17.196 -8.779 1 97.59 97 ARG B C 1
ATOM 2829 O O . ARG B 1 97 ? 4.653 16.916 -9.528 1 97.59 97 ARG B O 1
ATOM 2836 N N . THR B 1 98 ? 5.741 18.337 -8.179 1 98.51 98 THR B N 1
ATOM 2837 C CA . THR B 1 98 ? 4.791 19.419 -8.415 1 98.51 98 THR B CA 1
ATOM 2838 C C . THR B 1 98 ? 4.811 19.847 -9.88 1 98.51 98 THR B C 1
ATOM 2840 O O . THR B 1 98 ? 3.758 20.058 -10.485 1 98.51 98 THR B O 1
ATOM 2843 N N . GLU B 1 99 ? 6.003 19.932 -10.406 1 98.49 99 GLU B N 1
ATOM 2844 C CA . GLU B 1 99 ? 6.159 20.263 -11.819 1 98.49 99 GLU B CA 1
ATOM 2845 C C . GLU B 1 99 ? 5.535 19.192 -12.709 1 98.49 99 GLU B C 1
ATOM 2847 O O . GLU B 1 99 ? 4.804 19.508 -13.65 1 98.49 99 GLU B O 1
ATOM 2852 N N . GLU B 1 100 ? 5.794 17.971 -12.413 1 97.55 100 GLU B N 1
ATOM 2853 C CA . GLU B 1 100 ? 5.258 16.847 -13.176 1 97.55 100 GLU B CA 1
ATOM 2854 C C . GLU B 1 100 ? 3.732 16.867 -13.191 1 97.55 100 GLU B C 1
ATOM 2856 O O . GLU B 1 100 ? 3.109 16.409 -14.151 1 97.55 100 GLU B O 1
ATOM 2861 N N . GLU B 1 101 ? 3.171 17.452 -12.161 1 97.45 101 GLU B N 1
ATOM 2862 C CA . GLU B 1 101 ? 1.716 17.448 -12.044 1 97.45 101 GLU B CA 1
ATOM 2863 C C . GLU B 1 101 ? 1.119 18.762 -12.542 1 97.45 101 GLU B C 1
ATOM 2865 O O . GLU B 1 101 ? -0.091 18.975 -12.447 1 97.45 101 GLU B O 1
ATOM 2870 N N . GLY B 1 102 ? 1.924 19.675 -12.984 1 98 102 GLY B N 1
ATOM 2871 C CA . GLY B 1 102 ? 1.464 20.93 -13.557 1 98 102 GLY B CA 1
ATOM 2872 C C . GLY B 1 102 ? 1.011 21.933 -12.513 1 98 102 GLY B C 1
ATOM 2873 O O . GLY B 1 102 ? 0.094 22.72 -12.757 1 98 102 GLY B O 1
ATOM 2874 N N . LEU B 1 103 ? 1.624 21.902 -11.342 1 98.46 103 LEU B N 1
ATOM 2875 C CA . LEU B 1 103 ? 1.155 22.749 -10.251 1 98.46 103 LEU B CA 1
ATOM 2876 C C . LEU B 1 103 ? 2.228 23.753 -9.843 1 98.46 103 LEU B C 1
ATOM 2878 O O . LEU B 1 103 ? 2.153 24.342 -8.762 1 98.46 103 LEU B O 1
ATOM 2882 N N . SER B 1 104 ? 3.233 23.999 -10.682 1 98.28 104 SER B N 1
ATOM 2883 C CA . SER B 1 104 ? 4.381 24.832 -10.34 1 98.28 104 SER B CA 1
ATOM 2884 C C . SER B 1 104 ? 3.972 26.29 -10.155 1 98.28 104 SER B C 1
ATOM 2886 O O . SER B 1 104 ? 4.658 27.051 -9.47 1 98.28 104 SER B O 1
ATOM 2888 N N . ASP B 1 105 ? 2.878 26.706 -10.734 1 98.44 105 ASP B N 1
ATOM 2889 C CA . ASP B 1 105 ? 2.416 28.084 -10.605 1 98.44 105 ASP B CA 1
ATOM 2890 C C . ASP B 1 105 ? 1.668 28.292 -9.29 1 98.44 105 ASP B C 1
ATOM 2892 O O . ASP B 1 105 ? 1.415 29.429 -8.886 1 98.44 105 ASP B O 1
ATOM 2896 N N . LYS B 1 106 ? 1.344 27.219 -8.642 1 98.78 106 LYS B N 1
ATOM 2897 C CA . LYS B 1 106 ? 0.478 27.321 -7.471 1 98.78 106 LYS B CA 1
ATOM 2898 C C . LYS B 1 106 ? 1.22 26.917 -6.201 1 98.78 106 LYS B C 1
ATOM 2900 O O . LYS B 1 106 ? 0.809 27.275 -5.095 1 98.78 106 LYS B O 1
ATOM 2905 N N . ILE B 1 107 ? 2.256 26.135 -6.326 1 98.89 107 ILE B N 1
ATOM 2906 C CA . ILE B 1 107 ? 2.954 25.62 -5.154 1 98.89 107 ILE B CA 1
ATOM 2907 C C . ILE B 1 107 ? 4.435 25.983 -5.234 1 98.89 107 ILE B C 1
ATOM 2909 O O . ILE B 1 107 ? 5.09 25.723 -6.247 1 98.89 107 ILE B O 1
ATOM 2913 N N . LYS B 1 108 ? 4.961 26.571 -4.221 1 98.66 108 LYS B N 1
ATOM 2914 C CA . LYS B 1 108 ? 6.374 26.92 -4.107 1 98.66 108 LYS B CA 1
ATOM 2915 C C . LYS B 1 108 ? 7 26.282 -2.87 1 98.66 108 LYS B C 1
ATOM 2917 O O . LYS B 1 108 ? 6.307 26.008 -1.888 1 98.66 108 LYS B O 1
ATOM 2922 N N . PHE B 1 109 ? 8.305 26.074 -2.956 1 98.58 109 PHE B N 1
ATOM 2923 C CA . PHE B 1 109 ? 9.046 25.464 -1.858 1 98.58 109 PHE B CA 1
ATOM 2924 C C . PHE B 1 109 ? 10.182 26.372 -1.402 1 98.58 109 PHE B C 1
ATOM 2926 O O . PHE B 1 109 ? 10.856 26.994 -2.226 1 98.58 109 PHE B O 1
ATOM 2933 N N . ILE B 1 110 ? 10.352 26.426 -0.123 1 97.95 110 ILE B N 1
ATOM 2934 C CA . ILE B 1 110 ? 11.478 27.117 0.497 1 97.95 110 ILE B CA 1
ATOM 2935 C C . ILE B 1 110 ? 12.283 26.134 1.344 1 97.95 110 ILE B C 1
ATOM 2937 O O . ILE B 1 110 ? 11.73 25.455 2.212 1 97.95 110 ILE B O 1
ATOM 2941 N N . ASN B 1 111 ? 13.592 25.992 1.044 1 96.86 111 ASN B N 1
ATOM 2942 C CA . ASN B 1 111 ? 14.48 25.17 1.858 1 96.86 111 ASN B CA 1
ATOM 2943 C C . ASN B 1 111 ? 15.046 25.955 3.038 1 96.86 111 ASN B C 1
ATOM 2945 O O . ASN B 1 111 ? 16.091 26.597 2.919 1 96.86 111 ASN B O 1
ATOM 2949 N N . LYS B 1 112 ? 14.315 25.943 4.154 1 96 112 LYS B N 1
ATOM 2950 C CA . LYS B 1 112 ? 14.67 26.671 5.368 1 96 112 LYS B CA 1
ATOM 2951 C C . LYS B 1 112 ? 14.142 25.958 6.61 1 96 112 LYS B C 1
ATOM 2953 O O . LYS B 1 112 ? 13.383 24.992 6.503 1 96 112 LYS B O 1
ATOM 2958 N N . ASN B 1 113 ? 14.617 26.423 7.716 1 95.34 113 ASN B N 1
ATOM 2959 C CA . ASN B 1 113 ? 14.089 26.001 9.009 1 95.34 113 ASN B CA 1
ATOM 2960 C C . ASN B 1 113 ? 12.715 26.606 9.278 1 95.34 113 ASN B C 1
ATOM 2962 O O . ASN B 1 113 ? 12.555 27.828 9.259 1 95.34 113 ASN B O 1
ATOM 2966 N N . SER B 1 114 ? 11.718 25.824 9.564 1 96.33 114 SER B N 1
ATOM 2967 C CA . SER B 1 114 ? 10.353 26.283 9.795 1 96.33 114 SER B CA 1
ATOM 2968 C C . SER B 1 114 ? 10.273 27.188 11.02 1 96.33 114 SER B C 1
ATOM 2970 O O . SER B 1 114 ? 9.356 28.004 11.137 1 96.33 114 SER B O 1
ATOM 2972 N N . LEU B 1 115 ? 11.214 27.064 11.91 1 96.38 115 LEU B N 1
ATOM 2973 C CA . LEU B 1 115 ? 11.236 27.886 13.114 1 96.38 115 LEU B CA 1
ATOM 2974 C C . LEU B 1 115 ? 11.834 29.259 12.824 1 96.38 115 LEU B C 1
ATOM 2976 O O . LEU B 1 115 ? 11.733 30.171 13.647 1 96.38 115 LEU B O 1
ATOM 2980 N N . GLU B 1 116 ? 12.52 29.335 11.719 1 94.9 116 GLU B N 1
ATOM 2981 C CA . GLU B 1 116 ? 13.121 30.567 11.216 1 94.9 116 GLU B CA 1
ATOM 2982 C C . GLU B 1 116 ? 12.965 30.679 9.702 1 94.9 116 GLU B C 1
ATOM 2984 O O . GLU B 1 116 ? 13.957 30.692 8.97 1 94.9 116 GLU B O 1
ATOM 2989 N N . ASN B 1 117 ? 11.779 30.913 9.237 1 93.81 117 ASN B N 1
ATOM 2990 C CA . ASN B 1 117 ? 11.478 30.685 7.827 1 93.81 117 ASN B CA 1
ATOM 2991 C C . ASN B 1 117 ? 11.437 31.995 7.044 1 93.81 117 ASN B C 1
ATOM 2993 O O . ASN B 1 117 ? 11.483 31.989 5.813 1 93.81 117 ASN B O 1
ATOM 2997 N N . GLY B 1 118 ? 11.34 33.123 7.744 1 95.48 118 GLY B N 1
ATOM 2998 C CA . GLY B 1 118 ? 11.455 34.418 7.091 1 95.48 118 GLY B CA 1
ATOM 2999 C C . GLY B 1 118 ? 10.201 34.819 6.337 1 95.48 118 GLY B C 1
ATOM 3000 O O . GLY B 1 118 ? 10.187 35.837 5.642 1 95.48 118 GLY B O 1
ATOM 3001 N N . LEU B 1 119 ? 9.137 34.087 6.412 1 98.19 119 LEU B N 1
ATOM 3002 C CA . LEU B 1 119 ? 7.889 34.445 5.747 1 98.19 119 LEU B CA 1
ATOM 3003 C C . LEU B 1 119 ? 7.265 35.679 6.391 1 98.19 119 LEU B C 1
ATOM 3005 O O . LEU B 1 119 ? 7.419 35.901 7.594 1 98.19 119 LEU B O 1
ATOM 3009 N N . PRO B 1 120 ? 6.57 36.455 5.616 1 98.02 120 PRO B N 1
ATOM 3010 C CA . PRO B 1 120 ? 5.995 37.686 6.163 1 98.02 120 PRO B CA 1
ATOM 3011 C C . PRO B 1 120 ? 4.863 37.419 7.153 1 98.02 120 PRO B C 1
ATOM 3013 O O . PRO B 1 120 ? 4.158 36.414 7.034 1 98.02 120 PRO B O 1
ATOM 3016 N N . ASP B 1 121 ? 4.7 38.353 8.045 1 98 121 ASP B N 1
ATOM 3017 C CA . ASP B 1 121 ? 3.588 38.303 8.99 1 98 121 ASP B CA 1
ATOM 3018 C C . ASP B 1 121 ? 2.249 38.435 8.269 1 98 121 ASP B C 1
ATOM 3020 O O . ASP B 1 121 ? 2.13 39.189 7.301 1 98 121 ASP B O 1
ATOM 3024 N N . ALA B 1 122 ? 1.261 37.706 8.74 1 97.97 122 ALA B N 1
ATOM 3025 C CA . ALA B 1 122 ? -0.121 37.829 8.282 1 97.97 122 ALA B CA 1
ATOM 3026 C C . ALA B 1 122 ? -0.208 37.714 6.763 1 97.97 122 ALA B C 1
ATOM 3028 O O . ALA B 1 122 ? -0.855 38.535 6.109 1 97.97 122 ALA B O 1
ATOM 3029 N N . SER B 1 123 ? 0.466 36.74 6.262 1 98.03 123 SER B N 1
ATOM 3030 C CA . SER B 1 123 ? 0.58 36.628 4.811 1 98.03 123 SER B CA 1
ATOM 3031 C C . SER B 1 123 ? -0.248 35.463 4.28 1 98.03 123 SER B C 1
ATOM 3033 O O . SER B 1 123 ? -0.365 35.281 3.066 1 98.03 123 SER B O 1
ATOM 3035 N N . ALA B 1 124 ? -0.871 34.706 5.126 1 98.76 124 ALA B N 1
ATOM 3036 C CA . ALA B 1 124 ? -1.582 33.509 4.684 1 98.76 124 ALA B CA 1
ATOM 3037 C C . ALA B 1 124 ? -2.967 33.427 5.318 1 98.76 124 ALA B C 1
ATOM 3039 O O . ALA B 1 124 ? -3.178 33.918 6.43 1 98.76 124 ALA B O 1
ATOM 3040 N N . ASP B 1 125 ? -3.844 32.753 4.62 1 98.87 125 ASP B N 1
ATOM 3041 C CA . ASP B 1 125 ? -5.176 32.491 5.157 1 98.87 125 ASP B CA 1
ATOM 3042 C C . ASP B 1 125 ? -5.143 31.358 6.179 1 98.87 125 ASP B C 1
ATOM 3044 O O . ASP B 1 125 ? -5.964 31.32 7.098 1 98.87 125 ASP B O 1
ATOM 3048 N N . PHE B 1 126 ? -4.202 30.471 6.005 1 98.92 126 PHE B N 1
ATOM 3049 C CA . PHE B 1 126 ? -4.072 29.365 6.947 1 98.92 126 PHE B CA 1
ATOM 3050 C C . PHE B 1 126 ? -2.657 28.801 6.928 1 98.92 126 PHE B C 1
ATOM 3052 O O . PHE B 1 126 ? -1.921 28.989 5.957 1 98.92 126 PHE B O 1
ATOM 3059 N N . VAL B 1 127 ? -2.284 28.183 7.982 1 98.94 127 VAL B N 1
ATOM 3060 C CA . VAL B 1 127 ? -1.082 27.364 8.093 1 98.94 127 VAL B CA 1
ATOM 3061 C C . VAL B 1 127 ? -1.469 25.909 8.347 1 98.94 127 VAL B C 1
ATOM 3063 O O . VAL B 1 127 ? -2.423 25.632 9.078 1 98.94 127 VAL B O 1
ATOM 3066 N N . TYR B 1 128 ? -0.68 25.015 7.742 1 98.56 128 TYR B N 1
ATOM 3067 C CA . TYR B 1 128 ? -1.006 23.596 7.653 1 98.56 128 TYR B CA 1
ATOM 3068 C C . TYR B 1 128 ? 0.208 22.736 7.985 1 98.56 128 TYR B C 1
ATOM 3070 O O . TYR B 1 128 ? 1.349 23.164 7.8 1 98.56 128 TYR B O 1
ATOM 3078 N N . SER B 1 129 ? 0.001 21.63 8.593 1 98.6 129 SER B N 1
ATOM 3079 C CA . SER B 1 129 ? 1.024 20.598 8.728 1 98.6 129 SER B CA 1
ATOM 3080 C C . SER B 1 129 ? 0.398 19.226 8.957 1 98.6 129 SER B C 1
ATOM 3082 O O . SER B 1 129 ? -0.599 19.105 9.672 1 98.6 129 SER B O 1
ATOM 3084 N N . LYS B 1 130 ? 1.021 18.187 8.367 1 97.69 130 LYS B N 1
ATOM 3085 C CA . LYS B 1 130 ? 0.527 16.825 8.552 1 97.69 130 LYS B CA 1
ATOM 3086 C C . LYS B 1 130 ? 1.606 15.925 9.148 1 97.69 130 LYS B C 1
ATOM 3088 O O . LYS B 1 130 ? 2.592 15.605 8.481 1 97.69 130 LYS B O 1
ATOM 3093 N N . ASP B 1 131 ? 1.428 15.503 10.384 1 97.38 131 ASP B N 1
ATOM 3094 C CA . ASP B 1 131 ? 2.281 14.519 11.042 1 97.38 131 ASP B CA 1
ATOM 3095 C C . ASP B 1 131 ? 3.755 14.895 10.911 1 97.38 131 ASP B C 1
ATOM 3097 O O . ASP B 1 131 ? 4.583 14.061 10.536 1 97.38 131 ASP B O 1
ATOM 3101 N N . ALA B 1 132 ? 4.1 16.136 11.204 1 96.73 132 ALA B N 1
ATOM 3102 C CA . ALA B 1 132 ? 5.466 16.595 10.966 1 96.73 132 ALA B CA 1
ATOM 3103 C C . ALA B 1 132 ? 6.004 17.365 12.169 1 96.73 132 ALA B C 1
ATOM 3105 O O . ALA B 1 132 ? 7.211 17.374 12.419 1 96.73 132 ALA B O 1
ATOM 3106 N N . TRP B 1 133 ? 5.129 18.004 12.906 1 97.28 133 TRP B N 1
ATOM 3107 C CA . TRP B 1 133 ? 5.578 18.85 14.006 1 97.28 133 TRP B CA 1
ATOM 3108 C C . TRP B 1 133 ? 6.053 18.006 15.184 1 97.28 133 TRP B C 1
ATOM 3110 O O . TRP B 1 133 ? 6.701 18.517 16.101 1 97.28 133 TRP B O 1
ATOM 3120 N N . CYS B 1 134 ? 5.801 16.719 15.152 1 96.12 134 CYS B N 1
ATOM 3121 C CA . CYS B 1 134 ? 6.36 15.791 16.13 1 96.12 134 CYS B CA 1
ATOM 3122 C C . CYS B 1 134 ? 7.883 15.814 16.094 1 96.12 134 CYS B C 1
ATOM 3124 O O . CYS B 1 134 ? 8.537 15.496 17.089 1 96.12 134 CYS B O 1
ATOM 3126 N N . TYR B 1 135 ? 8.465 16.324 15.038 1 94.17 135 TYR B N 1
ATOM 3127 C CA . TYR B 1 135 ? 9.914 16.368 14.882 1 94.17 135 TYR B CA 1
ATOM 3128 C C . TYR B 1 135 ? 10.477 17.694 15.38 1 94.17 135 TYR B C 1
ATOM 3130 O O . TYR B 1 135 ? 11.692 17.846 15.521 1 94.17 135 TYR B O 1
ATOM 3138 N N . MET B 1 136 ? 9.635 18.597 15.616 1 93.53 136 MET B N 1
ATOM 3139 C CA . MET B 1 136 ? 10.09 19.927 16.011 1 93.53 136 MET B CA 1
ATOM 3140 C C . MET B 1 136 ? 10.547 19.936 17.466 1 93.53 136 MET B C 1
ATOM 3142 O O . MET B 1 136 ? 9.801 19.525 18.357 1 93.53 136 MET B O 1
ATOM 3146 N N . PRO B 1 137 ? 11.668 20.436 17.724 1 91.54 137 PRO B N 1
ATOM 3147 C CA . PRO B 1 137 ? 12.163 20.459 19.102 1 91.54 137 PRO B CA 1
ATOM 3148 C C . PRO B 1 137 ? 11.404 21.446 19.985 1 91.54 137 PRO B C 1
ATOM 3150 O O . PRO B 1 137 ? 11.316 21.253 21.2 1 91.54 137 PRO B O 1
ATOM 3153 N N . ASP B 1 138 ? 10.934 22.529 19.418 1 94.21 138 ASP B N 1
ATOM 3154 C CA . ASP B 1 138 ? 10.191 23.559 20.137 1 94.21 138 ASP B CA 1
ATOM 3155 C C . ASP B 1 138 ? 8.764 23.679 19.606 1 94.21 138 ASP B C 1
ATOM 3157 O O . ASP B 1 138 ? 8.51 24.426 18.659 1 94.21 138 ASP B O 1
ATOM 3161 N N . LYS B 1 139 ? 7.843 23.044 20.283 1 96.4 139 LYS B N 1
ATOM 3162 C CA . LYS B 1 139 ? 6.459 22.961 19.827 1 96.4 139 LYS B CA 1
ATOM 3163 C C . LYS B 1 139 ? 5.764 24.316 19.928 1 96.4 139 LYS B C 1
ATOM 3165 O O . LYS B 1 139 ? 4.966 24.676 19.061 1 96.4 139 LYS B O 1
ATOM 3170 N N . GLN B 1 140 ? 6.062 25.025 20.97 1 98.07 140 GLN B N 1
ATOM 3171 C CA . GLN B 1 140 ? 5.44 26.339 21.103 1 98.07 140 GLN B CA 1
ATOM 3172 C C . GLN B 1 140 ? 5.939 27.296 20.024 1 98.07 140 GLN B C 1
ATOM 3174 O O . GLN B 1 140 ? 5.16 28.069 19.463 1 98.07 140 GLN B O 1
ATOM 3179 N N . LYS B 1 141 ? 7.212 27.202 19.716 1 98.01 141 LYS B N 1
ATOM 3180 C CA . LYS B 1 141 ? 7.783 28.111 18.727 1 98.01 141 LYS B CA 1
ATOM 3181 C C . LYS B 1 141 ? 7.164 27.886 17.35 1 98.01 141 LYS B C 1
ATOM 3183 O O . LYS B 1 141 ? 6.931 28.84 16.605 1 98.01 141 LYS B O 1
ATOM 3188 N N . ILE B 1 142 ? 6.927 26.657 16.943 1 98.18 142 ILE B N 1
ATOM 3189 C CA . ILE B 1 142 ? 6.342 26.408 15.63 1 98.18 142 ILE B CA 1
ATOM 3190 C C . ILE B 1 142 ? 4.907 26.93 15.597 1 98.18 142 ILE B C 1
ATOM 3192 O O . ILE B 1 142 ? 4.442 27.421 14.565 1 98.18 142 ILE B O 1
ATOM 3196 N N . ILE B 1 143 ? 4.189 26.827 16.665 1 98.63 143 ILE B N 1
ATOM 3197 C CA . ILE B 1 143 ? 2.846 27.386 16.768 1 98.63 143 ILE B CA 1
ATOM 3198 C C . ILE B 1 143 ? 2.912 28.909 16.677 1 98.63 143 ILE B C 1
ATOM 3200 O O . ILE B 1 143 ? 2.085 29.534 16.009 1 98.63 143 ILE B O 1
ATOM 3204 N N . ASP B 1 144 ? 3.913 29.47 17.339 1 98.4 144 ASP B N 1
ATOM 3205 C CA . ASP B 1 144 ? 4.1 30.916 17.273 1 98.4 144 ASP B CA 1
ATOM 3206 C C . ASP B 1 144 ? 4.397 31.367 15.844 1 98.4 144 ASP B C 1
ATOM 3208 O O . ASP B 1 144 ? 3.927 32.42 15.41 1 98.4 144 ASP B O 1
ATOM 3212 N N . GLN B 1 145 ? 5.246 30.574 15.127 1 98.57 145 GLN B N 1
ATOM 3213 C CA . GLN B 1 145 ? 5.486 30.86 13.716 1 98.57 145 GLN B CA 1
ATOM 3214 C C . GLN B 1 145 ? 4.185 30.823 12.918 1 98.57 145 GLN B C 1
ATOM 3216 O O . GLN B 1 145 ? 3.935 31.698 12.087 1 98.57 145 GLN B O 1
ATOM 3221 N N . ALA B 1 146 ? 3.363 29.834 13.179 1 98.73 146 ALA B N 1
ATOM 3222 C CA . ALA B 1 146 ? 2.069 29.746 12.508 1 98.73 146 ALA B CA 1
ATOM 3223 C C . ALA B 1 146 ? 1.215 30.976 12.8 1 98.73 146 ALA B C 1
ATOM 3225 O O . ALA B 1 146 ? 0.618 31.556 11.89 1 98.73 146 ALA B O 1
ATOM 3226 N N . ALA B 1 147 ? 1.193 31.359 14.062 1 98.32 147 ALA B N 1
ATOM 3227 C CA . ALA B 1 147 ? 0.4 32.512 14.48 1 98.32 147 ALA B CA 1
ATOM 3228 C C . ALA B 1 147 ? 0.884 33.788 13.797 1 98.32 147 ALA B C 1
ATOM 3230 O O . ALA B 1 147 ? 0.079 34.648 13.433 1 98.32 147 ALA B O 1
ATOM 3231 N N . ARG B 1 148 ? 2.154 33.909 13.702 1 98.17 148 ARG B N 1
ATOM 3232 C CA . ARG B 1 148 ? 2.74 35.077 13.053 1 98.17 148 ARG B CA 1
ATOM 3233 C C . ARG B 1 148 ? 2.358 35.133 11.578 1 98.17 148 ARG B C 1
ATOM 3235 O O . ARG B 1 148 ? 2.046 36.204 11.052 1 98.17 148 ARG B O 1
ATOM 3242 N N . ILE B 1 149 ? 2.322 34.015 10.905 1 98.63 149 ILE B N 1
ATOM 3243 C CA . ILE B 1 149 ? 2.16 33.911 9.459 1 98.63 149 ILE B CA 1
ATOM 3244 C C . ILE B 1 149 ? 0.685 34.061 9.093 1 98.63 149 ILE B C 1
ATOM 3246 O O . ILE B 1 149 ? 0.351 34.642 8.058 1 98.63 149 ILE B O 1
ATOM 3250 N N . VAL B 1 150 ? -0.227 33.579 9.875 1 98.38 150 VAL B N 1
ATOM 3251 C CA . VAL B 1 150 ? -1.648 33.546 9.544 1 98.38 150 VAL B CA 1
ATOM 3252 C C . VAL B 1 150 ? -2.263 34.925 9.77 1 98.38 150 VAL B C 1
ATOM 3254 O O . VAL B 1 150 ? -1.938 35.604 10.747 1 98.38 150 VAL B O 1
ATOM 3257 N N . LYS B 1 151 ? -3.148 35.31 8.932 1 97.97 151 LYS B N 1
ATOM 3258 C CA . LYS B 1 151 ? -3.93 36.532 9.096 1 97.97 151 LYS B CA 1
ATOM 3259 C C . LYS B 1 151 ? -4.85 36.437 10.309 1 97.97 151 LYS B C 1
ATOM 3261 O O . LYS B 1 151 ? -5.192 35.339 10.752 1 97.97 151 LYS B O 1
ATOM 3266 N N . ALA B 1 152 ? -5.181 37.647 10.823 1 97.13 152 ALA B N 1
ATOM 3267 C CA . ALA B 1 152 ? -6.223 37.657 11.846 1 97.13 152 ALA B CA 1
ATOM 3268 C C . ALA B 1 152 ? -7.485 36.957 11.35 1 97.13 152 ALA B C 1
ATOM 3270 O O . ALA B 1 152 ? -7.914 37.168 10.214 1 97.13 152 ALA B O 1
ATOM 3271 N N . GLY B 1 153 ? -7.981 36.104 12.132 1 97.21 153 GLY B N 1
ATOM 3272 C CA . GLY B 1 153 ? -9.161 35.347 11.745 1 97.21 153 GLY B CA 1
ATOM 3273 C C . GLY B 1 153 ? -8.836 34.114 10.922 1 97.21 153 GLY B C 1
ATOM 3274 O O . GLY B 1 153 ? -9.71 33.282 10.669 1 97.21 153 GLY B O 1
ATOM 3275 N N . GLY B 1 154 ? -7.58 33.977 10.529 1 98.4 154 GLY B N 1
ATOM 3276 C CA . GLY B 1 154 ? -7.15 32.821 9.759 1 98.4 154 GLY B CA 1
ATOM 3277 C C . GLY B 1 154 ? -7.026 31.561 10.593 1 98.4 154 GLY B C 1
ATOM 3278 O O . GLY B 1 154 ? -7.38 31.554 11.774 1 98.4 154 GLY B O 1
ATOM 3279 N N . LYS B 1 155 ? -6.592 30.475 9.931 1 98.78 155 LYS B N 1
ATOM 3280 C CA . LYS B 1 155 ? -6.646 29.169 10.582 1 98.78 155 LYS B CA 1
ATOM 3281 C C . LYS B 1 155 ? -5.255 28.549 10.686 1 98.78 155 LYS B C 1
ATOM 3283 O O . LYS B 1 155 ? -4.417 28.74 9.802 1 98.78 155 LYS B O 1
ATOM 3288 N N . VAL B 1 156 ? -5.006 27.885 11.767 1 98.91 156 VAL B N 1
ATOM 3289 C CA . VAL B 1 156 ? -3.99 26.838 11.808 1 98.91 156 VAL B CA 1
ATOM 3290 C C . VAL B 1 156 ? -4.662 25.468 11.869 1 98.91 156 VAL B C 1
ATOM 3292 O O . VAL B 1 156 ? -5.655 25.287 12.577 1 98.91 156 VAL B O 1
ATOM 3295 N N . MET B 1 157 ? -4.238 24.503 11.019 1 98.93 157 MET B N 1
ATOM 3296 C CA . MET B 1 157 ? -4.788 23.15 11.019 1 98.93 157 MET B CA 1
ATOM 3297 C C . MET B 1 157 ? -3.685 22.114 10.829 1 98.93 157 MET B C 1
ATOM 3299 O O . MET B 1 157 ? -2.82 22.274 9.966 1 98.93 157 MET B O 1
ATOM 3303 N N . PHE B 1 158 ? -3.669 21.093 11.663 1 98.89 158 PHE B N 1
ATOM 3304 C CA . PHE B 1 158 ? -2.609 20.097 11.551 1 98.89 158 PHE B CA 1
ATOM 3305 C C . PHE B 1 158 ? -3.003 18.805 12.256 1 98.89 158 PHE B C 1
ATOM 3307 O O . PHE B 1 158 ? -3.936 18.791 13.062 1 98.89 158 PHE B O 1
ATOM 3314 N N . THR B 1 159 ? -2.402 17.716 11.864 1 98.83 159 THR B N 1
ATOM 3315 C CA . THR B 1 159 ? -2.378 16.461 12.607 1 98.83 159 THR B CA 1
ATOM 3316 C C . THR B 1 159 ? -0.959 16.128 13.06 1 98.83 159 THR B C 1
ATOM 3318 O O . THR B 1 159 ? 0.013 16.638 12.499 1 98.83 159 THR B O 1
ATOM 3321 N N . ASP B 1 160 ? -0.909 15.346 14.079 1 98.62 160 ASP B N 1
ATOM 3322 C CA . ASP B 1 160 ? 0.408 14.976 14.587 1 98.62 160 ASP B CA 1
ATOM 3323 C C . ASP B 1 160 ? 0.344 13.673 15.381 1 98.62 160 ASP B C 1
ATOM 3325 O O . ASP B 1 160 ? -0.724 13.278 15.852 1 98.62 160 ASP B O 1
ATOM 3329 N N . TRP B 1 161 ? 1.49 12.984 15.398 1 98.39 161 TRP B N 1
ATOM 3330 C CA . TRP B 1 161 ? 1.606 11.798 16.24 1 98.39 161 TRP B CA 1
ATOM 3331 C C . TRP B 1 161 ? 1.838 12.185 17.697 1 98.39 161 TRP B C 1
ATOM 3333 O O . TRP B 1 161 ? 2.842 12.822 18.024 1 98.39 161 TRP B O 1
ATOM 3343 N N . ILE B 1 162 ? 0.925 11.775 18.554 1 98.6 162 ILE B N 1
ATOM 3344 C CA . ILE B 1 162 ? 0.997 12.313 19.908 1 98.6 162 ILE B CA 1
ATOM 3345 C C . ILE B 1 162 ? 0.7 11.208 20.919 1 98.6 162 ILE B C 1
ATOM 3347 O O . ILE B 1 162 ? 0.339 10.091 20.539 1 98.6 162 ILE B O 1
ATOM 3351 N N . GLU B 1 163 ? 0.916 11.608 22.158 1 98.64 163 GLU B N 1
ATOM 3352 C CA . GLU B 1 163 ? 0.683 10.695 23.273 1 98.64 163 GLU B CA 1
ATOM 3353 C C . GLU B 1 163 ? -0.809 10.51 23.532 1 98.64 163 GLU B C 1
ATOM 3355 O O . GLU B 1 163 ? -1.561 11.485 23.586 1 98.64 163 GLU B O 1
ATOM 3360 N N . GLY B 1 164 ? -1.215 9.242 23.59 1 98.08 164 GLY B N 1
ATOM 3361 C CA . GLY B 1 164 ? -2.543 8.9 24.075 1 98.08 164 GLY B CA 1
ATOM 3362 C C . GLY B 1 164 ? -2.581 8.625 25.566 1 98.08 164 GLY B C 1
ATOM 3363 O O . GLY B 1 164 ? -1.91 9.305 26.345 1 98.08 164 GLY B O 1
ATOM 3364 N N . GLU B 1 165 ? -3.37 7.685 25.968 1 97.21 165 GLU B N 1
ATOM 3365 C CA . GLU B 1 165 ? -3.521 7.396 27.391 1 97.21 165 GLU B CA 1
ATOM 3366 C C . GLU B 1 165 ? -2.677 6.193 27.803 1 97.21 165 GLU B C 1
ATOM 3368 O O . GLU B 1 165 ? -2.613 5.196 27.081 1 97.21 165 GLU B O 1
ATOM 3373 N N . GLY B 1 166 ? -1.962 6.341 28.899 1 97.18 166 GLY B N 1
ATOM 3374 C CA . GLY B 1 166 ? -1.346 5.195 29.548 1 97.18 166 GLY B CA 1
ATOM 3375 C C . GLY B 1 166 ? 0.013 4.843 28.974 1 97.18 166 GLY B C 1
ATOM 3376 O O . GLY B 1 166 ? 0.512 3.734 29.179 1 97.18 166 GLY B O 1
ATOM 3377 N N . LEU B 1 167 ? 0.605 5.7 28.246 1 98.34 167 LEU B N 1
ATOM 3378 C CA . LEU B 1 167 ? 1.95 5.455 27.738 1 98.34 167 LEU B CA 1
ATOM 3379 C C . LEU B 1 167 ? 2.976 5.518 28.864 1 98.34 167 LEU B C 1
ATOM 3381 O O . LEU B 1 167 ? 3.15 6.564 29.493 1 98.34 167 LEU B O 1
ATOM 3385 N N . SER B 1 168 ? 3.671 4.44 29.14 1 98.3 168 SER B N 1
ATOM 3386 C CA . SER B 1 168 ? 4.68 4.43 30.193 1 98.3 168 SER B CA 1
ATOM 3387 C C . SER B 1 168 ? 5.929 5.196 29.77 1 98.3 168 SER B C 1
ATOM 3389 O O . SER B 1 168 ? 6.143 5.437 28.58 1 98.3 168 SER B O 1
ATOM 3391 N N . ASP B 1 169 ? 6.734 5.569 30.728 1 97.35 169 ASP B N 1
ATOM 3392 C CA . ASP B 1 169 ? 7.976 6.278 30.436 1 97.35 169 ASP B CA 1
ATOM 3393 C C . ASP B 1 169 ? 8.906 5.426 29.575 1 97.35 169 ASP B C 1
ATOM 3395 O O . ASP B 1 169 ? 9.574 5.941 28.676 1 97.35 169 ASP B O 1
ATOM 3399 N N . GLN B 1 170 ? 8.935 4.157 29.869 1 97.84 170 GLN B N 1
ATOM 3400 C CA . GLN B 1 170 ? 9.78 3.247 29.103 1 97.84 170 GLN B CA 1
ATOM 3401 C C . GLN B 1 170 ? 9.317 3.154 27.652 1 97.84 170 GLN B C 1
ATOM 3403 O O . GLN B 1 170 ? 10.133 3.208 26.73 1 97.84 170 GLN B O 1
ATOM 3408 N N . GLU B 1 171 ? 8.05 2.987 27.475 1 98.43 171 GLU B N 1
ATOM 3409 C CA . GLU B 1 171 ? 7.483 2.945 26.131 1 98.43 171 GLU B CA 1
ATOM 3410 C C . GLU B 1 171 ? 7.736 4.252 25.384 1 98.43 171 GLU B C 1
ATOM 3412 O O . GLU B 1 171 ? 8.072 4.24 24.198 1 98.43 171 GLU B O 1
ATOM 3417 N N . ALA B 1 172 ? 7.571 5.343 26.087 1 98.18 172 ALA B N 1
ATOM 3418 C CA . ALA B 1 172 ? 7.782 6.659 25.489 1 98.18 172 ALA B CA 1
ATOM 3419 C C . ALA B 1 172 ? 9.22 6.818 25.006 1 98.18 172 ALA B C 1
ATOM 3421 O O . ALA B 1 172 ? 9.459 7.3 23.896 1 98.18 172 ALA B O 1
ATOM 3422 N N . GLN B 1 173 ? 10.151 6.405 25.812 1 97.76 173 GLN B N 1
ATOM 3423 C CA . GLN B 1 173 ? 11.552 6.54 25.43 1 97.76 173 GLN B CA 1
ATOM 3424 C C . GLN B 1 173 ? 11.859 5.736 24.169 1 97.76 173 GLN B C 1
ATOM 3426 O O . GLN B 1 173 ? 12.548 6.221 23.27 1 97.76 173 GLN B O 1
ATOM 3431 N N . ARG B 1 174 ? 11.36 4.553 24.102 1 97.33 174 ARG B N 1
ATOM 3432 C CA . ARG B 1 174 ? 11.6 3.723 22.926 1 97.33 174 ARG B CA 1
ATOM 3433 C C . ARG B 1 174 ? 10.952 4.33 21.686 1 97.33 174 ARG B C 1
ATOM 3435 O O . ARG B 1 174 ? 11.568 4.384 20.62 1 97.33 174 ARG B O 1
ATOM 3442 N N . TYR B 1 175 ? 9.736 4.775 21.859 1 97.64 175 TYR B N 1
ATOM 3443 C CA . TYR B 1 175 ? 8.984 5.345 20.746 1 97.64 175 TYR B CA 1
ATOM 3444 C C . TYR B 1 175 ? 9.655 6.61 20.225 1 97.64 175 TYR B C 1
ATOM 3446 O O . TYR B 1 175 ? 9.843 6.767 19.016 1 97.64 175 TYR B O 1
ATOM 3454 N N . LEU B 1 176 ? 9.994 7.488 21.12 1 96.85 176 LEU B N 1
ATOM 3455 C CA . LEU B 1 176 ? 10.632 8.75 20.76 1 96.85 176 LEU B CA 1
ATOM 3456 C C . LEU B 1 176 ? 11.987 8.506 20.105 1 96.85 176 LEU B C 1
ATOM 3458 O O . LEU B 1 176 ? 12.344 9.181 19.137 1 96.85 176 LEU B O 1
ATOM 3462 N N . SER B 1 177 ? 12.716 7.548 20.634 1 94.33 177 SER B N 1
ATOM 3463 C CA . SER B 1 177 ? 14.012 7.214 20.054 1 94.33 177 SER B CA 1
ATOM 3464 C C . SER B 1 177 ? 13.858 6.639 18.65 1 94.33 177 SER B C 1
ATOM 3466 O O . SER B 1 177 ? 14.576 7.035 17.729 1 94.33 177 SER B O 1
ATOM 3468 N N . LEU B 1 178 ? 12.902 5.771 18.544 1 92.4 178 LEU B N 1
ATOM 3469 C CA . LEU B 1 178 ? 12.628 5.108 17.274 1 92.4 178 LEU B CA 1
ATOM 3470 C C . LEU B 1 178 ? 12.271 6.126 16.196 1 92.4 178 LEU B C 1
ATOM 3472 O O . LEU B 1 178 ? 12.735 6.02 15.058 1 92.4 178 LEU B O 1
ATOM 3476 N N . MET B 1 179 ? 11.488 7.084 16.558 1 93.16 179 MET B N 1
ATOM 3477 C CA . MET B 1 179 ? 10.952 8.035 15.589 1 93.16 179 MET B CA 1
ATOM 3478 C C . MET B 1 179 ? 11.8 9.302 15.544 1 93.16 179 MET B C 1
ATOM 3480 O O . MET B 1 179 ? 11.572 10.178 14.707 1 93.16 179 MET B O 1
ATOM 3484 N N . THR B 1 180 ? 12.743 9.444 16.455 1 91.92 180 THR B N 1
ATOM 3485 C CA . THR B 1 180 ? 13.593 10.622 16.588 1 91.92 180 THR B CA 1
ATOM 3486 C C . THR B 1 180 ? 12.759 11.857 16.916 1 91.92 180 THR B C 1
ATOM 3488 O O . THR B 1 180 ? 12.942 12.915 16.309 1 91.92 180 THR B O 1
ATOM 3491 N N . PHE B 1 181 ? 11.736 11.619 17.729 1 94.87 181 PHE B N 1
ATOM 3492 C CA . PHE B 1 181 ? 10.925 12.717 18.243 1 94.87 181 PHE B CA 1
ATOM 3493 C C . PHE B 1 181 ? 11.544 13.3 19.508 1 94.87 181 PHE B C 1
ATOM 3495 O O . PHE B 1 181 ? 11.827 12.57 20.46 1 94.87 181 PHE B O 1
ATOM 3502 N N . PRO B 1 182 ? 11.685 14.617 19.579 1 96.02 182 PRO B N 1
ATOM 3503 C CA . PRO B 1 182 ? 12.228 15.203 20.807 1 96.02 182 PRO B CA 1
ATOM 3504 C C . PRO B 1 182 ? 11.253 15.122 21.98 1 96.02 182 PRO B C 1
ATOM 3506 O O . PRO B 1 182 ? 11.677 15.047 23.136 1 96.02 182 PRO B O 1
ATOM 3509 N N . ALA B 1 183 ? 9.999 15.234 21.675 1 95.64 183 ALA B N 1
ATOM 3510 C CA . ALA B 1 183 ? 8.931 15.185 22.671 1 95.64 183 ALA B CA 1
ATOM 3511 C C . ALA B 1 183 ? 7.601 14.799 22.03 1 95.64 183 ALA B C 1
ATOM 3513 O O . ALA B 1 183 ? 7.441 14.894 20.811 1 95.64 183 ALA B O 1
ATOM 3514 N N . ILE B 1 184 ? 6.703 14.373 22.834 1 96.81 184 ILE B N 1
ATOM 3515 C CA . ILE B 1 184 ? 5.398 13.962 22.328 1 96.81 184 ILE B CA 1
ATOM 3516 C C . ILE B 1 184 ? 4.296 14.516 23.229 1 96.81 184 ILE B C 1
ATOM 3518 O O . ILE B 1 184 ? 4.107 14.041 24.351 1 96.81 184 ILE B O 1
ATOM 3522 N N . PRO B 1 185 ? 3.544 15.485 22.789 1 97.97 185 PRO B N 1
ATOM 3523 C CA . PRO B 1 185 ? 2.486 16.082 23.608 1 97.97 185 PRO B CA 1
ATOM 3524 C C . PRO B 1 185 ? 1.19 15.275 23.577 1 97.97 185 PRO B C 1
ATOM 3526 O O . PRO B 1 185 ? 1.025 14.398 22.725 1 97.97 185 PRO B O 1
ATOM 3529 N N . THR B 1 186 ? 0.306 15.552 24.508 1 98.46 186 THR B N 1
ATOM 3530 C CA . THR B 1 186 ? -1.07 15.069 24.488 1 98.46 186 THR B CA 1
ATOM 3531 C C . THR B 1 186 ? -1.975 16.044 23.74 1 98.46 186 THR B C 1
ATOM 3533 O O . THR B 1 186 ? -1.549 17.143 23.38 1 98.46 186 THR B O 1
ATOM 3536 N N . VAL B 1 187 ? -3.207 15.635 23.538 1 98.73 187 VAL B N 1
ATOM 3537 C CA . VAL B 1 187 ? -4.198 16.501 22.906 1 98.73 187 VAL B CA 1
ATOM 3538 C C . VAL B 1 187 ? -4.366 17.778 23.726 1 98.73 187 VAL B C 1
ATOM 3540 O O . VAL B 1 187 ? -4.367 18.881 23.175 1 98.73 187 VAL B O 1
ATOM 3543 N N . LYS B 1 188 ? -4.455 17.665 25.029 1 98.44 188 LYS B N 1
ATOM 3544 C CA . LYS B 1 188 ? -4.667 18.804 25.918 1 98.44 188 LYS B CA 1
ATOM 3545 C C . LYS B 1 188 ? -3.474 19.755 25.887 1 98.44 188 LYS B C 1
ATOM 3547 O O . LYS B 1 188 ? -3.646 20.975 25.905 1 98.44 188 LYS B O 1
ATOM 3552 N N . GLU B 1 189 ? -2.355 19.193 25.872 1 98.39 189 GLU B N 1
ATOM 3553 C CA . GLU B 1 189 ? -1.149 20.015 25.863 1 98.39 189 GLU B CA 1
ATOM 3554 C C . GLU B 1 189 ? -1.049 20.833 24.579 1 98.39 189 GLU B C 1
ATOM 3556 O O . GLU B 1 189 ? -0.726 22.022 24.618 1 98.39 189 GLU B O 1
ATOM 3561 N N . TYR B 1 190 ? -1.338 20.223 23.456 1 98.45 190 TYR B N 1
ATOM 3562 C CA . TYR B 1 190 ? -1.308 20.953 22.193 1 98.45 190 TYR B CA 1
ATOM 3563 C C . TYR B 1 190 ? -2.381 22.036 22.164 1 98.45 190 TYR B C 1
ATOM 3565 O O . TYR B 1 190 ? -2.156 23.127 21.635 1 98.45 190 TYR B O 1
ATOM 3573 N N . ALA B 1 191 ? -3.528 21.737 22.683 1 98.81 191 ALA B N 1
ATOM 3574 C CA . ALA B 1 191 ? -4.588 22.739 22.763 1 98.81 191 ALA B CA 1
ATOM 3575 C C . ALA B 1 191 ? -4.134 23.955 23.566 1 98.81 191 ALA B C 1
ATOM 3577 O O . ALA B 1 191 ? -4.381 25.096 23.168 1 98.81 191 ALA B O 1
ATOM 3578 N N . ARG B 1 192 ? -3.474 23.707 24.645 1 98.66 192 ARG B N 1
ATOM 3579 C CA . ARG B 1 192 ? -2.968 24.794 25.477 1 98.66 192 ARG B CA 1
ATOM 3580 C C . ARG B 1 192 ? -1.921 25.613 24.73 1 98.66 192 ARG B C 1
ATOM 3582 O O . ARG B 1 192 ? -1.875 26.838 24.859 1 98.66 192 ARG B O 1
ATOM 3589 N N . MET B 1 193 ? -1.094 24.93 24.01 1 98.65 193 MET B N 1
ATOM 3590 C CA . MET B 1 193 ? -0.073 25.627 23.233 1 98.65 193 MET B CA 1
ATOM 3591 C C . MET B 1 193 ? -0.712 26.521 22.174 1 98.65 193 MET B C 1
ATOM 3593 O O . MET B 1 193 ? -0.229 27.624 21.914 1 98.65 193 MET B O 1
ATOM 3597 N N . LEU B 1 194 ? -1.76 26.035 21.562 1 98.78 194 LEU B N 1
ATOM 3598 C CA . LEU B 1 194 ? -2.48 26.835 20.577 1 98.78 194 LEU B CA 1
ATOM 3599 C C . LEU B 1 194 ? -3.087 28.076 21.223 1 98.78 194 LEU B C 1
ATOM 3601 O O . LEU B 1 194 ? -2.98 29.178 20.68 1 98.78 194 LEU B O 1
ATOM 3605 N N . GLU B 1 195 ? -3.665 27.886 22.398 1 98.51 195 GLU B N 1
ATOM 3606 C CA . GLU B 1 195 ? -4.239 29.018 23.119 1 98.51 195 GLU B CA 1
ATOM 3607 C C . GLU B 1 195 ? -3.169 30.047 23.472 1 98.51 195 GLU B C 1
ATOM 3609 O O . GLU B 1 195 ? -3.37 31.249 23.285 1 98.51 195 GLU B O 1
ATOM 3614 N N . LYS B 1 196 ? -2.112 29.519 23.965 1 98.27 196 LYS B N 1
ATOM 3615 C CA . LYS B 1 196 ? -0.995 30.392 24.312 1 98.27 196 LYS B CA 1
ATOM 3616 C C . LYS B 1 196 ? -0.481 31.141 23.085 1 98.27 196 LYS B C 1
ATOM 3618 O O . LYS B 1 196 ? -0.037 32.286 23.191 1 98.27 196 LYS B O 1
ATOM 3623 N N . GLY B 1 197 ? -0.577 30.481 21.964 1 97.82 197 GLY B N 1
ATOM 3624 C CA . GLY B 1 197 ? -0.121 31.077 20.718 1 97.82 197 GLY B CA 1
ATOM 3625 C C . GLY B 1 197 ? -1.118 32.054 20.124 1 97.82 197 GLY B C 1
ATOM 3626 O O . GLY B 1 197 ? -0.871 32.634 19.065 1 97.82 197 GLY B O 1
ATOM 3627 N N . GLY B 1 198 ? -2.264 32.265 20.766 1 97.69 198 GLY B N 1
ATOM 3628 C CA . GLY B 1 198 ? -3.22 33.268 20.326 1 97.69 198 GLY B CA 1
ATOM 3629 C C . GLY B 1 198 ? -4.337 32.695 19.474 1 97.69 198 GLY B C 1
ATOM 3630 O O . GLY B 1 198 ? -5.01 33.429 18.747 1 97.69 198 GLY B O 1
ATOM 3631 N N . PHE B 1 199 ? -4.507 31.406 19.545 1 98.62 199 PHE B N 1
ATOM 3632 C CA . PHE B 1 199 ? -5.569 30.777 18.77 1 98.62 199 PHE B CA 1
ATOM 3633 C C . PHE B 1 199 ? -6.754 30.424 19.661 1 98.62 199 PHE B C 1
ATOM 3635 O O . PHE B 1 199 ? -6.574 30.047 20.821 1 98.62 199 PHE B O 1
ATOM 3642 N N . GLU B 1 200 ? -7.933 30.585 19.174 1 98.51 200 GLU B N 1
ATOM 3643 C CA . GLU B 1 200 ? -9.102 29.89 19.704 1 98.51 200 GLU B CA 1
ATOM 3644 C C . GLU B 1 200 ? -9.178 28.459 19.179 1 98.51 200 GLU B C 1
ATOM 3646 O O . GLU B 1 200 ? -9.3 28.241 17.972 1 98.51 200 GLU B O 1
ATOM 3651 N N . VAL B 1 201 ? -9.166 27.522 20.057 1 98.78 201 VAL B N 1
ATOM 3652 C CA . VAL B 1 201 ? -9.137 26.121 19.648 1 98.78 201 VAL B CA 1
ATOM 3653 C C . VAL B 1 201 ? -10.537 25.673 19.236 1 98.78 201 VAL B C 1
ATOM 3655 O O . VAL B 1 201 ? -11.465 25.691 20.047 1 98.78 201 VAL B O 1
ATOM 3658 N N . GLU B 1 202 ? -10.654 25.269 18.032 1 98.8 202 GLU B N 1
ATOM 3659 C CA . GLU B 1 202 ? -11.937 24.795 17.521 1 98.8 202 GLU B CA 1
ATOM 3660 C C . GLU B 1 202 ? -12.005 23.27 17.531 1 98.8 202 GLU B C 1
ATOM 3662 O O . GLU B 1 202 ? -13.073 22.693 17.747 1 98.8 202 GLU B O 1
ATOM 3667 N N . ILE B 1 203 ? -10.922 22.652 17.218 1 98.89 203 ILE B N 1
ATOM 3668 C CA . ILE B 1 203 ? -10.815 21.197 17.222 1 98.89 203 ILE B CA 1
ATOM 3669 C C . ILE B 1 203 ? -9.526 20.776 17.925 1 98.89 203 ILE B C 1
ATOM 3671 O O . ILE B 1 203 ? -8.455 21.324 17.652 1 98.89 203 ILE B O 1
ATOM 3675 N N . ALA B 1 204 ? -9.514 19.919 18.796 1 98.9 204 ALA B N 1
ATOM 3676 C CA . ALA B 1 204 ? -8.419 19.202 19.446 1 98.9 204 ALA B CA 1
ATOM 3677 C C . ALA B 1 204 ? -8.861 17.81 19.888 1 98.9 204 ALA B C 1
ATOM 3679 O O . ALA B 1 204 ? -9.487 17.655 20.94 1 98.9 204 ALA B O 1
ATOM 3680 N N . GLU B 1 205 ? -8.567 16.823 19.065 1 98.8 205 GLU B N 1
ATOM 3681 C CA . GLU B 1 205 ? -9.116 15.5 19.347 1 98.8 205 GLU B CA 1
ATOM 3682 C C . GLU B 1 205 ? -8.27 14.403 18.706 1 98.8 205 GLU B C 1
ATOM 3684 O O . GLU B 1 205 ? -7.367 14.689 17.917 1 98.8 205 GLU B O 1
ATOM 3689 N N . ASN B 1 206 ? -8.483 13.178 19.124 1 98.64 206 ASN B N 1
ATOM 3690 C CA . ASN B 1 206 ? -7.97 11.997 18.439 1 98.64 206 ASN B CA 1
ATOM 3691 C C . ASN B 1 206 ? -8.639 11.802 17.081 1 98.64 206 ASN B C 1
ATOM 3693 O O . ASN B 1 206 ? -9.865 11.713 16.995 1 98.64 206 ASN B O 1
ATOM 3697 N N . SER B 1 207 ? -7.857 11.767 16.026 1 98.41 207 SER B N 1
ATOM 3698 C CA . SER B 1 207 ? -8.432 11.659 14.689 1 98.41 207 SER B CA 1
ATOM 3699 C C . SER B 1 207 ? -9.077 10.294 14.474 1 98.41 207 SER B C 1
ATOM 3701 O O . SER B 1 207 ? -9.901 10.126 13.573 1 98.41 207 SER B O 1
ATOM 3703 N N . GLY B 1 208 ? -8.547 9.259 15.262 1 98.05 208 GLY B N 1
ATOM 3704 C CA . GLY B 1 208 ? -9.043 7.9 15.114 1 98.05 208 GLY B CA 1
ATOM 3705 C C . GLY B 1 208 ? -8.425 7.163 13.941 1 98.05 208 GLY B C 1
ATOM 3706 O O . GLY B 1 208 ? -8.795 6.023 13.653 1 98.05 208 GLY B O 1
ATOM 3707 N N . ARG B 1 209 ? -7.454 7.673 13.274 1 97.94 209 ARG B N 1
ATOM 3708 C CA . ARG B 1 209 ? -6.947 7.11 12.027 1 97.94 209 ARG B CA 1
ATOM 3709 C C . ARG B 1 209 ? -5.668 6.315 12.265 1 97.94 209 ARG B C 1
ATOM 3711 O O . ARG B 1 209 ? -5.249 5.532 11.41 1 97.94 209 ARG B O 1
ATOM 3718 N N . TYR B 1 210 ? -5.053 6.501 13.394 1 98.14 210 TYR B N 1
ATOM 3719 C CA . TYR B 1 210 ? -3.716 5.966 13.626 1 98.14 210 TYR B CA 1
ATOM 3720 C C . TYR B 1 210 ? -3.729 4.442 13.608 1 98.14 210 TYR B C 1
ATOM 3722 O O . TYR B 1 210 ? -2.955 3.817 12.878 1 98.14 210 TYR B O 1
ATOM 3730 N N . LEU B 1 211 ? -4.578 3.81 14.36 1 98.07 211 LEU B N 1
ATOM 3731 C CA . LEU B 1 211 ? -4.561 2.36 14.521 1 98.07 211 LEU B CA 1
ATOM 3732 C C . LEU B 1 211 ? -4.869 1.663 13.2 1 98.07 211 LEU B C 1
ATOM 3734 O O . LEU B 1 211 ? -4.116 0.788 12.765 1 98.07 211 LEU B O 1
ATOM 3738 N N . PRO B 1 212 ? -5.945 2.046 12.459 1 97.81 212 PRO B N 1
ATOM 3739 C CA . PRO B 1 212 ? -6.199 1.367 11.186 1 97.81 212 PRO B CA 1
ATOM 3740 C C . PRO B 1 212 ? -5.05 1.525 10.194 1 97.81 212 PRO B C 1
ATOM 3742 O O . PRO B 1 212 ? -4.76 0.604 9.426 1 97.81 212 PRO B O 1
ATOM 3745 N N . ALA B 1 213 ? -4.426 2.657 10.179 1 97.99 213 ALA B N 1
ATOM 3746 C CA . ALA B 1 213 ? -3.287 2.866 9.289 1 97.99 213 ALA B CA 1
ATOM 3747 C C . ALA B 1 213 ? -2.131 1.937 9.649 1 97.99 213 ALA B C 1
ATOM 3749 O O . ALA B 1 213 ? -1.568 1.27 8.779 1 97.99 213 ALA B O 1
ATOM 3750 N N . MET B 1 214 ? -1.827 1.884 10.934 1 97.92 214 MET B N 1
ATOM 3751 C CA . MET B 1 214 ? -0.718 1.046 11.378 1 97.92 214 MET B CA 1
ATOM 3752 C C . MET B 1 214 ? -0.976 -0.42 11.048 1 97.92 214 MET B C 1
ATOM 3754 O O . MET B 1 214 ? -0.059 -1.145 10.66 1 97.92 214 MET B O 1
ATOM 3758 N N . ASN B 1 215 ? -2.22 -0.852 11.236 1 97.84 215 ASN B N 1
ATOM 3759 C CA . ASN B 1 215 ? -2.562 -2.223 10.872 1 97.84 215 ASN B CA 1
ATOM 3760 C C . ASN B 1 215 ? -2.302 -2.491 9.392 1 97.84 215 ASN B C 1
ATOM 3762 O O . ASN B 1 215 ? -1.772 -3.544 9.031 1 97.84 215 ASN B O 1
ATOM 3766 N N . SER B 1 216 ? -2.669 -1.579 8.611 1 97.84 216 SER B N 1
ATOM 3767 C CA . SER B 1 216 ? -2.459 -1.71 7.173 1 97.84 216 SER B CA 1
ATOM 3768 C C . SER B 1 216 ? -0.973 -1.731 6.831 1 97.84 216 SER B C 1
ATOM 3770 O O . SER B 1 216 ? -0.533 -2.532 6.004 1 97.84 216 SER B O 1
ATOM 3772 N N . TYR B 1 217 ? -0.189 -0.857 7.441 1 97.94 217 TYR B N 1
ATOM 3773 C CA . TYR B 1 217 ? 1.243 -0.793 7.173 1 97.94 217 TYR B CA 1
ATOM 3774 C C . TYR B 1 217 ? 1.929 -2.096 7.563 1 97.94 217 TYR B C 1
ATOM 3776 O O . TYR B 1 217 ? 2.773 -2.607 6.822 1 97.94 217 TYR B O 1
ATOM 3784 N N . VAL B 1 218 ? 1.536 -2.604 8.705 1 98.22 218 VAL B N 1
ATOM 3785 C CA . VAL B 1 218 ? 2.109 -3.864 9.166 1 98.22 218 VAL B CA 1
ATOM 3786 C C . VAL B 1 218 ? 1.757 -4.981 8.186 1 98.22 218 VAL B C 1
ATOM 3788 O O . VAL B 1 218 ? 2.614 -5.79 7.823 1 98.22 218 VAL B O 1
ATOM 3791 N N . HIS B 1 219 ? 0.551 -5.025 7.755 1 98.14 219 HIS B N 1
ATOM 3792 C CA . HIS B 1 219 ? 0.152 -6.034 6.78 1 98.14 219 HIS B CA 1
ATOM 3793 C C . HIS B 1 219 ? 0.98 -5.926 5.504 1 98.14 219 HIS B C 1
ATOM 3795 O O . HIS B 1 219 ? 1.468 -6.934 4.988 1 98.14 219 HIS B O 1
ATOM 3801 N N . MET B 1 220 ? 1.131 -4.74 5.001 1 97.79 220 MET B N 1
ATOM 3802 C CA . MET B 1 220 ? 1.893 -4.525 3.774 1 97.79 220 MET B CA 1
ATOM 3803 C C . MET B 1 220 ? 3.333 -4.999 3.939 1 97.79 220 MET B C 1
ATOM 3805 O O . MET B 1 220 ? 3.849 -5.736 3.096 1 97.79 220 MET B O 1
ATOM 3809 N N . LEU B 1 221 ? 3.901 -4.67 5.024 1 97.62 221 LEU B N 1
ATOM 3810 C CA . LEU B 1 221 ? 5.327 -4.92 5.208 1 97.62 221 LEU B CA 1
ATOM 3811 C C . LEU B 1 221 ? 5.583 -6.386 5.541 1 97.62 221 LEU B C 1
ATOM 3813 O O . LEU B 1 221 ? 6.621 -6.939 5.17 1 97.62 221 LEU B O 1
ATOM 3817 N N . LYS B 1 222 ? 4.653 -7.051 6.177 1 97.61 222 LYS B N 1
ATOM 3818 C CA . LYS B 1 222 ? 4.889 -8.423 6.618 1 97.61 222 LYS B CA 1
ATOM 3819 C C . LYS B 1 222 ? 4.385 -9.427 5.585 1 97.61 222 LYS B C 1
ATOM 3821 O O . LYS B 1 222 ? 4.848 -10.568 5.543 1 97.61 222 LYS B O 1
ATOM 3826 N N . ARG B 1 223 ? 3.447 -8.981 4.786 1 97.8 223 ARG B N 1
ATOM 3827 C CA . ARG B 1 223 ? 2.761 -9.993 3.989 1 97.8 223 ARG B CA 1
ATOM 3828 C C . ARG B 1 223 ? 2.746 -9.61 2.513 1 97.8 223 ARG B C 1
ATOM 3830 O O . ARG B 1 223 ? 3.127 -10.41 1.655 1 97.8 223 ARG B O 1
ATOM 3837 N N . GLN B 1 224 ? 2.426 -8.41 2.198 1 98.01 224 GLN B N 1
ATOM 3838 C CA . GLN B 1 224 ? 2.048 -8.094 0.825 1 98.01 224 GLN B CA 1
ATOM 3839 C C . GLN B 1 224 ? 3.224 -7.501 0.053 1 98.01 224 GLN B C 1
ATOM 3841 O O . GLN B 1 224 ? 3.517 -7.927 -1.066 1 98.01 224 GLN B O 1
ATOM 3846 N N . ALA B 1 225 ? 3.911 -6.546 0.646 1 97.48 225 ALA B N 1
ATOM 3847 C CA . ALA B 1 225 ? 4.938 -5.801 -0.076 1 97.48 225 ALA B CA 1
ATOM 3848 C C . ALA B 1 225 ? 6.335 -6.183 0.407 1 97.48 225 ALA B C 1
ATOM 3850 O O . ALA B 1 225 ? 7.23 -5.337 0.468 1 97.48 225 ALA B O 1
ATOM 3851 N N . VAL B 1 226 ? 6.497 -7.424 0.805 1 97.79 226 VAL B N 1
ATOM 3852 C CA . VAL B 1 226 ? 7.73 -7.916 1.412 1 97.79 226 VAL B CA 1
ATOM 3853 C C . VAL B 1 226 ? 8.892 -7.738 0.438 1 97.79 226 VAL B C 1
ATOM 3855 O O . VAL B 1 226 ? 9.938 -7.195 0.802 1 97.79 226 VAL B O 1
ATOM 3858 N N . TYR B 1 227 ? 8.694 -8.162 -0.805 1 97.93 227 TYR B N 1
ATOM 3859 C CA . TYR B 1 227 ? 9.755 -8.086 -1.803 1 97.93 227 TYR B CA 1
ATOM 3860 C C . TYR B 1 227 ? 10.164 -6.64 -2.054 1 97.93 227 TYR B C 1
ATOM 3862 O O . TYR B 1 227 ? 11.356 -6.324 -2.096 1 97.93 227 TYR B O 1
ATOM 3870 N N . ASP B 1 228 ? 9.175 -5.765 -2.235 1 97.25 228 ASP B N 1
ATOM 3871 C CA . ASP B 1 228 ? 9.434 -4.353 -2.498 1 97.25 228 ASP B CA 1
ATOM 3872 C C . ASP B 1 228 ? 10.192 -3.709 -1.339 1 97.25 228 ASP B C 1
ATOM 3874 O O . ASP B 1 228 ? 11.145 -2.958 -1.555 1 97.25 228 ASP B O 1
ATOM 3878 N N . ALA B 1 229 ? 9.785 -4.033 -0.152 1 97.36 229 ALA B N 1
ATOM 3879 C CA . ALA B 1 229 ? 10.424 -3.458 1.029 1 97.36 229 ALA B CA 1
ATOM 3880 C C . ALA B 1 229 ? 11.868 -3.935 1.158 1 97.36 229 ALA B C 1
ATOM 3882 O O . ALA B 1 229 ? 12.773 -3.134 1.402 1 97.36 229 ALA B O 1
ATOM 3883 N N . LYS B 1 230 ? 12.069 -5.204 0.987 1 97.09 230 LYS B N 1
ATOM 3884 C CA . LYS B 1 230 ? 13.422 -5.747 1.064 1 97.09 230 LYS B CA 1
ATOM 3885 C C . LYS B 1 230 ? 14.321 -5.136 -0.007 1 97.09 230 LYS B C 1
ATOM 3887 O O . LYS B 1 230 ? 15.481 -4.812 0.259 1 97.09 230 LYS B O 1
ATOM 3892 N N . LYS B 1 231 ? 13.775 -5.025 -1.169 1 96.6 231 LYS B N 1
ATOM 3893 C CA . LYS B 1 231 ? 14.542 -4.409 -2.247 1 96.6 231 LYS B CA 1
ATOM 3894 C C . LYS B 1 231 ? 14.981 -2.996 -1.872 1 96.6 231 LYS B C 1
ATOM 3896 O O . LYS B 1 231 ? 16.134 -2.62 -2.09 1 96.6 231 LYS B O 1
ATOM 3901 N N . LEU B 1 232 ? 14.101 -2.224 -1.312 1 95.71 232 LEU B N 1
ATOM 3902 C CA . LEU B 1 232 ? 14.401 -0.854 -0.913 1 95.71 232 LEU B CA 1
ATOM 3903 C C . LEU B 1 232 ? 15.468 -0.827 0.177 1 95.71 232 LEU B C 1
ATOM 3905 O O . LEU B 1 232 ? 16.224 0.141 0.287 1 95.71 232 LEU B O 1
ATOM 3909 N N . LEU B 1 233 ? 15.546 -1.863 0.949 1 95.55 233 LEU B N 1
ATOM 3910 C CA . LEU B 1 233 ? 16.518 -1.96 2.032 1 95.55 233 LEU B CA 1
ATOM 3911 C C . LEU B 1 233 ? 17.765 -2.712 1.578 1 95.55 233 LEU B C 1
ATOM 3913 O O . LEU B 1 233 ? 18.547 -3.183 2.407 1 95.55 233 LEU B O 1
ATOM 3917 N N . ASN B 1 234 ? 17.894 -2.946 0.254 1 94.76 234 ASN B N 1
ATOM 3918 C CA . ASN B 1 234 ? 19.039 -3.607 -0.362 1 94.76 234 ASN B CA 1
ATOM 3919 C C . ASN B 1 234 ? 19.209 -5.032 0.156 1 94.76 234 ASN B C 1
ATOM 3921 O O . ASN B 1 234 ? 20.332 -5.481 0.395 1 94.76 234 ASN B O 1
ATOM 3925 N N . TRP B 1 235 ? 18.126 -5.632 0.518 1 95.25 235 TRP B N 1
ATOM 3926 C CA . TRP B 1 235 ? 18.048 -7.042 0.883 1 95.25 235 TRP B CA 1
ATOM 3927 C C . TRP B 1 235 ? 18.772 -7.305 2.2 1 95.25 235 TRP B C 1
ATOM 3929 O O . TRP B 1 235 ? 19.269 -8.41 2.432 1 95.25 235 TRP B O 1
ATOM 3939 N N . ASP B 1 236 ? 18.946 -6.317 3.064 1 95.5 236 ASP B N 1
ATOM 3940 C CA . ASP B 1 236 ? 19.504 -6.455 4.405 1 95.5 236 ASP B CA 1
ATOM 3941 C C . ASP B 1 236 ? 18.476 -7.038 5.371 1 95.5 236 ASP B C 1
ATOM 3943 O O . ASP B 1 236 ? 17.612 -6.318 5.876 1 95.5 236 ASP B O 1
ATOM 3947 N N . ASP B 1 237 ? 18.586 -8.285 5.698 1 95.69 237 ASP B N 1
ATOM 3948 C CA . ASP B 1 237 ? 17.609 -9.002 6.512 1 95.69 237 ASP B CA 1
ATOM 3949 C C . ASP B 1 237 ? 17.54 -8.423 7.924 1 95.69 237 ASP B C 1
ATOM 3951 O O . ASP B 1 237 ? 16.47 -8.389 8.535 1 95.69 237 ASP B O 1
ATOM 3955 N N . GLU B 1 238 ? 18.641 -8.056 8.401 1 96.65 238 GLU B N 1
ATOM 3956 C CA . GLU B 1 238 ? 18.651 -7.466 9.736 1 96.65 238 GLU B CA 1
ATOM 3957 C C . GLU B 1 238 ? 17.865 -6.158 9.768 1 96.65 238 GLU B C 1
ATOM 3959 O O . GLU B 1 238 ? 17.041 -5.945 10.66 1 96.65 238 GLU B O 1
ATOM 3964 N N . ALA B 1 239 ? 18.141 -5.313 8.748 1 94.67 239 ALA B N 1
ATOM 3965 C CA . ALA B 1 239 ? 17.416 -4.049 8.654 1 94.67 239 ALA B CA 1
ATOM 3966 C C . ALA B 1 239 ? 15.918 -4.287 8.481 1 94.67 239 ALA B C 1
ATOM 3968 O O . ALA B 1 239 ? 15.099 -3.595 9.09 1 94.67 239 ALA B O 1
ATOM 3969 N N . TYR B 1 240 ? 15.59 -5.221 7.71 1 96.4 240 TYR B N 1
ATOM 3970 C CA . TYR B 1 240 ? 14.189 -5.536 7.452 1 96.4 240 TYR B CA 1
ATOM 3971 C C . TYR B 1 240 ? 13.501 -6.034 8.717 1 96.4 240 TYR B C 1
ATOM 3973 O O . TYR B 1 240 ? 12.393 -5.6 9.04 1 96.4 240 TYR B O 1
ATOM 3981 N N . ASN B 1 241 ? 14.096 -6.941 9.439 1 96.92 241 ASN B N 1
ATOM 3982 C CA . ASN B 1 241 ? 13.521 -7.478 10.668 1 96.92 241 ASN B CA 1
ATOM 3983 C C . ASN B 1 241 ? 13.336 -6.39 11.722 1 96.92 241 ASN B C 1
ATOM 3985 O O . ASN B 1 241 ? 12.342 -6.388 12.449 1 96.92 241 ASN B O 1
ATOM 3989 N N . LYS B 1 242 ? 14.308 -5.543 11.802 1 95.87 242 LYS B N 1
ATOM 3990 C CA . LYS B 1 242 ? 14.177 -4.415 12.721 1 95.87 242 LYS B CA 1
ATOM 3991 C C . LYS B 1 242 ? 12.991 -3.532 12.343 1 95.87 242 LYS B C 1
ATOM 3993 O O . LYS B 1 242 ? 12.234 -3.095 13.211 1 95.87 242 LYS B O 1
ATOM 3998 N N . LEU B 1 243 ? 12.842 -3.259 11.088 1 95.44 243 LEU B N 1
ATOM 3999 C CA . LEU B 1 243 ? 11.731 -2.461 10.582 1 95.44 243 LEU B CA 1
ATOM 4000 C C . LEU B 1 243 ? 10.394 -3.073 10.984 1 95.44 243 LEU B C 1
ATOM 4002 O O . LEU B 1 243 ? 9.512 -2.373 11.486 1 95.44 243 LEU B O 1
ATOM 4006 N N . ILE B 1 244 ? 10.244 -4.328 10.798 1 97.03 244 ILE B N 1
ATOM 4007 C CA . ILE B 1 244 ? 9.01 -5.03 11.133 1 97.03 244 ILE B CA 1
ATOM 4008 C C . ILE B 1 244 ? 8.742 -4.915 12.632 1 97.03 244 ILE B C 1
ATOM 4010 O O . ILE B 1 244 ? 7.623 -4.604 13.047 1 97.03 244 ILE B O 1
ATOM 4014 N N . SER B 1 245 ? 9.776 -5.172 13.383 1 97.56 245 SER B N 1
ATOM 4015 C CA . SER B 1 245 ? 9.64 -5.104 14.835 1 97.56 245 SER B CA 1
ATOM 4016 C C . SER B 1 245 ? 9.207 -3.713 15.285 1 97.56 245 SER B C 1
ATOM 4018 O O . SER B 1 245 ? 8.376 -3.577 16.185 1 97.56 245 SER B O 1
ATOM 4020 N N . ASP B 1 246 ? 9.756 -2.707 14.676 1 96.64 246 ASP B N 1
ATOM 4021 C CA . ASP B 1 246 ? 9.425 -1.324 15.009 1 96.64 246 ASP B CA 1
ATOM 4022 C C . ASP B 1 246 ? 7.969 -1.012 14.672 1 96.64 246 ASP B C 1
ATOM 4024 O O . ASP B 1 246 ? 7.256 -0.408 15.476 1 96.64 246 ASP B O 1
ATOM 4028 N N . PHE B 1 247 ? 7.533 -1.465 13.551 1 97.75 247 PHE B N 1
ATOM 4029 C CA . PHE B 1 247 ? 6.155 -1.213 13.147 1 97.75 247 PHE B CA 1
ATOM 4030 C C . PHE B 1 247 ? 5.182 -1.975 14.038 1 97.75 247 PHE B C 1
ATOM 4032 O O . PHE B 1 247 ? 4.113 -1.464 14.378 1 97.75 247 PHE B O 1
ATOM 4039 N N . GLU B 1 248 ? 5.507 -3.152 14.387 1 98.36 248 GLU B N 1
ATOM 4040 C CA . GLU B 1 248 ? 4.66 -3.92 15.294 1 98.36 248 GLU B CA 1
ATOM 4041 C C . GLU B 1 248 ? 4.579 -3.257 16.667 1 98.36 248 GLU B C 1
ATOM 4043 O O . GLU B 1 248 ? 3.517 -3.24 17.292 1 98.36 248 GLU B O 1
ATOM 4048 N N . PHE B 1 249 ? 5.751 -2.774 17.084 1 98.54 249 PHE B N 1
ATOM 4049 C CA . PHE B 1 249 ? 5.783 -2.047 18.348 1 98.54 249 PHE B CA 1
ATOM 4050 C C . PHE B 1 249 ? 4.824 -0.863 18.316 1 98.54 249 PHE B C 1
ATOM 4052 O O . PHE B 1 249 ? 4.006 -0.694 19.223 1 98.54 249 PHE B O 1
ATOM 4059 N N . MET B 1 250 ? 4.826 -0.116 17.289 1 98.3 250 MET B N 1
ATOM 4060 C CA . MET B 1 250 ? 3.948 1.043 17.155 1 98.3 250 MET B CA 1
ATOM 4061 C C . MET B 1 250 ? 2.491 0.61 17.037 1 98.3 250 MET B C 1
ATOM 4063 O O . MET B 1 250 ? 1.603 1.239 17.616 1 98.3 250 MET B O 1
ATOM 4067 N N . ALA B 1 251 ? 2.257 -0.426 16.318 1 98.49 251 ALA B N 1
ATOM 4068 C CA . ALA B 1 251 ? 0.895 -0.931 16.161 1 98.49 251 ALA B CA 1
ATOM 4069 C C . ALA B 1 251 ? 0.322 -1.388 17.5 1 98.49 251 ALA B C 1
ATOM 4071 O O . ALA B 1 251 ? -0.862 -1.181 17.778 1 98.49 251 ALA B O 1
ATOM 4072 N N . ASN B 1 252 ? 1.108 -2.043 18.277 1 98.64 252 ASN B N 1
ATOM 4073 C CA . ASN B 1 252 ? 0.664 -2.475 19.599 1 98.64 252 ASN B CA 1
ATOM 4074 C C . ASN B 1 252 ? 0.315 -1.286 20.489 1 98.64 252 ASN B C 1
ATOM 4076 O O . ASN B 1 252 ? -0.703 -1.304 21.184 1 98.64 252 ASN B O 1
ATOM 4080 N N . LEU B 1 253 ? 1.182 -0.26 20.517 1 98.75 253 LEU B N 1
ATOM 4081 C CA . LEU B 1 253 ? 0.886 0.948 21.281 1 98.75 253 LEU B CA 1
ATOM 4082 C C . LEU B 1 253 ? -0.414 1.587 20.804 1 98.75 253 LEU B C 1
ATOM 4084 O O . LEU B 1 253 ? -1.21 2.065 21.615 1 98.75 253 LEU B O 1
ATOM 4088 N N . ALA B 1 254 ? -0.575 1.621 19.485 1 98.63 254 ALA B N 1
ATOM 4089 C CA . ALA B 1 254 ? -1.794 2.189 18.914 1 98.63 254 ALA B CA 1
ATOM 4090 C C . ALA B 1 254 ? -3.024 1.397 19.348 1 98.63 254 ALA B C 1
ATOM 4092 O O . ALA B 1 254 ? -4.063 1.978 19.669 1 98.63 254 ALA B O 1
ATOM 4093 N N . GLN B 1 255 ? -2.894 0.115 19.313 1 98.52 255 GLN B N 1
ATOM 4094 C CA . GLN B 1 255 ? -3.984 -0.767 19.717 1 98.52 255 GLN B CA 1
ATOM 4095 C C . GLN B 1 255 ? -4.416 -0.486 21.153 1 98.52 255 GLN B C 1
ATOM 4097 O O . GLN B 1 255 ? -5.602 -0.571 21.479 1 98.52 255 GLN B O 1
ATOM 4102 N N . GLU B 1 256 ? -3.491 -0.15 21.962 1 98.52 256 GLU B N 1
ATOM 4103 C CA . GLU B 1 256 ? -3.763 0.114 23.372 1 98.52 256 GLU B CA 1
ATOM 4104 C C . GLU B 1 256 ? -4.147 1.573 23.596 1 98.52 256 GLU B C 1
ATOM 4106 O O . GLU B 1 256 ? -4.403 1.986 24.729 1 98.52 256 GLU B O 1
ATOM 4111 N N . GLY B 1 257 ? -4.134 2.378 22.549 1 98.27 257 GLY B N 1
ATOM 4112 C CA . GLY B 1 257 ? -4.5 3.782 22.643 1 98.27 257 GLY B CA 1
ATOM 4113 C C . GLY B 1 257 ? -3.408 4.644 23.247 1 98.27 257 GLY B C 1
ATOM 4114 O O . GLY B 1 257 ? -3.661 5.778 23.658 1 98.27 257 GLY B O 1
ATOM 4115 N N . LYS B 1 258 ? -2.204 4.16 23.298 1 98.7 258 LYS B N 1
ATOM 4116 C CA . LYS B 1 258 ? -1.103 4.839 23.976 1 98.7 258 LYS B CA 1
ATOM 4117 C C . LYS B 1 258 ? -0.454 5.878 23.066 1 98.7 258 LYS B C 1
ATOM 4119 O O . LYS B 1 258 ? 0.166 6.829 23.545 1 98.7 258 LYS B O 1
ATOM 4124 N N . ILE B 1 259 ? -0.482 5.623 21.783 1 98.66 259 ILE B N 1
ATOM 4125 C CA . ILE B 1 259 ? -0.121 6.627 20.788 1 98.66 259 ILE B CA 1
ATOM 4126 C C . ILE B 1 259 ? -1.271 6.811 19.8 1 98.66 259 ILE B C 1
ATOM 4128 O O . ILE B 1 259 ? -1.965 5.849 19.459 1 98.66 259 ILE B O 1
ATOM 4132 N N . ILE B 1 260 ? -1.522 8 19.433 1 98.74 260 ILE B N 1
ATOM 4133 C CA . ILE B 1 260 ? -2.635 8.34 18.554 1 98.74 260 ILE B CA 1
ATOM 4134 C C . ILE B 1 260 ? -2.207 9.431 17.576 1 98.74 260 ILE B C 1
ATOM 4136 O O . ILE B 1 260 ? -1.086 9.94 17.655 1 98.74 260 ILE B O 1
ATOM 4140 N N . GLN B 1 261 ? -2.996 9.713 16.669 1 98.74 261 GLN B N 1
ATOM 4141 C CA . GLN B 1 261 ? -2.872 10.917 15.854 1 98.74 261 GLN B CA 1
ATOM 4142 C C . GLN B 1 261 ? -3.851 11.995 16.312 1 98.74 261 GLN B C 1
ATOM 4144 O O . GLN B 1 261 ? -5.063 11.771 16.336 1 98.74 261 GLN B O 1
ATOM 4149 N N . GLY B 1 262 ? -3.342 13.12 16.719 1 98.76 262 GLY B N 1
ATOM 4150 C CA . GLY B 1 262 ? -4.186 14.257 17.046 1 98.76 262 GLY B CA 1
ATOM 4151 C C . GLY B 1 262 ? -4.558 15.093 15.836 1 98.76 262 GLY B C 1
ATOM 4152 O O . GLY B 1 262 ? -3.776 15.205 14.889 1 98.76 262 GLY B O 1
ATOM 4153 N N . MET B 1 263 ? -5.717 15.612 15.849 1 98.89 263 MET B N 1
ATOM 4154 C CA . MET B 1 263 ? -6.202 16.566 14.856 1 98.89 263 MET B CA 1
ATOM 4155 C C . MET B 1 263 ? -6.552 17.899 15.509 1 98.89 263 MET B C 1
ATOM 4157 O O . MET B 1 263 ? -7.269 17.935 16.51 1 98.89 263 MET B O 1
ATOM 4161 N N . PHE B 1 264 ? -6.057 18.975 14.965 1 98.95 264 PHE B N 1
ATOM 4162 C CA . PHE B 1 264 ? -6.182 20.28 15.603 1 98.95 264 PHE B CA 1
ATOM 4163 C C . PHE B 1 264 ? -6.554 21.349 14.582 1 98.95 264 PHE B C 1
ATOM 4165 O O . PHE B 1 264 ? -6.038 21.352 13.463 1 98.95 264 PHE B O 1
ATOM 4172 N N . VAL B 1 265 ? -7.465 22.228 14.99 1 98.93 265 VAL B N 1
ATOM 4173 C CA . VAL B 1 265 ? -7.809 23.442 14.257 1 98.93 265 VAL B CA 1
ATOM 4174 C C . VAL B 1 265 ? -7.912 24.619 15.225 1 98.93 265 VAL B C 1
ATOM 4176 O O . VAL B 1 265 ? -8.559 24.517 16.27 1 98.93 265 VAL B O 1
ATOM 4179 N N . GLY B 1 266 ? -7.23 25.61 14.95 1 98.84 266 GLY B N 1
ATOM 4180 C CA . GLY B 1 266 ? -7.315 26.854 15.698 1 98.84 266 GLY B CA 1
ATOM 4181 C C . GLY B 1 266 ? -7.576 28.062 14.819 1 98.84 266 GLY B C 1
ATOM 4182 O O . GLY B 1 266 ? -7.072 28.14 13.697 1 98.84 266 GLY 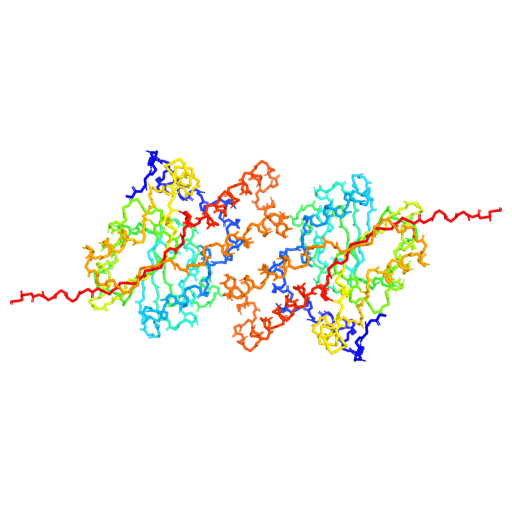B O 1
ATOM 4183 N N . ARG B 1 267 ? -8.31 29.007 15.34 1 98.7 267 ARG B N 1
ATOM 4184 C CA . ARG B 1 267 ? -8.534 30.29 14.682 1 98.7 267 ARG B CA 1
ATOM 4185 C C . ARG B 1 267 ? -7.76 31.405 15.378 1 98.7 267 ARG B C 1
ATOM 4187 O O . ARG B 1 267 ? -7.868 31.578 16.593 1 98.7 267 ARG B O 1
ATOM 4194 N N . LYS B 1 268 ? -7.017 32.107 14.608 1 97.87 268 LYS B N 1
ATOM 4195 C CA . LYS B 1 268 ? -6.253 33.202 15.2 1 97.87 268 LYS B CA 1
ATOM 4196 C C . LYS B 1 268 ? -7.177 34.308 15.703 1 97.87 268 LYS B C 1
ATOM 4198 O O . LYS B 1 268 ? -8.059 34.767 14.974 1 97.87 268 LYS B O 1
ATOM 4203 N N . ARG B 1 269 ? -6.93 34.694 16.905 1 92.88 269 ARG B N 1
ATOM 4204 C CA . ARG B 1 269 ? -7.736 35.742 17.524 1 92.88 269 ARG B CA 1
ATOM 4205 C C . ARG B 1 269 ? -7.428 37.104 16.912 1 92.88 269 ARG B C 1
ATOM 4207 O O . ARG B 1 269 ? -6.305 37.35 16.465 1 92.88 269 ARG B O 1
ATOM 4214 N N . ASP B 1 270 ? -8.492 37.896 16.739 1 83.34 270 ASP B N 1
ATOM 4215 C CA . ASP B 1 270 ? -8.335 39.277 16.293 1 83.34 270 ASP B CA 1
ATOM 4216 C C . ASP B 1 270 ? -7.581 40.106 17.331 1 83.34 270 ASP B C 1
ATOM 4218 O O . ASP B 1 270 ? -7.729 39.887 18.535 1 83.34 270 ASP B O 1
ATOM 4222 N N . VAL B 1 271 ? -6.325 40.411 17.187 1 61.78 271 VAL B N 1
ATOM 4223 C CA . VAL B 1 271 ? -5.682 41.33 18.12 1 61.78 271 VAL B CA 1
ATOM 4224 C C . VAL B 1 271 ? -6.524 42.596 18.26 1 61.78 271 VAL B C 1
ATOM 4226 O O . VAL B 1 271 ? -6.729 43.325 17.286 1 61.78 271 VAL B O 1
ATOM 4229 N N . ILE B 1 272 ? -7.551 42.569 18.985 1 51.93 272 ILE B N 1
ATOM 4230 C CA . ILE B 1 272 ? -8.143 43.869 19.277 1 51.93 272 ILE B CA 1
ATOM 4231 C C . ILE B 1 272 ? -7.05 44.855 19.682 1 51.93 272 ILE B C 1
ATOM 4233 O O . ILE B 1 272 ? -6.341 44.635 20.667 1 51.93 272 ILE B O 1
ATOM 4237 N N . ARG B 1 273 ? -6.369 45.491 18.726 1 46.47 273 ARG B N 1
ATOM 4238 C CA . ARG B 1 273 ? -5.606 46.675 19.105 1 46.47 273 ARG B CA 1
ATOM 4239 C C . ARG B 1 273 ? -6.404 47.559 20.058 1 46.47 273 ARG B C 1
ATOM 4241 O O . ARG B 1 273 ? -7.504 48.003 19.726 1 46.47 273 ARG B O 1
ATOM 4248 N N . GLU B 1 274 ? -6.393 47.229 21.271 1 39.43 274 GLU B N 1
ATOM 4249 C CA . GLU B 1 274 ? -6.821 48.326 22.134 1 39.43 274 GLU B CA 1
ATOM 4250 C C . GLU B 1 274 ? -6.198 49.648 21.695 1 39.43 274 GLU B C 1
ATOM 4252 O O . GLU B 1 274 ? -4.977 49.811 21.742 1 39.43 274 GLU B O 1
ATOM 4257 N N . LEU B 1 275 ? -6.738 50.234 20.698 1 35.71 275 LEU B N 1
ATOM 4258 C CA . LEU B 1 275 ? -6.539 51.679 20.716 1 35.71 275 LEU B CA 1
ATOM 4259 C C . LEU B 1 275 ? -7.17 52.299 21.959 1 35.71 275 LEU B C 1
ATOM 4261 O O . LEU B 1 275 ? -8.274 51.919 22.355 1 35.71 275 LEU B O 1
#

Secondary structure (DSSP, 8-state):
-EE-S-GGGGSHHHHHHHTTSHHHHHHHHHH-TT-STTHHHHHHHHHHHHT--TT-EEEEES-TTSHHHHHHHHHH---EEEEEES-HHHHHHHHHHHHHTT-TTTEEEEES-GGG--PPTT-EEEEEEES-GGG-S-HHHHHHHHHHHEEEEEEEEEEEEEE-SS--HHHHHHHHHHHT-SEE--HHHHHHHHHHTTEEEEEEEE-S-HHHHHHHHHHIIIIISHHHHHHHTTT-HHHHHHHHHHHHHHHHHHHTTSEEEEEEEEEE-------/-EE-S-GGGGSHHHHHHHTTSHHHHHHHHHH-TT-STTHHHHHHHHHHHHT--TT-EEEEES-TTSHHHHHHHHHH---EEEEEES-HHHHHHHHHHHHHTT-TTTEEEEES-GGG--PPTT-EEEEEEES-GGG-S-HHHHHHHHHHHEEEEEEEEEEEEEE-SS--HHHHHHHHHHHT-SEE--HHHHHHHHHHTTEEEEEEEE-S-HHHHHHHHHHIIIIISHHHHHHHTTT-HHHHHHHHHHHHHHHHHHHTTSEEEEEEEEEE-------

Nearest PDB structures (foldseek):
  2o57-assembly2_D  TM=8.781E-01  e=1.006E-19  Galdieria sulphuraria
  2o57-assembly2_C  TM=8.697E-01  e=2.291E-19  Galdieria sulphuraria
  6uvq-assembly1_A  TM=8.762E-01  e=4.125E-19  Actinomadura melliaura
  3bus-assembly1_A  TM=9.040E-01  e=2.250E-17  Lentzea aerocolonigenes
  7v6h-assembly2_B  TM=6.517E-01  e=2.769E-14  Saccharopolyspora spinosa

Sequence (550 aa):
MKTLVDQEAAKADAVAKCYSGPEQNVWELVMGKQIDIGGASSTLELSQRAGVGPGMKGVELNCNNGGGMRALVRLAGVDSMIGVDLTKSVVEMGRKRTEEEGLSDKIKFINKNSLENGLPDASADFVYSKDAWCYMPDKQKIIDQAARIVKAGGKVMFTDWIEGEGLSDQEAQRYLSLMTFPAIPTVKEYARMLEKGGFEVEIAENSGRYLPAMNSYVHMLKRQAVYDAKKLLNWDDEAYNKLISDFEFMANLAQEGKIIQGMFVGRKRDVIRELMKTLVDQEAAKADAVAKCYSGPEQNVWELVMGKQIDIGGASSTLELSQRAGVGPGMKGVELNCNNGGGMRALVRLAGVDSMIGVDLTKSVVEMGRKRTEEEGLSDKIKFINKNSLENGLPDASADFVYSKDAWCYMPDKQKIIDQAARIVKAGGKVMFTDWIEGEGLSDQEAQRYLSLMTFPAIPTVKEYARMLEKGGFEVEIAENSGRYLPAMNSYVHMLKRQAVYDAKKLLNWDDEAYNKLISDFEFMANLAQEGKIIQGMFVGRKRDVIREL

pLDDT: mean 94.73, std 9.27, range [35.71, 98.95]

Organism: NCBI:txid2562239

InterPro domains:
  IPR013216 Methyltransferase type 11 [PF08241] (61-158)
  IPR029063 S-adenosyl-L-methionine-dependent methyltransferase superfamily [G3DSA:3.40.50.150] (26-272)
  IPR029063 S-adenosyl-L-methionine-dependent methyltransferase superfamily [SSF53335] (33-268)
  IPR050447 Erg6/SMT methyltransferase [PTHR44068] (48-212)